Protein AF-A0A944PT26-F1 (afdb_monomer)

Foldseek 3Di:
DDLLVLLVVLLVVLVDDDDPVQVVQQDDNVLSVVLSVLSVVVSVCCVVANPLLLLLSQAPVVVVCVVSNGHDDDNSVSSVVSNVSSNLAAADDVPQALLNQQLVQLVVQCVVVVHQLALAQEEEEFEQDAPAQPDANQVVNCVVSVHPHYYHYADDWLCRVLVVQVVVVVCCVVVVGFKYKYKYWFNLLQQADNDDPDVVSCVFQVLSSQEGTHIHMDIDGDWDDDPQTWDWPDKDKFFDLVQQQQWAQQPRDPSCPDPPDCVSSHITGDDDCQVVVVVRQCVGCVVPVVLLVLQQVFLAEQEQDSGPVSVVVNCVSSVHDVVRYDPCSSNHGRNRNCRRRVRVVVCPVVVSDDASTKYWYWDAGRSTMIMIIITHD

Radius of gyration: 22.69 Å; Cα contacts (8 Å, |Δi|>4): 717; chains: 1; bounding box: 53×48×67 Å

Structure (mmCIF, N/CA/C/O backbone):
data_AF-A0A944PT26-F1
#
_entry.id   AF-A0A944PT26-F1
#
loop_
_atom_site.group_PDB
_atom_site.id
_atom_site.type_symbol
_atom_site.label_atom_id
_atom_site.label_alt_id
_atom_site.label_comp_id
_atom_site.label_asym_id
_atom_site.label_entity_id
_atom_site.label_seq_id
_atom_site.pdbx_PDB_ins_code
_atom_site.Cartn_x
_atom_site.Cartn_y
_atom_site.Cartn_z
_atom_site.occupancy
_atom_site.B_iso_or_equiv
_atom_site.auth_seq_id
_atom_site.auth_comp_id
_atom_site.auth_asym_id
_atom_site.auth_atom_id
_atom_site.pdbx_PDB_model_num
ATOM 1 N N . MET A 1 1 ? 15.926 -24.169 -7.172 1.00 49.94 1 MET A N 1
ATOM 2 C CA . MET A 1 1 ? 17.163 -23.926 -7.947 1.00 49.94 1 MET A CA 1
ATOM 3 C C . MET A 1 1 ? 17.490 -22.453 -7.793 1.00 49.94 1 MET A C 1
ATOM 5 O O . MET A 1 1 ? 16.566 -21.662 -7.931 1.00 49.94 1 MET A O 1
ATOM 9 N N . ASP A 1 2 ? 18.723 -22.108 -7.423 1.00 77.75 2 ASP A N 1
ATOM 10 C CA . ASP A 1 2 ? 19.166 -20.718 -7.234 1.00 77.75 2 ASP A CA 1
ATOM 11 C C . ASP A 1 2 ? 19.032 -19.932 -8.549 1.00 77.75 2 ASP A C 1
ATOM 13 O O . ASP A 1 2 ? 19.597 -20.331 -9.566 1.00 77.75 2 ASP A O 1
ATOM 17 N N . LEU A 1 3 ? 18.262 -18.841 -8.534 1.00 73.12 3 LEU A N 1
ATOM 18 C CA . LEU A 1 3 ? 17.978 -18.003 -9.700 1.00 73.12 3 LEU A CA 1
ATOM 19 C C . LEU A 1 3 ? 19.257 -17.495 -10.379 1.00 73.12 3 LEU A C 1
ATOM 21 O O . LEU A 1 3 ? 19.320 -17.446 -11.607 1.00 73.12 3 LEU A O 1
ATOM 25 N N . LEU A 1 4 ? 20.293 -17.163 -9.604 1.00 77.69 4 LEU A N 1
ATOM 26 C CA . LEU A 1 4 ? 21.570 -16.716 -10.162 1.00 77.69 4 LEU A CA 1
ATOM 27 C C . LEU A 1 4 ? 22.289 -17.839 -10.914 1.00 77.69 4 LEU A C 1
ATOM 29 O O . LEU A 1 4 ? 22.843 -17.584 -11.983 1.00 77.69 4 LEU A O 1
ATOM 33 N N . ALA A 1 5 ? 22.215 -19.073 -10.412 1.00 83.69 5 ALA A N 1
ATOM 34 C CA . ALA A 1 5 ? 22.760 -20.240 -11.097 1.00 83.69 5 ALA A CA 1
ATOM 35 C C . ALA A 1 5 ? 22.033 -20.508 -12.427 1.00 83.69 5 ALA A C 1
ATOM 37 O O . ALA A 1 5 ? 22.687 -20.784 -13.430 1.00 83.69 5 ALA A O 1
ATOM 38 N N . VAL A 1 6 ? 20.702 -20.341 -12.460 1.00 78.25 6 VAL A N 1
ATOM 39 C CA . VAL A 1 6 ? 19.904 -20.476 -13.696 1.00 78.25 6 VAL A CA 1
ATOM 40 C C . VAL A 1 6 ? 20.310 -19.431 -14.736 1.00 78.25 6 VAL A C 1
ATOM 42 O O . VAL A 1 6 ? 20.491 -19.750 -15.908 1.00 78.25 6 VAL A O 1
ATOM 45 N N . LEU A 1 7 ? 20.491 -18.177 -14.313 1.00 80.12 7 LEU A N 1
ATOM 46 C CA . LEU A 1 7 ? 20.912 -17.095 -15.204 1.00 80.12 7 LEU A CA 1
ATOM 47 C C . LEU A 1 7 ? 22.350 -17.283 -15.708 1.00 80.12 7 LEU A C 1
ATOM 49 O O . LEU A 1 7 ? 22.651 -16.941 -16.850 1.00 80.12 7 LEU A O 1
ATOM 53 N N . ASP A 1 8 ? 23.247 -17.826 -14.884 1.00 85.25 8 ASP A N 1
ATOM 54 C CA . ASP A 1 8 ? 24.615 -18.147 -15.297 1.00 85.25 8 ASP A CA 1
ATOM 55 C C . ASP A 1 8 ? 24.666 -19.259 -16.345 1.00 85.25 8 ASP A C 1
ATOM 57 O O . ASP A 1 8 ? 25.384 -19.126 -17.341 1.00 85.25 8 ASP A O 1
ATOM 61 N N . GLU A 1 9 ? 23.872 -20.310 -16.157 1.00 87.00 9 GLU A N 1
ATOM 62 C CA . GLU A 1 9 ? 23.714 -21.390 -17.126 1.00 87.00 9 GLU A CA 1
ATOM 63 C C . GLU A 1 9 ? 23.102 -20.879 -18.437 1.00 87.00 9 GLU A C 1
ATOM 65 O O . GLU A 1 9 ? 23.630 -21.157 -19.513 1.00 87.00 9 GLU A O 1
ATOM 70 N N . ALA A 1 10 ? 22.053 -20.053 -18.366 1.00 77.50 10 ALA A N 1
ATOM 71 C CA . ALA A 1 10 ? 21.408 -19.488 -19.548 1.00 77.50 10 ALA A CA 1
ATOM 72 C C . ALA A 1 10 ? 22.358 -18.601 -20.369 1.00 77.50 10 ALA A C 1
ATOM 74 O O . ALA A 1 10 ? 22.437 -18.741 -21.590 1.00 77.50 10 ALA A O 1
ATOM 75 N N . VAL A 1 11 ? 23.142 -17.735 -19.713 1.00 81.69 11 VAL A N 1
ATOM 76 C CA . VAL A 1 11 ? 24.154 -16.916 -20.402 1.00 81.69 11 VAL A CA 1
ATOM 77 C C . VAL A 1 11 ? 25.254 -17.785 -21.012 1.00 81.69 11 VAL A C 1
ATOM 79 O O . VAL A 1 11 ? 25.723 -17.483 -22.109 1.00 81.69 11 VAL A O 1
ATOM 82 N N . ALA A 1 12 ? 25.687 -18.849 -20.329 1.00 88.69 12 ALA A N 1
ATOM 83 C CA . ALA A 1 12 ? 26.696 -19.762 -20.862 1.00 88.69 12 ALA A CA 1
ATOM 84 C C . ALA A 1 12 ? 26.189 -20.493 -22.115 1.00 88.69 12 ALA A C 1
ATOM 86 O O . ALA A 1 12 ? 26.898 -20.535 -23.122 1.00 88.69 12 ALA A O 1
ATOM 87 N N . THR A 1 13 ? 24.951 -20.986 -22.075 1.00 84.38 13 THR A N 1
ATOM 88 C CA . THR A 1 13 ? 24.296 -21.677 -23.192 1.00 84.38 13 THR A CA 1
ATOM 89 C C . THR A 1 13 ? 24.084 -20.744 -24.385 1.00 84.38 13 THR A C 1
ATOM 91 O O . THR A 1 13 ? 24.472 -21.084 -25.497 1.00 84.38 13 THR A O 1
ATOM 94 N N . LEU A 1 14 ? 23.582 -19.523 -24.172 1.00 78.12 14 LEU A N 1
ATOM 95 C CA . LEU A 1 14 ? 23.375 -18.546 -25.252 1.00 78.12 14 LEU A CA 1
ATOM 96 C C . LEU A 1 14 ? 24.682 -17.976 -25.822 1.00 78.12 14 LEU A C 1
ATOM 98 O O . LEU A 1 14 ? 24.701 -17.469 -26.940 1.00 78.12 14 LEU A O 1
ATOM 102 N N . LYS A 1 15 ? 25.802 -18.085 -25.097 1.00 87.75 15 LYS A N 1
ATOM 103 C CA . LYS A 1 15 ? 27.127 -17.702 -25.606 1.00 87.75 15 LYS A CA 1
ATOM 104 C C . LYS A 1 15 ? 27.680 -18.715 -26.615 1.00 87.75 15 LYS A C 1
ATOM 106 O O . LYS A 1 15 ? 28.504 -18.329 -27.450 1.00 87.75 15 LYS A O 1
ATOM 111 N N . ALA A 1 16 ? 27.241 -19.974 -26.563 1.00 88.94 16 ALA A N 1
ATOM 112 C CA . ALA A 1 16 ? 27.649 -21.007 -27.511 1.00 88.94 16 ALA A CA 1
ATOM 113 C C . ALA A 1 16 ? 27.090 -20.735 -28.927 1.00 88.94 16 ALA A C 1
ATOM 115 O O . ALA A 1 16 ? 26.060 -20.067 -29.057 1.00 88.94 16 ALA A O 1
ATOM 116 N N . PRO A 1 17 ? 27.767 -21.196 -29.999 1.00 91.06 17 PRO A N 1
ATOM 117 C CA . PRO A 1 17 ? 27.248 -21.088 -31.363 1.00 91.06 17 PRO A CA 1
ATOM 118 C C . PRO A 1 17 ? 25.921 -21.837 -31.521 1.00 91.06 17 PRO A C 1
ATOM 120 O O . PRO A 1 17 ? 25.759 -22.904 -30.935 1.00 91.06 17 PRO A O 1
ATOM 123 N N . LEU A 1 18 ? 25.015 -21.307 -32.350 1.00 84.12 18 LEU A N 1
ATOM 124 C CA . LEU A 1 18 ? 23.753 -21.981 -32.665 1.00 84.12 18 LEU A CA 1
ATOM 125 C C . LEU A 1 18 ? 23.994 -23.327 -33.349 1.00 84.12 18 LEU A C 1
ATOM 127 O O . LEU A 1 18 ? 24.747 -23.407 -34.328 1.00 84.12 18 LEU A O 1
ATOM 131 N N . GLU A 1 19 ? 23.298 -24.353 -32.871 1.00 92.00 19 GLU A N 1
ATOM 132 C CA . GLU A 1 19 ? 23.237 -25.654 -33.523 1.00 92.00 19 GLU A CA 1
ATOM 133 C C . GLU A 1 19 ? 22.329 -25.584 -34.761 1.00 92.00 19 GLU A C 1
ATOM 135 O O . GLU A 1 19 ? 21.561 -24.638 -34.960 1.00 92.00 19 GLU A O 1
ATOM 140 N N . GLN A 1 20 ? 22.419 -26.590 -35.634 1.00 88.12 20 GLN A N 1
ATOM 141 C CA . GLN A 1 20 ? 21.584 -26.641 -36.836 1.00 88.12 20 GLN A CA 1
ATOM 142 C C . GLN A 1 20 ? 20.088 -26.662 -36.483 1.00 88.12 20 GLN A C 1
ATOM 144 O O . GLN A 1 20 ? 19.297 -25.975 -37.125 1.00 88.12 20 GLN A O 1
ATOM 149 N N . GLU A 1 21 ? 19.725 -27.379 -35.421 1.00 84.62 21 GLU A N 1
ATOM 150 C CA . GLU A 1 21 ? 18.354 -27.458 -34.921 1.00 84.62 21 GLU A CA 1
ATOM 151 C C . GLU A 1 21 ? 17.843 -26.097 -34.411 1.00 84.62 21 GLU A C 1
ATOM 153 O O . GLU A 1 21 ? 16.718 -25.708 -34.722 1.00 84.62 21 GLU A O 1
ATOM 158 N N . ASP A 1 22 ? 18.685 -25.316 -33.721 1.00 77.88 22 ASP A N 1
ATOM 159 C CA . ASP A 1 22 ? 18.326 -23.970 -33.253 1.00 77.88 22 ASP A CA 1
ATOM 160 C C . ASP A 1 22 ? 18.010 -23.043 -34.448 1.00 77.88 22 ASP A C 1
ATOM 162 O O . ASP A 1 22 ? 17.036 -22.284 -34.438 1.00 77.88 22 ASP A O 1
ATOM 166 N N . ARG A 1 23 ? 18.797 -23.141 -35.530 1.00 84.25 23 ARG A N 1
ATOM 167 C CA . ARG A 1 23 ? 18.567 -22.373 -36.769 1.00 84.25 23 ARG A CA 1
ATOM 168 C C . ARG A 1 23 ? 17.289 -22.803 -37.481 1.00 84.25 23 ARG A C 1
ATOM 170 O O . ARG A 1 23 ? 16.547 -21.960 -37.979 1.00 84.25 23 ARG A O 1
ATOM 177 N N . GLU A 1 24 ? 17.003 -24.102 -37.508 1.00 84.62 24 GLU A N 1
ATOM 178 C CA . GLU A 1 24 ? 15.740 -24.631 -38.030 1.00 84.62 24 GLU A CA 1
ATOM 179 C C . GLU A 1 24 ? 14.546 -24.142 -37.195 1.00 84.62 24 GLU A C 1
ATOM 181 O O . GLU A 1 24 ? 13.472 -23.893 -37.740 1.00 84.62 24 GLU A O 1
ATOM 186 N N . GLN A 1 25 ? 14.736 -23.889 -35.902 1.00 80.12 25 GLN A N 1
ATOM 187 C CA . GLN A 1 25 ? 13.740 -23.286 -35.015 1.00 80.12 25 GLN A CA 1
ATOM 188 C C . GLN A 1 25 ? 13.618 -21.759 -35.171 1.00 80.12 25 GLN A C 1
ATOM 190 O O . GLN A 1 25 ? 12.799 -21.150 -34.493 1.00 80.12 25 GLN A O 1
ATOM 195 N N . GLY A 1 26 ? 14.355 -21.129 -36.089 1.00 73.75 26 GLY A N 1
ATOM 196 C CA . GLY A 1 26 ? 14.250 -19.692 -36.367 1.00 73.75 26 GLY A CA 1
ATOM 197 C C . GLY A 1 26 ? 15.208 -18.816 -35.558 1.00 73.75 26 GLY A C 1
ATOM 198 O O . GLY A 1 26 ? 15.128 -17.595 -35.650 1.00 73.75 26 GLY A O 1
ATOM 199 N N . TRP A 1 27 ? 16.144 -19.401 -34.802 1.00 70.00 27 TRP A N 1
ATOM 200 C CA . TRP A 1 27 ? 17.173 -18.626 -34.114 1.00 70.00 27 TRP A CA 1
ATOM 201 C C . TRP A 1 27 ? 18.211 -18.088 -35.097 1.00 70.00 27 TRP A C 1
ATOM 203 O O . TRP A 1 27 ? 18.786 -18.823 -35.905 1.00 70.00 27 TRP A O 1
ATOM 213 N N . THR A 1 28 ? 18.493 -16.792 -34.987 1.00 79.12 28 THR A N 1
ATOM 214 C CA . THR A 1 28 ? 19.599 -16.132 -35.685 1.00 79.12 28 THR A CA 1
ATOM 215 C C . THR A 1 28 ? 20.717 -15.796 -34.704 1.00 79.12 28 THR A C 1
ATOM 217 O O . THR A 1 28 ? 20.503 -15.706 -33.492 1.00 79.12 28 THR A O 1
ATOM 220 N N . ASP A 1 29 ? 21.937 -15.617 -35.217 1.00 75.62 29 ASP A N 1
ATOM 221 C CA . ASP A 1 29 ? 23.086 -15.270 -34.375 1.00 75.62 29 ASP A CA 1
ATOM 222 C C . ASP A 1 29 ? 22.899 -13.918 -33.667 1.00 75.62 29 ASP A C 1
ATOM 224 O O . ASP A 1 29 ? 23.416 -13.742 -32.561 1.00 75.62 29 ASP A O 1
ATOM 228 N N . ASP A 1 30 ? 22.143 -13.005 -34.284 1.00 60.72 30 ASP A N 1
ATOM 229 C CA . ASP A 1 30 ? 21.780 -11.702 -33.725 1.00 60.72 30 ASP A CA 1
ATOM 230 C C . ASP A 1 30 ? 20.708 -11.838 -32.647 1.00 60.72 30 ASP A C 1
ATOM 232 O O . ASP A 1 30 ? 20.931 -11.387 -31.528 1.00 60.72 30 ASP A O 1
ATOM 236 N N . LEU A 1 31 ? 19.635 -12.585 -32.912 1.00 54.78 31 LEU A N 1
ATOM 237 C CA . LEU A 1 31 ? 18.575 -12.830 -31.936 1.00 54.78 31 LEU A CA 1
ATOM 238 C C . LEU A 1 31 ? 19.109 -13.530 -30.676 1.00 54.78 31 LEU A C 1
ATOM 240 O O . LEU A 1 31 ? 18.828 -13.138 -29.547 1.00 54.78 31 LEU A O 1
ATOM 244 N N . ARG A 1 32 ? 19.971 -14.537 -30.857 1.00 80.12 32 ARG A N 1
ATOM 245 C CA . ARG A 1 32 ? 20.680 -15.205 -29.755 1.00 80.12 32 ARG A CA 1
ATOM 246 C C . ARG A 1 32 ? 21.499 -14.214 -28.921 1.00 80.12 32 ARG A C 1
ATOM 248 O O . ARG A 1 32 ? 21.506 -14.315 -27.696 1.00 80.12 32 ARG A O 1
ATOM 255 N N . ARG A 1 33 ? 22.212 -13.290 -29.575 1.00 67.00 33 ARG A N 1
ATOM 256 C CA . ARG A 1 33 ? 23.057 -12.279 -28.918 1.00 67.00 33 ARG A CA 1
ATOM 257 C C . ARG A 1 33 ? 22.211 -11.295 -28.116 1.00 67.00 33 ARG A C 1
ATOM 259 O O . ARG A 1 33 ? 22.562 -11.000 -26.982 1.00 67.00 33 ARG A O 1
ATOM 266 N N . GLU A 1 34 ? 21.086 -10.862 -28.669 1.00 56.84 34 GLU A N 1
ATOM 267 C CA . GLU A 1 34 ? 20.136 -9.964 -28.009 1.00 56.84 34 GLU A CA 1
ATOM 268 C C . GLU A 1 34 ? 19.539 -10.606 -26.746 1.00 56.84 34 GLU A C 1
ATOM 270 O O . GLU A 1 34 ? 19.611 -10.023 -25.663 1.00 56.84 34 GLU A O 1
ATOM 275 N N . PHE A 1 35 ? 19.071 -11.858 -26.822 1.00 61.97 35 PHE A N 1
ATOM 276 C CA . PHE A 1 35 ? 18.598 -12.587 -25.636 1.00 61.97 35 PHE A CA 1
ATOM 277 C C . PHE A 1 35 ? 19.715 -12.832 -24.609 1.00 61.97 35 PHE A C 1
ATOM 279 O O . PHE A 1 35 ? 19.491 -12.737 -23.400 1.00 61.97 35 PHE A O 1
ATOM 286 N N . GLN A 1 36 ? 20.937 -13.120 -25.066 1.00 77.25 36 GLN A N 1
ATOM 287 C CA . GLN A 1 36 ? 22.099 -13.264 -24.188 1.00 77.25 36 GLN A CA 1
ATOM 288 C C . GLN A 1 36 ? 22.403 -11.960 -23.434 1.00 77.25 36 GLN A C 1
ATOM 290 O O . GLN A 1 36 ? 22.735 -12.001 -22.244 1.00 77.25 36 GLN A O 1
ATOM 295 N N . GLU A 1 37 ? 22.337 -10.819 -24.118 1.00 65.38 37 GLU A N 1
ATOM 296 C CA . GLU A 1 37 ? 22.568 -9.492 -23.548 1.00 65.38 37 GLU A CA 1
ATOM 297 C C . GLU A 1 37 ? 21.496 -9.147 -22.512 1.00 65.38 37 GLU A C 1
ATOM 299 O O . GLU A 1 37 ? 21.845 -8.801 -21.382 1.00 65.38 37 GLU A O 1
ATOM 304 N N . GLU A 1 38 ? 20.220 -9.367 -22.826 1.00 59.31 38 GLU A N 1
ATOM 305 C CA . GLU A 1 38 ? 19.090 -9.086 -21.931 1.00 59.31 38 GLU A CA 1
ATOM 306 C C . GLU A 1 38 ? 19.135 -9.930 -20.641 1.00 59.31 38 GLU A C 1
ATOM 308 O O . GLU A 1 38 ? 19.014 -9.423 -19.517 1.00 59.31 38 GLU A O 1
ATOM 313 N N . ILE A 1 39 ? 19.435 -11.226 -20.769 1.00 70.56 39 ILE A N 1
ATOM 314 C CA . ILE A 1 39 ? 19.625 -12.122 -19.618 1.00 70.56 39 ILE A CA 1
ATOM 315 C C . ILE A 1 39 ? 20.901 -11.746 -18.843 1.00 70.56 39 ILE A C 1
ATOM 317 O O . ILE A 1 39 ? 20.938 -11.827 -17.612 1.00 70.56 39 ILE A O 1
ATOM 321 N N . SER A 1 40 ? 21.948 -11.269 -19.526 1.00 71.31 40 SER A N 1
ATOM 322 C CA . SER A 1 40 ? 23.176 -10.790 -18.877 1.00 71.31 40 SER A CA 1
ATOM 323 C C . SER A 1 40 ? 22.960 -9.506 -18.078 1.00 71.31 40 SER A C 1
ATOM 325 O O . SER A 1 40 ? 23.548 -9.373 -17.001 1.00 71.31 40 SER A O 1
ATOM 327 N N . ILE A 1 41 ? 22.123 -8.589 -18.570 1.00 63.69 41 ILE A N 1
ATOM 328 C CA . ILE A 1 41 ? 21.697 -7.376 -17.861 1.00 63.69 41 ILE A CA 1
ATOM 329 C C . ILE A 1 41 ? 20.929 -7.778 -16.606 1.00 63.69 41 ILE A C 1
ATOM 331 O O . ILE A 1 41 ? 21.333 -7.395 -15.506 1.00 63.69 41 ILE A O 1
ATOM 335 N N . SER A 1 42 ? 19.919 -8.636 -16.756 1.00 63.28 42 SER A N 1
ATOM 336 C CA . SER A 1 42 ? 19.123 -9.179 -15.651 1.00 63.28 42 SER A CA 1
ATOM 337 C C . SER A 1 42 ? 20.010 -9.804 -14.571 1.00 63.28 42 SER A C 1
ATOM 339 O O . SER A 1 42 ? 19.981 -9.408 -13.406 1.00 63.28 42 SER A O 1
ATOM 341 N N . ARG A 1 43 ? 20.924 -10.695 -14.963 1.00 83.56 43 ARG A N 1
ATOM 342 C CA . ARG A 1 43 ? 21.906 -11.308 -14.060 1.00 83.56 43 ARG A CA 1
ATOM 343 C C . ARG A 1 43 ? 22.812 -10.286 -13.374 1.00 83.56 43 ARG A C 1
ATOM 345 O O . ARG A 1 43 ? 23.096 -10.417 -12.186 1.00 83.56 43 ARG A O 1
ATOM 352 N N . SER A 1 44 ? 23.319 -9.304 -14.116 1.00 64.12 44 SER A N 1
ATOM 353 C CA . SER A 1 44 ? 24.203 -8.260 -13.584 1.00 64.12 44 SER A CA 1
ATOM 354 C C . SER A 1 44 ? 23.493 -7.432 -12.513 1.00 64.12 44 SER A C 1
ATOM 356 O O . SER A 1 44 ? 24.057 -7.194 -11.441 1.00 64.12 44 SER A O 1
ATOM 358 N N . VAL A 1 45 ? 22.229 -7.076 -12.767 1.00 54.78 45 VAL A N 1
ATOM 359 C CA . VAL A 1 45 ? 21.354 -6.401 -11.806 1.00 54.78 45 VAL A CA 1
ATOM 360 C C . VAL A 1 45 ? 21.172 -7.270 -10.561 1.00 54.78 45 VAL A C 1
ATOM 362 O O . VAL A 1 45 ? 21.448 -6.795 -9.460 1.00 54.78 45 VAL A O 1
ATOM 365 N N . LEU A 1 46 ? 20.825 -8.553 -10.708 1.00 65.38 46 LEU A N 1
ATOM 366 C CA . LEU A 1 46 ? 20.627 -9.451 -9.563 1.00 65.38 46 LEU A CA 1
ATOM 367 C C . LEU A 1 46 ? 21.907 -9.705 -8.752 1.00 65.38 46 LEU A C 1
ATOM 369 O O . LEU A 1 46 ? 21.854 -9.764 -7.527 1.00 65.38 46 LEU A O 1
ATOM 373 N N . ARG A 1 47 ? 23.076 -9.821 -9.394 1.00 74.50 47 ARG A N 1
ATOM 374 C CA . ARG A 1 47 ? 24.364 -9.982 -8.689 1.00 74.50 47 ARG A CA 1
ATOM 375 C C . ARG A 1 47 ? 24.745 -8.744 -7.888 1.00 74.50 47 ARG A C 1
ATOM 377 O O . ARG A 1 47 ? 25.349 -8.858 -6.828 1.00 74.50 47 ARG A O 1
ATOM 384 N N . ARG A 1 48 ? 24.437 -7.560 -8.419 1.00 60.72 48 ARG A N 1
ATOM 385 C CA . ARG A 1 48 ? 24.798 -6.282 -7.799 1.00 60.72 48 ARG A CA 1
ATOM 386 C C . ARG A 1 48 ? 23.809 -5.858 -6.716 1.00 60.72 48 ARG A C 1
ATOM 388 O O . ARG A 1 48 ? 24.215 -5.222 -5.749 1.00 60.72 48 ARG A O 1
ATOM 395 N N . HIS A 1 49 ? 22.533 -6.186 -6.890 1.00 52.06 49 HIS A N 1
ATOM 396 C CA . HIS A 1 49 ? 21.435 -5.635 -6.095 1.00 52.06 49 HIS A CA 1
ATOM 397 C C . HIS A 1 49 ? 20.593 -6.702 -5.375 1.00 52.06 49 HIS A C 1
ATOM 399 O O . HIS A 1 49 ? 19.667 -6.357 -4.645 1.00 52.06 49 HIS A O 1
ATOM 405 N N . GLY A 1 50 ? 20.941 -7.981 -5.529 1.00 53.34 50 GLY A N 1
ATOM 406 C CA . GLY A 1 50 ? 20.288 -9.117 -4.886 1.00 53.34 50 GLY A CA 1
ATOM 407 C C . GLY A 1 50 ? 19.136 -9.703 -5.703 1.00 53.34 50 GLY A C 1
ATOM 408 O O . GLY A 1 50 ? 18.532 -9.036 -6.544 1.00 53.34 50 GLY A O 1
ATOM 409 N N . VAL A 1 51 ? 18.799 -10.966 -5.414 1.00 55.78 51 VAL A N 1
ATOM 410 C CA . VAL A 1 51 ? 17.703 -11.704 -6.075 1.00 55.78 51 VAL A CA 1
ATOM 411 C C . VAL A 1 51 ? 16.332 -11.053 -5.882 1.00 55.78 51 VAL A C 1
ATOM 413 O O . VAL A 1 51 ? 15.451 -11.269 -6.696 1.00 55.78 51 VAL A O 1
ATOM 416 N N . GLY A 1 52 ? 16.159 -10.175 -4.889 1.00 50.03 52 GLY A N 1
ATOM 417 C CA . GLY A 1 52 ? 14.936 -9.378 -4.729 1.00 50.03 52 GLY A CA 1
ATOM 418 C C . GLY A 1 52 ? 14.648 -8.421 -5.895 1.00 50.03 52 GLY A C 1
ATOM 419 O O . GLY A 1 52 ? 13.521 -7.959 -6.029 1.00 50.03 52 GLY A O 1
ATOM 420 N N . MET A 1 53 ? 15.626 -8.146 -6.769 1.00 57.47 53 MET A N 1
ATOM 421 C CA . MET A 1 53 ? 15.400 -7.396 -8.011 1.00 57.47 53 MET A CA 1
ATOM 422 C C . MET A 1 53 ? 14.726 -8.230 -9.108 1.00 57.47 53 MET A C 1
ATOM 424 O O . MET A 1 53 ? 14.425 -7.702 -10.168 1.00 57.47 53 MET A O 1
ATOM 428 N N . VAL A 1 54 ? 14.451 -9.513 -8.866 1.00 58.03 54 VAL A N 1
ATOM 429 C CA . VAL A 1 54 ? 13.845 -10.425 -9.844 1.00 58.03 54 VAL A CA 1
ATOM 430 C C . VAL A 1 54 ? 12.524 -9.899 -10.404 1.00 58.03 54 VAL A C 1
ATOM 432 O O . VAL A 1 54 ? 12.389 -9.767 -11.612 1.00 58.03 54 VAL A O 1
ATOM 435 N N . ARG A 1 55 ? 11.626 -9.444 -9.524 1.00 49.53 55 ARG A N 1
ATOM 436 C CA . ARG A 1 55 ? 10.317 -8.862 -9.867 1.00 49.53 55 ARG A CA 1
ATOM 437 C C . ARG A 1 55 ? 10.388 -7.586 -10.716 1.00 49.53 55 ARG A C 1
ATOM 439 O O . ARG A 1 55 ? 9.374 -7.130 -11.224 1.00 49.53 55 ARG A O 1
ATOM 446 N N . HIS A 1 56 ? 11.575 -6.985 -10.807 1.00 50.22 56 HIS A N 1
ATOM 447 C CA . HIS A 1 56 ? 11.831 -5.754 -11.550 1.00 50.22 56 HIS A CA 1
ATOM 448 C C . HIS A 1 56 ? 12.281 -6.029 -12.984 1.00 50.22 56 HIS A C 1
ATOM 450 O O . HIS A 1 56 ? 12.348 -5.125 -13.813 1.00 50.22 56 HIS A O 1
ATOM 456 N N . LEU A 1 57 ? 12.650 -7.275 -13.253 1.00 56.47 57 LEU A N 1
ATOM 457 C CA . LEU A 1 57 ? 13.177 -7.741 -14.513 1.00 56.47 57 LEU A CA 1
ATOM 458 C C . LEU A 1 57 ? 12.050 -8.535 -15.171 1.00 56.47 57 LEU A C 1
ATOM 460 O O . LEU A 1 57 ? 12.051 -9.751 -15.105 1.00 56.47 57 LEU A O 1
ATOM 464 N N . CYS A 1 58 ? 11.065 -7.877 -15.783 1.00 53.94 58 CYS A N 1
ATOM 465 C CA . CYS A 1 58 ? 10.009 -8.578 -16.533 1.00 53.94 58 CYS A CA 1
ATOM 466 C C . CYS A 1 58 ? 10.217 -8.415 -18.041 1.00 53.94 58 CYS A C 1
ATOM 468 O O . CYS A 1 58 ? 9.467 -7.676 -18.688 1.00 53.94 58 CYS A O 1
ATOM 470 N N . PRO A 1 59 ? 11.234 -9.061 -18.633 1.00 57.78 59 PRO A N 1
ATOM 471 C CA . PRO A 1 59 ? 11.406 -8.988 -20.066 1.00 57.78 59 PRO A CA 1
ATOM 472 C C . PRO A 1 59 ? 10.314 -9.829 -20.744 1.00 57.78 59 PRO A C 1
ATOM 474 O O . PRO A 1 59 ? 10.074 -10.976 -20.371 1.00 57.78 59 PRO A O 1
ATOM 477 N N . ARG A 1 60 ? 9.633 -9.270 -21.749 1.00 57.50 60 ARG A N 1
ATOM 478 C CA . ARG A 1 60 ? 8.625 -9.987 -22.553 1.00 57.50 60 ARG A CA 1
ATOM 479 C C . ARG A 1 60 ? 9.290 -10.763 -23.691 1.00 57.50 60 ARG A C 1
ATOM 481 O O . ARG A 1 60 ? 9.033 -10.521 -24.871 1.00 57.50 60 ARG A O 1
ATOM 488 N N . LEU A 1 61 ? 10.196 -11.664 -23.322 1.00 59.94 61 LEU A N 1
ATOM 489 C CA . LEU A 1 61 ? 10.997 -12.454 -24.255 1.00 59.94 61 LEU A CA 1
ATOM 490 C C . LEU A 1 61 ? 10.116 -13.391 -25.091 1.00 59.94 61 LEU A C 1
ATOM 492 O O . LEU A 1 61 ? 10.396 -13.578 -26.267 1.00 59.94 61 LEU A O 1
ATOM 496 N N . ASP A 1 62 ? 9.016 -13.904 -24.537 1.00 59.00 62 ASP A N 1
ATOM 497 C CA . ASP A 1 62 ? 8.075 -14.771 -25.260 1.00 59.00 62 ASP A CA 1
ATOM 498 C C . ASP A 1 62 ? 7.336 -14.044 -26.398 1.00 59.00 62 ASP A C 1
ATOM 500 O O . ASP A 1 62 ? 7.257 -14.555 -27.517 1.00 59.00 62 ASP A O 1
ATOM 504 N N . GLU A 1 63 ? 6.831 -12.830 -26.149 1.00 60.09 63 GLU A N 1
ATOM 505 C CA . GLU A 1 63 ? 6.190 -12.001 -27.183 1.00 60.09 63 GLU A CA 1
ATOM 506 C C . GLU A 1 63 ? 7.196 -11.593 -28.268 1.00 60.09 63 GLU A C 1
ATOM 508 O O . GLU A 1 63 ? 6.864 -11.538 -29.455 1.00 60.09 63 GLU A O 1
ATOM 513 N N . TRP A 1 64 ? 8.444 -11.336 -27.870 1.00 56.06 64 TRP A N 1
ATOM 514 C CA . TRP A 1 64 ? 9.530 -11.020 -28.790 1.00 56.06 64 TRP A CA 1
ATOM 515 C C . TRP A 1 64 ? 9.908 -12.227 -29.658 1.00 56.06 64 TRP A C 1
ATOM 517 O O . TRP A 1 64 ? 9.917 -12.115 -30.882 1.00 56.06 64 TRP A O 1
ATOM 527 N N . MET A 1 65 ? 10.112 -13.403 -29.061 1.00 66.50 65 MET A N 1
ATOM 528 C CA . MET A 1 65 ? 10.369 -14.652 -29.787 1.00 66.50 65 MET A CA 1
ATOM 529 C C . MET A 1 65 ? 9.248 -14.968 -30.788 1.00 66.50 65 MET A C 1
ATOM 531 O O . MET A 1 65 ? 9.528 -15.349 -31.925 1.00 66.50 65 MET A O 1
ATOM 535 N N . ALA A 1 66 ? 7.984 -14.753 -30.406 1.00 69.12 66 ALA A N 1
ATOM 536 C CA . ALA A 1 66 ? 6.841 -14.950 -31.295 1.00 69.12 66 ALA A CA 1
ATOM 537 C C . ALA A 1 66 ? 6.852 -13.988 -32.498 1.00 69.12 66 ALA A C 1
ATOM 539 O O . ALA A 1 66 ? 6.549 -14.401 -33.619 1.00 69.12 66 ALA A O 1
ATOM 540 N N . ARG A 1 67 ? 7.232 -12.720 -32.290 1.00 69.38 67 ARG A N 1
ATOM 541 C CA . ARG A 1 67 ? 7.370 -11.725 -33.368 1.00 69.38 67 ARG A CA 1
ATOM 542 C C . ARG A 1 67 ? 8.497 -12.054 -34.344 1.00 69.38 67 ARG A C 1
ATOM 544 O O . ARG A 1 67 ? 8.326 -11.840 -35.540 1.00 69.38 67 ARG A O 1
ATOM 551 N N . GLU A 1 68 ? 9.603 -12.597 -33.845 1.00 68.19 68 GLU A N 1
ATOM 552 C CA . GLU A 1 68 ? 10.758 -13.001 -34.659 1.00 68.19 68 GLU A CA 1
ATOM 553 C C . GLU A 1 68 ? 10.576 -14.383 -35.313 1.00 68.19 68 GLU A C 1
ATOM 555 O O . GLU A 1 68 ? 11.459 -14.879 -36.009 1.00 68.19 68 GLU A O 1
ATOM 560 N N . GLY A 1 69 ? 9.411 -15.016 -35.128 1.00 71.50 69 GLY A N 1
ATOM 561 C CA . GLY A 1 69 ? 9.077 -16.289 -35.762 1.00 71.50 69 GLY A CA 1
ATOM 562 C C . GLY A 1 69 ? 9.822 -17.491 -35.177 1.00 71.50 69 GLY A C 1
ATOM 563 O O . GLY A 1 69 ? 9.943 -18.518 -35.852 1.00 71.50 69 GLY A O 1
ATOM 564 N N . VAL A 1 70 ? 10.306 -17.385 -33.935 1.00 68.69 70 VAL A N 1
ATOM 565 C CA . VAL A 1 70 ? 10.958 -18.490 -33.226 1.00 68.69 70 VAL A CA 1
ATOM 566 C C . VAL A 1 70 ? 9.940 -19.597 -32.965 1.00 68.69 70 VAL A C 1
ATOM 568 O O . VAL A 1 70 ? 8.881 -19.387 -32.371 1.00 68.69 70 VAL A O 1
ATOM 571 N N . ARG A 1 71 ? 10.269 -20.804 -33.418 1.00 77.19 71 ARG A N 1
ATOM 572 C CA . ARG A 1 71 ? 9.479 -22.022 -33.234 1.00 77.19 71 ARG A CA 1
ATOM 573 C C . ARG A 1 71 ? 9.914 -22.756 -31.958 1.00 77.19 71 ARG A C 1
ATOM 575 O O . ARG A 1 71 ? 11.048 -22.572 -31.515 1.00 77.19 71 ARG A O 1
ATOM 582 N N . PRO A 1 72 ? 9.037 -23.591 -31.365 1.00 74.75 72 PRO A N 1
ATOM 583 C CA . PRO A 1 72 ? 9.344 -24.300 -30.127 1.00 74.75 72 PRO A CA 1
ATOM 584 C C . PRO A 1 72 ? 10.637 -25.109 -30.197 1.00 74.75 72 PRO A C 1
ATOM 586 O O . PRO A 1 72 ? 10.911 -25.755 -31.211 1.00 74.75 72 PRO A O 1
ATOM 589 N N . GLY A 1 73 ? 11.412 -25.081 -29.114 1.00 73.56 73 GLY A N 1
ATOM 590 C CA . GLY A 1 73 ? 12.765 -25.621 -29.126 1.00 73.56 73 GLY A CA 1
ATOM 591 C C . GLY A 1 73 ? 13.547 -25.410 -27.838 1.00 73.56 73 GLY A C 1
ATOM 592 O O . GLY A 1 73 ? 13.089 -24.733 -26.919 1.00 73.56 73 GLY A O 1
ATOM 593 N N . ARG A 1 74 ? 14.760 -25.972 -27.769 1.00 81.06 74 ARG A N 1
ATOM 594 C CA . ARG A 1 74 ? 15.600 -25.944 -26.558 1.00 81.06 74 ARG A CA 1
ATOM 595 C C . ARG A 1 74 ? 15.886 -24.519 -26.080 1.00 81.06 74 ARG A C 1
ATOM 597 O O . ARG A 1 74 ? 15.707 -24.233 -24.900 1.00 81.06 74 ARG A O 1
ATOM 604 N N . LEU A 1 75 ? 16.330 -23.634 -26.977 1.00 65.44 75 LEU A N 1
ATOM 605 C CA . LEU A 1 75 ? 16.671 -22.252 -26.617 1.00 65.44 75 LEU A CA 1
ATOM 606 C C . LEU A 1 75 ? 15.437 -21.423 -26.251 1.00 65.44 75 LEU A C 1
ATOM 608 O O . LEU A 1 75 ? 15.505 -20.604 -25.340 1.00 65.44 75 LEU A O 1
ATOM 612 N N . GLN A 1 76 ? 14.296 -21.685 -26.890 1.00 73.38 76 GLN A N 1
ATOM 613 C CA . GLN A 1 76 ? 13.034 -21.041 -26.533 1.00 73.38 76 GLN A CA 1
ATOM 614 C C . GLN A 1 76 ? 12.571 -21.478 -25.138 1.00 73.38 76 GLN A C 1
ATOM 616 O O . GLN A 1 76 ? 12.277 -20.626 -24.310 1.00 73.38 76 GLN A O 1
ATOM 621 N N . HIS A 1 77 ? 12.619 -22.777 -24.824 1.00 67.69 77 HIS A N 1
ATOM 622 C CA . HIS A 1 77 ? 12.312 -23.274 -23.479 1.00 67.69 77 HIS A CA 1
ATOM 623 C C . HIS A 1 77 ? 13.242 -22.683 -22.412 1.00 67.69 77 HIS A C 1
ATOM 625 O O . HIS A 1 77 ? 12.771 -22.272 -21.357 1.00 67.69 77 HIS A O 1
ATOM 631 N N . LEU A 1 78 ? 14.545 -22.586 -22.700 1.00 71.38 78 LEU A N 1
ATOM 632 C CA . LEU A 1 78 ? 15.525 -21.961 -21.809 1.00 71.38 78 LEU A CA 1
ATOM 633 C C . LEU A 1 78 ? 15.172 -20.495 -21.509 1.00 71.38 78 LEU A C 1
ATOM 635 O O . LEU A 1 78 ? 15.216 -20.069 -20.356 1.00 71.38 78 LEU A O 1
ATOM 639 N N . VAL A 1 79 ? 14.817 -19.723 -22.538 1.00 59.75 79 VAL A N 1
ATOM 640 C CA . VAL A 1 79 ? 14.466 -18.304 -22.400 1.00 59.75 79 VAL A CA 1
ATOM 641 C C . VAL A 1 79 ? 13.128 -18.119 -21.674 1.00 59.75 79 VAL A C 1
ATOM 643 O O . VAL A 1 79 ? 13.048 -17.297 -20.759 1.00 59.75 79 VAL A O 1
ATOM 646 N N . SER A 1 80 ? 12.116 -18.930 -21.986 1.00 63.53 80 SER A N 1
ATOM 647 C CA . SER A 1 80 ? 10.828 -18.921 -21.279 1.00 63.53 80 SER A CA 1
ATOM 648 C C . SER A 1 80 ? 10.965 -19.355 -19.810 1.00 63.53 80 SER A C 1
ATOM 650 O O . SER A 1 80 ? 10.288 -18.819 -18.931 1.00 63.53 80 SER A O 1
ATOM 652 N N . ASP A 1 81 ? 11.870 -20.289 -19.499 1.00 62.44 81 ASP A N 1
ATOM 653 C CA . ASP A 1 81 ? 12.171 -20.709 -18.124 1.00 62.44 81 ASP A CA 1
ATOM 654 C C . ASP A 1 81 ? 12.827 -19.599 -17.303 1.00 62.44 81 ASP A C 1
ATOM 656 O O . ASP A 1 81 ? 12.494 -19.426 -16.126 1.00 62.44 81 ASP A O 1
ATOM 660 N N . VAL A 1 82 ? 13.731 -18.830 -17.916 1.00 62.78 82 VAL A N 1
ATOM 661 C CA . VAL A 1 82 ? 14.310 -17.632 -17.299 1.00 62.78 82 VAL A CA 1
ATOM 662 C C . VAL A 1 82 ? 13.216 -16.602 -17.040 1.00 62.78 82 VAL A C 1
ATOM 664 O O . VAL A 1 82 ? 13.055 -16.177 -15.899 1.00 62.78 82 VAL A O 1
ATOM 667 N N . GLN A 1 83 ? 12.420 -16.255 -18.053 1.00 64.69 83 GLN A N 1
ATOM 668 C CA . GLN A 1 83 ? 11.352 -15.262 -17.934 1.00 64.69 83 GLN A CA 1
ATOM 669 C C . GLN A 1 83 ? 10.343 -15.624 -16.835 1.00 64.69 83 GLN A C 1
ATOM 671 O O . GLN A 1 83 ? 10.036 -14.801 -15.978 1.00 64.69 83 GLN A O 1
ATOM 676 N N . ARG A 1 84 ? 9.865 -16.870 -16.794 1.00 60.41 84 ARG A N 1
ATOM 677 C CA . ARG A 1 84 ? 8.910 -17.335 -15.776 1.00 60.41 84 ARG A CA 1
ATOM 678 C C . ARG A 1 84 ? 9.444 -17.202 -14.351 1.00 60.41 84 ARG A C 1
ATOM 680 O O . ARG A 1 84 ? 8.702 -16.804 -13.463 1.00 60.41 84 ARG A O 1
ATOM 687 N N . ARG A 1 85 ? 10.723 -17.508 -14.129 1.00 64.44 85 ARG A N 1
ATOM 688 C CA . ARG A 1 85 ? 11.367 -17.351 -12.814 1.00 64.44 85 ARG A CA 1
ATOM 689 C C . ARG A 1 85 ? 11.608 -15.890 -12.449 1.00 64.44 85 ARG A C 1
ATOM 691 O O . ARG A 1 85 ? 11.772 -15.589 -11.272 1.00 64.44 85 ARG A O 1
ATOM 698 N N . LEU A 1 86 ? 11.647 -15.003 -13.443 1.00 59.50 86 LEU A N 1
ATOM 699 C CA . LEU A 1 86 ? 11.687 -13.568 -13.211 1.00 59.50 86 LEU A CA 1
ATOM 700 C C . LEU A 1 86 ? 10.305 -12.990 -12.816 1.00 59.50 86 LEU A C 1
ATOM 702 O O . LEU A 1 86 ? 10.226 -12.032 -12.051 1.00 59.50 86 LEU A O 1
ATOM 706 N N . LEU A 1 87 ? 9.220 -13.617 -13.285 1.00 53.59 87 LEU A N 1
ATOM 707 C CA . LEU A 1 87 ? 7.832 -13.141 -13.199 1.00 53.59 87 LEU A CA 1
ATOM 708 C C . LEU A 1 87 ? 7.045 -13.514 -11.926 1.00 53.59 87 LEU A C 1
ATOM 710 O O . LEU A 1 87 ? 5.869 -13.182 -11.853 1.00 53.59 87 LEU A O 1
ATOM 714 N N . GLU A 1 88 ? 7.626 -14.132 -10.894 1.00 51.66 88 GLU A N 1
ATOM 715 C CA . GLU A 1 88 ? 6.916 -14.419 -9.620 1.00 51.66 88 GLU A CA 1
ATOM 716 C C . GLU A 1 88 ? 6.576 -13.146 -8.783 1.00 51.66 88 GLU A C 1
ATOM 718 O O . GLU A 1 88 ? 6.321 -13.213 -7.582 1.00 51.66 88 GLU A O 1
ATOM 723 N N . ALA A 1 89 ? 6.538 -11.964 -9.413 1.00 50.78 89 ALA A N 1
ATOM 724 C CA . ALA A 1 89 ? 5.945 -10.732 -8.900 1.00 50.78 89 ALA A CA 1
ATOM 725 C C . ALA A 1 89 ? 4.412 -10.790 -9.021 1.00 50.78 89 ALA A C 1
ATOM 727 O O . ALA A 1 89 ? 3.888 -11.135 -10.076 1.00 50.78 89 ALA A O 1
ATOM 728 N N . HIS A 1 90 ? 3.675 -10.417 -7.973 1.00 62.72 90 HIS A N 1
ATOM 729 C CA . HIS A 1 90 ? 2.209 -10.427 -8.006 1.00 62.72 90 HIS A CA 1
ATOM 730 C C . HIS A 1 90 ? 1.684 -9.276 -8.886 1.00 62.72 90 HIS A C 1
ATOM 732 O O . HIS A 1 90 ? 1.630 -8.123 -8.452 1.00 62.72 90 HIS A O 1
ATOM 738 N N . VAL A 1 91 ? 1.335 -9.599 -10.131 1.00 68.19 91 VAL A N 1
ATOM 739 C CA . VAL A 1 91 ? 0.665 -8.712 -11.094 1.00 68.19 91 VAL A CA 1
ATOM 740 C C . VAL A 1 91 ? -0.811 -9.097 -11.145 1.00 68.19 91 VAL A C 1
ATOM 742 O O . VAL A 1 91 ? -1.141 -10.282 -11.092 1.00 68.19 91 VAL A O 1
ATOM 745 N N . ARG A 1 92 ? -1.698 -8.102 -11.219 1.00 80.81 92 ARG A N 1
ATOM 746 C CA . ARG A 1 92 ? -3.141 -8.318 -11.383 1.00 80.81 92 ARG A CA 1
ATOM 747 C C . ARG A 1 92 ? -3.456 -9.090 -12.671 1.00 80.81 92 ARG A C 1
ATOM 749 O O . ARG A 1 92 ? -2.726 -8.980 -13.656 1.00 80.81 92 ARG A O 1
ATOM 756 N N . ASP A 1 93 ? -4.589 -9.786 -12.688 1.00 77.12 93 ASP A N 1
ATOM 757 C CA . ASP A 1 93 ? -5.091 -10.414 -13.914 1.00 77.12 93 ASP A CA 1
ATOM 758 C C . ASP A 1 93 ? -5.520 -9.355 -14.948 1.00 77.12 93 ASP A C 1
ATOM 760 O O . ASP A 1 93 ? -5.928 -8.237 -14.605 1.00 77.12 93 ASP A O 1
ATOM 764 N N . ASP A 1 94 ? -5.493 -9.713 -16.233 1.00 77.62 94 ASP A N 1
ATOM 765 C CA . ASP A 1 94 ? -5.974 -8.836 -17.303 1.00 77.62 94 ASP A CA 1
ATOM 766 C C . ASP A 1 94 ? -7.434 -8.414 -17.062 1.00 77.62 94 ASP A C 1
ATOM 768 O O . ASP A 1 94 ? -8.339 -9.233 -16.895 1.00 77.62 94 ASP A O 1
ATOM 772 N N . GLY A 1 95 ? -7.672 -7.101 -17.055 1.00 86.06 95 GLY A N 1
ATOM 773 C CA . GLY A 1 95 ? -8.993 -6.511 -16.816 1.00 86.06 95 GLY A CA 1
ATOM 774 C C . GLY A 1 95 ? -9.402 -6.381 -15.343 1.00 86.06 95 GLY A C 1
ATOM 775 O O . GLY A 1 95 ? -10.395 -5.707 -15.071 1.00 86.06 95 GLY A O 1
ATOM 776 N N . GLN A 1 96 ? -8.644 -6.943 -14.396 1.00 90.94 96 GLN A N 1
ATOM 777 C CA . GLN A 1 96 ? -8.896 -6.787 -12.961 1.00 90.94 96 GLN A CA 1
ATOM 778 C C . GLN A 1 96 ? -8.518 -5.378 -12.499 1.00 90.94 96 GLN A C 1
ATOM 780 O O . GLN A 1 96 ? -7.364 -4.987 -12.620 1.00 90.94 96 GLN A O 1
ATOM 785 N N . GLN A 1 97 ? -9.448 -4.608 -11.939 1.00 97.19 97 GLN A N 1
ATOM 786 C CA . GLN A 1 97 ? -9.209 -3.225 -11.516 1.00 97.19 97 GLN A CA 1
ATOM 787 C C . GLN A 1 97 ? -8.796 -3.098 -10.044 1.00 97.19 97 GLN A C 1
ATOM 789 O O . GLN A 1 97 ? -8.855 -4.058 -9.273 1.00 97.19 97 GLN A O 1
ATOM 794 N N . ALA A 1 98 ? -8.402 -1.889 -9.635 1.00 97.81 98 ALA A N 1
ATOM 795 C CA . ALA A 1 98 ? -8.102 -1.590 -8.238 1.00 97.81 98 ALA A CA 1
ATOM 796 C C . ALA A 1 98 ? -9.319 -1.877 -7.343 1.00 97.81 98 ALA A C 1
ATOM 798 O O . ALA A 1 98 ? -9.185 -2.507 -6.292 1.00 97.81 98 ALA A O 1
ATOM 799 N N . SER A 1 99 ? -10.525 -1.520 -7.791 1.00 98.62 99 SER A N 1
ATOM 800 C CA . SER A 1 99 ? -11.754 -1.862 -7.072 1.00 98.62 99 SER A CA 1
ATOM 801 C C . SER A 1 99 ? -11.958 -3.373 -6.901 1.00 98.62 99 SER A C 1
ATOM 803 O O . SER A 1 99 ? -12.457 -3.791 -5.861 1.00 98.62 99 SER A O 1
ATOM 805 N N . ASP A 1 100 ? -11.551 -4.214 -7.859 1.00 98.56 100 ASP A N 1
ATOM 806 C CA . ASP A 1 100 ? -11.694 -5.674 -7.749 1.00 98.56 100 ASP A CA 1
ATOM 807 C C . ASP A 1 100 ? -10.807 -6.251 -6.645 1.00 98.56 100 ASP A C 1
ATOM 809 O O . ASP A 1 100 ? -11.267 -7.054 -5.831 1.00 98.56 100 ASP A O 1
ATOM 813 N N . LEU A 1 101 ? -9.551 -5.802 -6.574 1.00 98.25 101 LEU A N 1
ATOM 814 C CA . LEU A 1 101 ? -8.624 -6.191 -5.508 1.00 98.25 101 LEU A CA 1
ATOM 815 C C . LEU A 1 101 ? -9.152 -5.762 -4.131 1.00 98.25 101 LEU A C 1
ATOM 817 O O . LEU A 1 101 ? -9.127 -6.543 -3.175 1.00 98.25 101 LEU A O 1
ATOM 821 N N . ALA A 1 102 ? -9.697 -4.547 -4.046 1.00 98.75 102 ALA A N 1
ATOM 822 C CA . ALA A 1 102 ? -10.309 -4.020 -2.833 1.00 98.75 102 ALA A CA 1
ATOM 823 C C . ALA A 1 102 ? -11.539 -4.836 -2.394 1.00 98.75 102 ALA A C 1
ATOM 825 O O . ALA A 1 102 ? -11.654 -5.182 -1.219 1.00 98.75 102 ALA A O 1
ATOM 826 N N . VAL A 1 103 ? -12.426 -5.202 -3.327 1.00 98.81 103 VAL A N 1
ATOM 827 C CA . VAL A 1 103 ? -13.619 -6.032 -3.069 1.00 98.81 103 VAL A CA 1
ATOM 828 C C . VAL A 1 103 ? -13.229 -7.412 -2.540 1.00 98.81 103 VAL A C 1
ATOM 830 O O . VAL A 1 103 ? -13.803 -7.878 -1.555 1.00 98.81 103 VAL A O 1
ATOM 833 N N . GLN A 1 104 ? -12.225 -8.056 -3.141 1.00 98.44 104 GLN A N 1
ATOM 834 C CA . GLN A 1 104 ? -11.748 -9.366 -2.688 1.00 98.44 104 GLN A CA 1
ATOM 835 C C . GLN A 1 104 ? -11.182 -9.312 -1.263 1.00 98.44 104 GLN A C 1
ATOM 837 O O . GLN A 1 104 ? -11.433 -10.215 -0.460 1.00 98.44 104 GLN A O 1
ATOM 842 N N . ALA A 1 105 ? -10.431 -8.260 -0.929 1.00 98.44 105 ALA A N 1
ATOM 843 C CA . ALA A 1 105 ? -9.906 -8.065 0.418 1.00 98.44 105 ALA A CA 1
ATOM 844 C C . ALA A 1 105 ? -11.017 -7.735 1.429 1.00 98.44 105 ALA A C 1
ATOM 846 O O . ALA A 1 105 ? -11.043 -8.302 2.521 1.00 98.44 105 ALA A O 1
ATOM 847 N N . ALA A 1 106 ? -11.969 -6.881 1.047 1.00 98.75 106 ALA A N 1
ATOM 848 C CA . ALA A 1 106 ? -13.118 -6.513 1.866 1.00 98.75 106 ALA A CA 1
ATOM 849 C C . ALA A 1 106 ? -13.989 -7.723 2.217 1.00 98.75 106 ALA A C 1
ATOM 851 O O . ALA A 1 106 ? -14.317 -7.918 3.384 1.00 98.75 106 ALA A O 1
ATOM 852 N N . ALA A 1 107 ? -14.295 -8.580 1.239 1.00 98.50 107 ALA A N 1
ATOM 853 C CA . ALA A 1 107 ? -15.062 -9.802 1.465 1.00 98.50 107 ALA A CA 1
ATOM 854 C C . ALA A 1 107 ? -14.385 -10.721 2.498 1.00 98.50 107 ALA A C 1
ATOM 856 O O . ALA A 1 107 ? -15.049 -11.252 3.387 1.00 98.50 107 ALA A O 1
ATOM 857 N N . LYS A 1 108 ? -13.052 -10.860 2.432 1.00 98.06 108 LYS A N 1
ATOM 858 C CA . LYS A 1 108 ? -12.273 -11.626 3.420 1.00 98.06 108 LYS A CA 1
ATOM 859 C C . LYS A 1 108 ? -12.332 -10.989 4.811 1.00 98.06 108 LYS A C 1
ATOM 861 O O . LYS A 1 108 ? -12.540 -11.706 5.784 1.00 98.06 108 LYS A O 1
ATOM 866 N N . ALA A 1 109 ? -12.174 -9.667 4.908 1.00 98.00 109 ALA A N 1
ATOM 867 C CA . ALA A 1 109 ? -12.215 -8.949 6.183 1.00 98.00 109 ALA A CA 1
ATOM 868 C C . ALA A 1 109 ? -13.600 -9.023 6.851 1.00 98.00 109 ALA A C 1
ATOM 870 O O . ALA A 1 109 ? -13.694 -9.317 8.041 1.00 98.00 109 ALA A O 1
ATOM 871 N N . LEU A 1 110 ? -14.675 -8.828 6.080 1.00 98.50 110 LEU A N 1
ATOM 872 C CA . LEU A 1 110 ? -16.057 -8.943 6.556 1.00 98.50 110 LEU A CA 1
ATOM 873 C C . LEU A 1 110 ? -16.372 -10.362 7.039 1.00 98.50 110 LEU A C 1
ATOM 875 O O . LEU A 1 110 ? -16.913 -10.530 8.132 1.00 98.50 110 LEU A O 1
ATOM 879 N N . ALA A 1 111 ? -15.966 -11.379 6.270 1.00 98.06 111 ALA A N 1
ATOM 880 C CA . ALA A 1 111 ? -16.136 -12.778 6.649 1.00 98.06 111 ALA A CA 1
ATOM 881 C C . ALA A 1 111 ? -15.363 -13.126 7.932 1.00 98.06 111 ALA A C 1
ATOM 883 O O . ALA A 1 111 ? -15.923 -13.752 8.830 1.00 98.06 111 ALA A O 1
ATOM 884 N N . ALA A 1 112 ? -14.105 -12.686 8.052 1.00 96.25 112 ALA A N 1
ATOM 885 C CA . ALA A 1 112 ? -13.289 -12.909 9.246 1.00 96.25 112 ALA A CA 1
ATOM 886 C C . ALA A 1 112 ? -13.878 -12.234 10.497 1.00 96.25 112 ALA A C 1
ATOM 888 O O . ALA A 1 112 ? -13.801 -12.789 11.591 1.00 96.25 112 ALA A O 1
ATOM 889 N N . ALA A 1 113 ? -14.498 -11.063 10.334 1.00 95.75 113 ALA A N 1
ATOM 890 C CA . ALA A 1 113 ? -15.150 -10.327 11.413 1.00 95.75 113 ALA A CA 1
ATOM 891 C C . ALA A 1 113 ? -16.607 -10.753 11.674 1.00 95.75 113 ALA A C 1
ATOM 893 O O . ALA A 1 113 ? -17.251 -10.172 12.550 1.00 95.75 113 ALA A O 1
ATOM 894 N N . GLY A 1 114 ? -17.161 -11.690 10.893 1.00 97.75 114 GLY A N 1
ATOM 895 C CA . GLY A 1 114 ? -18.571 -12.085 10.970 1.00 97.75 114 GLY A CA 1
ATOM 896 C C . GLY A 1 114 ? -19.541 -10.906 10.828 1.00 97.75 114 GLY A C 1
ATOM 897 O O . GLY A 1 114 ? -20.552 -10.866 11.520 1.00 97.75 114 GLY A O 1
ATOM 898 N N . THR A 1 115 ? -19.195 -9.910 10.007 1.00 98.12 115 THR A N 1
ATOM 899 C CA . THR A 1 115 ? -19.967 -8.667 9.847 1.00 98.12 115 THR A CA 1
ATOM 900 C C . THR A 1 115 ? -20.654 -8.650 8.492 1.00 98.12 115 THR A C 1
ATOM 902 O O . THR A 1 115 ? -20.007 -8.909 7.476 1.00 98.12 115 THR A O 1
ATOM 905 N N . ALA A 1 116 ? -21.952 -8.353 8.477 1.00 98.06 116 ALA A N 1
ATOM 906 C CA . ALA A 1 116 ? -22.715 -8.237 7.244 1.00 98.06 116 ALA A CA 1
ATOM 907 C C . ALA A 1 116 ? -22.390 -6.904 6.548 1.00 98.06 116 ALA A C 1
ATOM 909 O O . ALA A 1 116 ? -22.045 -5.922 7.208 1.00 98.06 116 ALA A O 1
ATOM 910 N N . ILE A 1 117 ? -22.471 -6.848 5.215 1.00 98.44 117 ILE A N 1
ATOM 911 C CA . ILE A 1 117 ? -22.168 -5.606 4.482 1.00 98.44 117 ILE A CA 1
ATOM 912 C C . ILE A 1 117 ? -23.180 -4.500 4.814 1.00 98.44 117 ILE A C 1
ATOM 914 O O . ILE A 1 117 ? -22.842 -3.322 4.810 1.00 98.44 117 ILE A O 1
ATOM 918 N N . GLU A 1 118 ? -24.400 -4.891 5.169 1.00 98.12 118 GLU A N 1
ATOM 919 C CA . GLU A 1 118 ? -25.497 -4.022 5.580 1.00 98.12 118 GLU A CA 1
ATOM 920 C C . GLU A 1 118 ? -25.236 -3.329 6.927 1.00 98.12 118 GLU A C 1
ATOM 922 O O . GLU A 1 118 ? -25.819 -2.280 7.192 1.00 98.12 118 GLU A O 1
ATOM 927 N N . ASP A 1 119 ? -24.350 -3.888 7.760 1.00 98.25 119 ASP A N 1
ATOM 928 C CA . ASP A 1 119 ? -23.960 -3.302 9.048 1.00 98.25 119 ASP A CA 1
ATOM 929 C C . ASP A 1 119 ? -22.877 -2.222 8.900 1.00 98.25 119 ASP A C 1
ATOM 931 O O . ASP A 1 119 ? -22.587 -1.512 9.864 1.00 98.25 119 ASP A O 1
ATOM 935 N N . VAL A 1 120 ? -22.240 -2.115 7.727 1.00 98.75 120 VAL A N 1
ATOM 936 C CA . VAL A 1 120 ? -21.232 -1.091 7.431 1.00 98.75 120 VAL A CA 1
ATOM 937 C C . VAL A 1 120 ? -21.939 0.230 7.149 1.00 98.75 120 VAL A C 1
ATOM 939 O O . VAL A 1 120 ? -22.695 0.336 6.187 1.00 98.75 120 VAL A O 1
ATOM 942 N N . ASP A 1 121 ? -21.651 1.262 7.939 1.00 98.50 121 ASP A N 1
ATOM 943 C CA . ASP A 1 121 ? -22.291 2.578 7.825 1.00 98.50 121 ASP A CA 1
ATOM 944 C C . ASP A 1 121 ? -21.409 3.652 7.168 1.00 98.50 121 ASP A C 1
ATOM 946 O O . ASP A 1 121 ? -21.883 4.763 6.923 1.00 98.50 121 ASP A O 1
ATOM 950 N N . LEU A 1 122 ? -20.166 3.314 6.811 1.00 98.88 122 LEU A N 1
ATOM 951 C CA . LEU A 1 122 ? -19.293 4.110 5.945 1.00 98.88 122 LEU A CA 1
ATOM 952 C C . LEU A 1 122 ? -18.261 3.225 5.238 1.00 98.88 122 LEU A C 1
ATOM 954 O O . LEU A 1 122 ? -17.593 2.409 5.878 1.00 98.88 122 LEU A O 1
ATOM 958 N N . LEU A 1 123 ? -18.071 3.439 3.933 1.00 98.94 123 LEU A N 1
ATOM 959 C CA . LEU A 1 123 ? -17.001 2.810 3.157 1.00 98.94 123 LEU A CA 1
ATOM 960 C C . LEU A 1 123 ? -15.973 3.846 2.699 1.00 98.94 123 LEU A C 1
ATOM 962 O O . LEU A 1 123 ? -16.294 4.798 1.988 1.00 98.94 123 LEU A O 1
ATOM 966 N N . LEU A 1 124 ? -14.713 3.620 3.064 1.00 98.94 124 LEU A N 1
ATOM 967 C CA . LEU A 1 124 ? -13.577 4.418 2.614 1.00 98.94 124 LEU A CA 1
ATOM 968 C C . LEU A 1 124 ? -12.767 3.621 1.595 1.00 98.94 124 LEU A C 1
ATOM 970 O O . LEU A 1 124 ? -12.374 2.488 1.876 1.00 98.94 124 LEU A O 1
ATOM 974 N N . PHE A 1 125 ? -12.473 4.202 0.434 1.00 98.88 125 PHE A N 1
ATOM 975 C CA . PHE A 1 125 ? -11.490 3.635 -0.493 1.00 98.88 125 PHE A CA 1
ATOM 976 C C . PHE A 1 125 ? -10.171 4.400 -0.375 1.00 98.88 125 PHE A C 1
ATOM 978 O O . PHE A 1 125 ? -10.075 5.571 -0.727 1.00 98.88 125 PHE A O 1
ATOM 985 N N . ALA A 1 126 ? -9.153 3.743 0.168 1.00 98.69 126 ALA A N 1
ATOM 986 C CA . ALA A 1 126 ? -7.897 4.341 0.583 1.00 98.69 126 ALA A CA 1
ATOM 987 C C . ALA A 1 126 ? -6.737 3.808 -0.266 1.00 98.69 126 ALA A C 1
ATOM 989 O O . ALA A 1 126 ? -6.109 2.811 0.091 1.00 98.69 126 ALA A O 1
ATOM 990 N N . SER A 1 127 ? -6.454 4.451 -1.399 1.00 98.12 127 SER A N 1
ATOM 991 C CA . SER A 1 127 ? -5.473 3.961 -2.375 1.00 98.12 127 SER A CA 1
ATOM 992 C C . SER A 1 127 ? -4.746 5.085 -3.111 1.00 98.12 127 SER A C 1
ATOM 994 O O . SER A 1 127 ? -5.261 6.194 -3.275 1.00 98.12 127 SER A O 1
ATOM 996 N N . SER A 1 128 ? -3.537 4.784 -3.591 1.00 95.44 128 SER A N 1
ATOM 997 C CA . SER A 1 128 ? -2.839 5.627 -4.560 1.00 95.44 128 SER A CA 1
ATOM 998 C C . SER A 1 128 ? -3.390 5.454 -5.986 1.00 95.44 128 SER A C 1
ATOM 1000 O O . SER A 1 128 ? -3.384 6.407 -6.776 1.00 95.44 128 SER A O 1
ATOM 1002 N N . CYS A 1 129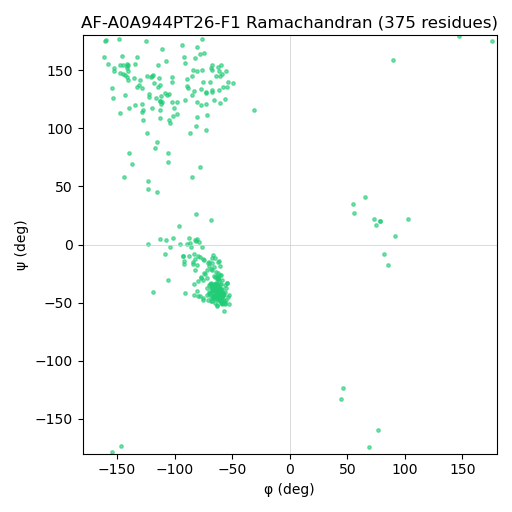 ? -3.932 4.271 -6.285 1.00 96.06 129 CYS A N 1
ATOM 1003 C CA . CYS A 1 129 ? -4.567 3.909 -7.549 1.00 96.06 129 CYS A CA 1
ATOM 1004 C C . CYS A 1 129 ? -6.080 4.174 -7.523 1.00 96.06 129 CYS A C 1
ATOM 1006 O O . CYS A 1 129 ? -6.683 4.318 -6.464 1.00 96.06 129 CYS A O 1
ATOM 1008 N N . GLN A 1 130 ? -6.698 4.260 -8.699 1.00 96.31 130 GLN A N 1
ATOM 1009 C CA . GLN A 1 130 ? -8.142 4.455 -8.861 1.00 96.31 130 GLN A CA 1
ATOM 1010 C C . GLN A 1 130 ? -8.591 3.855 -10.193 1.00 96.31 130 GLN A C 1
ATOM 1012 O O . GLN A 1 130 ? -7.804 3.820 -11.141 1.00 96.31 130 GLN A O 1
ATOM 1017 N N . ASP A 1 131 ? -9.844 3.415 -10.278 1.00 97.00 131 ASP A N 1
ATOM 1018 C CA . ASP A 1 131 ? -10.382 2.821 -11.509 1.00 97.00 131 ASP A CA 1
ATOM 1019 C C . ASP A 1 131 ? -10.604 3.882 -12.595 1.00 97.00 131 ASP A C 1
ATOM 1021 O O . ASP A 1 131 ? -10.400 3.634 -13.783 1.00 97.00 131 ASP A O 1
ATOM 1025 N N . LEU A 1 132 ? -11.049 5.071 -12.184 1.00 94.69 132 LEU A N 1
ATOM 1026 C CA . LEU A 1 132 ? -11.394 6.185 -13.060 1.00 94.69 132 LEU A CA 1
ATOM 1027 C C . LEU A 1 132 ? -11.396 7.514 -12.286 1.00 94.69 132 LEU A C 1
ATOM 1029 O O . LEU A 1 132 ? -11.142 7.542 -11.085 1.00 94.69 132 LEU A O 1
ATOM 1033 N N . LEU A 1 133 ? -11.605 8.627 -12.996 1.00 92.56 133 LEU A N 1
ATOM 1034 C CA . LEU A 1 133 ? -11.527 9.978 -12.422 1.00 92.56 133 LEU A CA 1
ATOM 1035 C C . LEU A 1 133 ? -12.784 10.394 -11.658 1.00 92.56 133 LEU A C 1
ATOM 1037 O O . LEU A 1 133 ? -12.672 11.065 -10.640 1.00 92.56 133 LEU A O 1
ATOM 1041 N N . GLU A 1 134 ? -13.953 10.048 -12.192 1.00 92.94 134 GLU A N 1
ATOM 1042 C CA . GLU A 1 134 ? -15.261 10.392 -11.635 1.00 92.94 134 GLU A CA 1
ATOM 1043 C C . GLU A 1 134 ? -16.308 9.347 -12.066 1.00 92.94 134 GLU A C 1
ATOM 1045 O O . GLU A 1 134 ? -16.451 9.124 -13.278 1.00 92.94 134 GLU A O 1
ATOM 1050 N N . PRO A 1 135 ? -17.056 8.719 -11.134 1.00 96.62 135 PRO A N 1
ATOM 1051 C CA . PRO A 1 135 ? -17.073 8.960 -9.683 1.00 96.62 135 PRO A CA 1
ATOM 1052 C C . PRO A 1 135 ? -15.874 8.380 -8.915 1.00 96.62 135 PRO A C 1
ATOM 1054 O O . PRO A 1 135 ? -15.040 7.669 -9.474 1.00 96.62 135 PRO A O 1
ATOM 1057 N N . ALA A 1 136 ? -15.840 8.653 -7.606 1.00 98.12 136 ALA A N 1
ATOM 1058 C CA . ALA A 1 136 ? -14.946 8.012 -6.643 1.00 98.12 136 ALA A CA 1
ATOM 1059 C C . ALA A 1 136 ? -14.976 6.475 -6.766 1.00 98.12 136 ALA A C 1
ATOM 1061 O O . ALA A 1 136 ? -16.046 5.868 -6.904 1.00 98.12 136 ALA A O 1
ATOM 1062 N N . THR A 1 137 ? -13.811 5.831 -6.662 1.00 98.56 137 THR A N 1
ATOM 1063 C CA . THR A 1 137 ? -13.679 4.369 -6.800 1.00 98.56 137 THR A CA 1
ATOM 1064 C C . THR A 1 137 ? -14.449 3.634 -5.698 1.00 98.56 137 THR A C 1
ATOM 1066 O O . THR A 1 137 ? -14.966 2.538 -5.930 1.00 98.56 137 THR A O 1
ATOM 1069 N N . ALA A 1 138 ? -14.636 4.261 -4.533 1.00 98.75 138 ALA A N 1
ATOM 1070 C CA . ALA A 1 138 ? -15.468 3.750 -3.450 1.00 98.75 138 ALA A CA 1
ATOM 1071 C C . ALA A 1 138 ? -16.909 3.422 -3.886 1.00 98.75 138 ALA A C 1
ATOM 1073 O O . ALA A 1 138 ? -17.475 2.444 -3.398 1.00 98.75 138 ALA A O 1
ATOM 1074 N N . HIS A 1 139 ? -17.495 4.159 -4.842 1.00 98.75 139 HIS A N 1
ATOM 1075 C CA . HIS A 1 139 ? -18.826 3.831 -5.373 1.00 98.75 139 HIS A CA 1
ATOM 1076 C C . HIS A 1 139 ? -18.838 2.496 -6.125 1.00 98.75 139 HIS A C 1
ATOM 1078 O O . HIS A 1 139 ? -19.799 1.735 -6.017 1.00 98.75 139 HIS A O 1
ATOM 1084 N N . ILE A 1 140 ? -17.766 2.190 -6.859 1.00 98.75 140 ILE A N 1
ATOM 1085 C CA . ILE A 1 140 ? -17.619 0.928 -7.594 1.00 98.75 140 ILE A CA 1
ATOM 1086 C C . ILE A 1 140 ? -17.468 -0.227 -6.604 1.00 98.75 140 ILE A C 1
ATOM 1088 O O . ILE A 1 140 ? -18.129 -1.255 -6.748 1.00 98.75 140 ILE A O 1
ATOM 1092 N N . VAL A 1 141 ? -16.633 -0.046 -5.577 1.00 98.81 141 VAL A N 1
ATOM 1093 C CA . VAL A 1 141 ? -16.431 -1.040 -4.513 1.00 98.81 141 VAL A CA 1
ATOM 1094 C C . VAL A 1 141 ? -17.741 -1.311 -3.771 1.00 98.81 141 VAL A C 1
ATOM 1096 O O . VAL A 1 141 ? -18.128 -2.469 -3.626 1.00 98.81 141 VAL A O 1
ATOM 1099 N N . ALA A 1 142 ? -18.462 -0.264 -3.363 1.00 98.75 142 ALA A N 1
ATOM 1100 C CA . ALA A 1 142 ? -19.751 -0.393 -2.691 1.00 98.75 142 ALA A CA 1
ATOM 1101 C C . ALA A 1 142 ? -20.784 -1.127 -3.551 1.00 98.75 142 ALA A C 1
ATOM 1103 O O . ALA A 1 142 ? -21.409 -2.071 -3.071 1.00 98.75 142 ALA A O 1
ATOM 1104 N N . ALA A 1 143 ? -20.904 -0.774 -4.835 1.00 98.75 143 ALA A N 1
ATOM 1105 C CA . ALA A 1 143 ? -21.811 -1.455 -5.755 1.00 98.75 143 ALA A CA 1
ATOM 1106 C C . ALA A 1 143 ? -21.480 -2.951 -5.903 1.00 98.75 143 ALA A C 1
ATOM 1108 O O . ALA A 1 143 ? -22.387 -3.781 -5.886 1.00 98.75 143 ALA A O 1
ATOM 1109 N N . LYS A 1 144 ? -20.192 -3.309 -6.002 1.00 98.69 144 LYS A N 1
ATOM 1110 C CA . LYS A 1 144 ? -19.733 -4.707 -6.104 1.00 98.69 144 LYS A CA 1
ATOM 1111 C C . LYS A 1 144 ? -19.957 -5.508 -4.816 1.00 98.69 144 LYS A C 1
ATOM 1113 O O . LYS A 1 144 ? -20.211 -6.706 -4.895 1.00 98.69 144 LYS A O 1
ATOM 1118 N N . LEU A 1 145 ? -19.866 -4.866 -3.649 1.00 98.50 145 LEU A N 1
ATOM 1119 C CA . LEU A 1 145 ? -20.128 -5.492 -2.346 1.00 98.50 145 LEU A CA 1
ATOM 1120 C C . LEU A 1 145 ? -21.618 -5.521 -1.971 1.00 98.50 145 LEU A C 1
ATOM 1122 O O . LEU A 1 145 ? -21.984 -6.246 -1.052 1.00 98.50 145 LEU A O 1
ATOM 1126 N N . GLY A 1 146 ? -22.467 -4.745 -2.651 1.00 98.44 146 GLY A N 1
ATOM 1127 C CA . GLY A 1 146 ? -23.869 -4.554 -2.269 1.00 98.44 146 GLY A CA 1
ATOM 1128 C C . GLY A 1 146 ? -24.069 -3.579 -1.102 1.00 98.44 146 GLY A C 1
ATOM 1129 O O . GLY A 1 146 ? -25.114 -3.606 -0.460 1.00 98.44 146 GLY A O 1
ATOM 1130 N N . ALA A 1 147 ? -23.090 -2.717 -0.816 1.00 98.12 147 ALA A N 1
ATOM 1131 C CA . ALA A 1 147 ? -23.183 -1.724 0.249 1.00 98.12 147 ALA A CA 1
ATOM 1132 C C . ALA A 1 147 ? -24.096 -0.552 -0.149 1.00 98.12 147 ALA A C 1
ATOM 1134 O O . ALA A 1 147 ? -24.032 -0.054 -1.274 1.00 98.12 147 ALA A O 1
ATOM 1135 N N . SER A 1 148 ? -24.903 -0.067 0.797 1.00 97.31 148 SER A N 1
ATOM 1136 C CA . SER A 1 148 ? -25.796 1.090 0.617 1.00 97.31 148 SER A CA 1
ATOM 1137 C C . SER A 1 148 ? -25.402 2.312 1.452 1.00 97.31 148 SER A C 1
ATOM 1139 O O . SER A 1 148 ? -26.147 3.292 1.501 1.00 97.31 148 SER A O 1
ATOM 1141 N N . CYS A 1 149 ? -24.274 2.246 2.159 1.00 98.50 149 CYS A N 1
ATOM 1142 C CA . CYS A 1 149 ? -23.791 3.319 3.017 1.00 98.50 149 CYS A CA 1
ATOM 1143 C C . CYS A 1 149 ? -23.133 4.461 2.221 1.00 98.50 149 CYS A C 1
ATOM 1145 O O . CYS A 1 149 ? -22.798 4.291 1.044 1.00 98.50 149 CYS A O 1
ATOM 1147 N N . PRO A 1 150 ? -22.949 5.643 2.839 1.00 98.75 150 PRO A N 1
ATOM 1148 C CA . PRO A 1 150 ? -22.111 6.696 2.281 1.00 98.75 150 PRO A CA 1
ATOM 1149 C C . PRO A 1 150 ? -20.695 6.199 1.981 1.00 98.75 150 PRO A C 1
ATOM 1151 O O . PRO A 1 150 ? -20.168 5.327 2.675 1.00 98.75 150 PRO A O 1
ATOM 1154 N N . VAL A 1 151 ? -20.071 6.783 0.957 1.00 98.88 151 VAL A N 1
ATOM 1155 C CA . VAL A 1 151 ? -18.732 6.396 0.507 1.00 98.88 151 VAL A CA 1
ATOM 1156 C C . VAL A 1 151 ? -17.908 7.608 0.095 1.00 98.88 151 VAL A C 1
ATOM 1158 O O . VAL A 1 151 ? -18.471 8.599 -0.373 1.00 98.88 151 VAL A O 1
ATOM 1161 N N . PHE A 1 152 ? -16.583 7.522 0.224 1.00 98.81 152 PHE A N 1
ATOM 1162 C CA . PHE A 1 152 ? -15.650 8.450 -0.425 1.00 98.81 152 PHE A CA 1
ATOM 1163 C C . PHE A 1 152 ? -14.222 7.885 -0.504 1.00 98.81 152 PHE A C 1
ATOM 1165 O O . PHE A 1 152 ? -13.851 6.967 0.233 1.00 98.81 152 PHE A O 1
ATOM 1172 N N . ASP A 1 153 ? -13.415 8.460 -1.399 1.00 98.75 153 ASP A N 1
ATOM 1173 C CA . ASP A 1 153 ? -12.007 8.101 -1.580 1.00 98.75 153 ASP A CA 1
ATOM 1174 C C . ASP A 1 153 ? -11.099 8.936 -0.656 1.00 98.75 153 ASP A C 1
ATOM 1176 O O . ASP A 1 153 ? -11.303 10.136 -0.460 1.00 98.75 153 ASP A O 1
ATOM 1180 N N . VAL A 1 154 ? -10.050 8.309 -0.121 1.00 98.50 154 VAL A N 1
ATOM 1181 C CA . VAL A 1 154 ? -8.973 8.942 0.652 1.00 98.50 154 VAL A CA 1
ATOM 1182 C C . VAL A 1 154 ? -7.658 8.693 -0.078 1.00 98.50 154 VAL A C 1
ATOM 1184 O O . VAL A 1 154 ? -7.230 7.549 -0.213 1.00 98.50 154 VAL A O 1
ATOM 1187 N N . LYS A 1 155 ? -6.994 9.760 -0.533 1.00 96.44 155 LYS A N 1
ATOM 1188 C CA . LYS A 1 155 ? -5.774 9.658 -1.346 1.00 96.44 155 LYS A CA 1
ATOM 1189 C C . LYS A 1 155 ? -4.640 10.510 -0.783 1.00 96.44 155 LYS A C 1
ATOM 1191 O O . LYS A 1 155 ? -4.702 11.734 -0.803 1.00 96.44 155 LYS A O 1
ATOM 1196 N N . ASN A 1 156 ? -3.583 9.846 -0.325 1.00 95.69 156 ASN A N 1
ATOM 1197 C CA . ASN A 1 156 ? -2.305 10.438 0.081 1.00 95.69 156 ASN A CA 1
ATOM 1198 C C . ASN A 1 156 ? -1.144 9.505 -0.312 1.00 95.69 156 ASN A C 1
ATOM 1200 O O . ASN A 1 156 ? -0.399 9.013 0.540 1.00 95.69 156 ASN A O 1
ATOM 1204 N N . ALA A 1 157 ? -1.044 9.192 -1.612 1.00 95.62 157 ALA A N 1
ATOM 1205 C CA . ALA A 1 157 ? -0.089 8.215 -2.147 1.00 95.62 157 ALA A CA 1
ATOM 1206 C C . ALA A 1 157 ? -0.051 6.937 -1.271 1.00 95.62 157 ALA A C 1
ATOM 1208 O O . ALA A 1 157 ? -1.115 6.443 -0.905 1.00 95.62 157 ALA A O 1
ATOM 1209 N N . CYS A 1 158 ? 1.121 6.416 -0.893 1.00 95.50 158 CYS A N 1
ATOM 1210 C CA . CYS A 1 158 ? 1.241 5.194 -0.081 1.00 95.50 158 CYS A CA 1
ATOM 1211 C C . CYS A 1 158 ? 0.731 5.323 1.373 1.00 95.50 158 CYS A C 1
ATOM 1213 O O . CYS A 1 158 ? 0.607 4.314 2.064 1.00 95.50 158 CYS A O 1
ATOM 1215 N N . ASN A 1 159 ? 0.442 6.535 1.863 1.00 97.25 159 ASN A N 1
ATOM 1216 C CA . ASN A 1 159 ? -0.080 6.766 3.218 1.00 97.25 159 ASN A CA 1
ATOM 1217 C C . ASN A 1 159 ? -1.615 6.718 3.282 1.00 97.25 159 ASN A C 1
ATOM 1219 O O . ASN A 1 159 ? -2.180 6.878 4.364 1.00 97.25 159 ASN A O 1
ATOM 1223 N N . SER A 1 160 ? -2.299 6.467 2.160 1.00 98.25 160 SER A N 1
ATOM 1224 C CA . SER A 1 160 ? -3.763 6.555 2.060 1.00 98.25 160 SER A CA 1
ATOM 1225 C C . SER A 1 160 ? -4.494 5.733 3.127 1.00 98.25 160 SER A C 1
ATOM 1227 O O . SER A 1 160 ? -5.406 6.249 3.770 1.00 98.25 160 SER A O 1
ATOM 1229 N N . VAL A 1 161 ? -4.057 4.496 3.396 1.00 98.38 161 VAL A N 1
ATOM 1230 C CA . VAL A 1 161 ? -4.661 3.651 4.445 1.00 98.38 161 VAL A CA 1
ATOM 1231 C C . VAL A 1 161 ? -4.458 4.232 5.848 1.00 98.38 161 VAL A C 1
ATOM 1233 O O . VAL A 1 161 ? -5.384 4.196 6.656 1.00 98.38 161 VAL A O 1
ATOM 1236 N N . LEU A 1 162 ? -3.293 4.816 6.148 1.00 98.06 162 LEU A N 1
ATOM 1237 C CA . LEU A 1 162 ? -3.071 5.464 7.446 1.00 98.06 162 LEU A CA 1
ATOM 1238 C C . LEU A 1 162 ? -3.964 6.702 7.603 1.00 98.06 162 LEU A C 1
ATOM 1240 O O . LEU A 1 162 ? -4.505 6.940 8.681 1.00 98.06 162 LEU A O 1
ATOM 1244 N N . ASN A 1 163 ? -4.151 7.488 6.536 1.00 98.25 163 ASN A N 1
ATOM 1245 C CA . ASN A 1 163 ? -5.075 8.622 6.570 1.00 98.25 163 ASN A CA 1
ATOM 1246 C C . ASN A 1 163 ? -6.525 8.160 6.743 1.00 98.25 163 ASN A C 1
ATOM 1248 O O . ASN A 1 163 ? -7.271 8.778 7.499 1.00 98.25 163 ASN A O 1
ATOM 1252 N N . ALA A 1 164 ? -6.915 7.050 6.115 1.00 98.62 164 ALA A N 1
ATOM 1253 C CA . ALA A 1 164 ? -8.233 6.464 6.320 1.00 98.62 164 ALA A CA 1
ATOM 1254 C C . ALA A 1 164 ? -8.427 5.970 7.762 1.00 98.62 164 ALA A C 1
ATOM 1256 O O . ALA A 1 164 ? -9.499 6.183 8.317 1.00 98.62 164 ALA A O 1
ATOM 1257 N N . LEU A 1 165 ? -7.398 5.401 8.405 1.00 98.25 165 LEU A N 1
ATOM 1258 C CA . LEU A 1 165 ? -7.436 5.058 9.834 1.00 98.25 165 LEU A CA 1
ATOM 1259 C C . LEU A 1 165 ? -7.637 6.295 10.718 1.00 98.25 165 LEU A C 1
ATOM 1261 O O . LEU A 1 165 ? -8.462 6.261 11.629 1.00 98.25 165 LEU A O 1
ATOM 1265 N N . GLN A 1 166 ? -6.932 7.394 10.429 1.00 97.81 166 GLN A N 1
ATOM 1266 C CA . GLN A 1 166 ? -7.095 8.660 11.152 1.00 97.81 166 GLN A CA 1
ATOM 1267 C C . GLN A 1 166 ? -8.529 9.197 11.041 1.00 97.81 166 GLN A C 1
ATOM 1269 O O . GLN A 1 166 ? -9.133 9.570 12.046 1.00 97.81 166 GLN A O 1
ATOM 1274 N N . ILE A 1 167 ? -9.075 9.218 9.821 1.00 98.50 167 ILE A N 1
ATOM 1275 C CA . ILE A 1 167 ? -10.437 9.685 9.543 1.00 98.50 167 ILE A CA 1
ATOM 1276 C C . ILE A 1 167 ? -11.459 8.770 10.221 1.00 98.50 167 ILE A C 1
ATOM 1278 O O . ILE A 1 167 ? -12.326 9.254 10.946 1.00 98.50 167 ILE A O 1
ATOM 1282 N N . ALA A 1 168 ? -11.339 7.455 10.036 1.00 98.25 168 ALA A N 1
ATOM 1283 C CA . ALA A 1 168 ? -12.257 6.477 10.606 1.00 98.25 168 ALA A CA 1
ATOM 1284 C C . ALA A 1 168 ? -12.287 6.552 12.136 1.00 98.25 168 ALA A C 1
ATOM 1286 O O . ALA A 1 168 ? -13.362 6.595 12.730 1.00 98.25 168 ALA A O 1
ATOM 1287 N N . ARG A 1 169 ? -11.116 6.657 12.777 1.00 96.31 169 ARG A N 1
ATOM 1288 C CA . ARG A 1 169 ? -11.017 6.860 14.223 1.00 96.31 169 ARG A CA 1
ATOM 1289 C C . ARG A 1 169 ? -11.779 8.109 14.667 1.00 96.31 169 ARG A C 1
ATOM 1291 O O . ARG A 1 169 ? -12.608 8.012 15.564 1.00 96.31 169 ARG A O 1
ATOM 1298 N N . ALA A 1 170 ? -11.536 9.256 14.032 1.00 97.06 170 ALA A N 1
ATOM 1299 C CA . ALA A 1 170 ? -12.194 10.508 14.403 1.00 97.06 170 ALA A CA 1
ATOM 1300 C C . ALA A 1 170 ? -13.724 10.442 14.227 1.00 97.06 170 ALA A C 1
ATOM 1302 O O . ALA A 1 170 ? -14.475 10.974 15.047 1.00 97.06 170 ALA A O 1
ATOM 1303 N N . LEU A 1 171 ? -14.203 9.770 13.177 1.00 98.25 171 LEU A N 1
ATOM 1304 C CA . LEU A 1 171 ? -15.635 9.587 12.919 1.00 98.25 171 LEU A CA 1
ATOM 1305 C C . LEU A 1 171 ? -16.300 8.631 13.921 1.00 98.25 171 LEU A C 1
ATOM 1307 O O . LEU A 1 171 ? -17.433 8.888 14.329 1.00 98.25 171 LEU A O 1
ATOM 1311 N N . ILE A 1 172 ? -15.590 7.592 14.372 1.00 97.19 172 ILE A N 1
ATOM 1312 C CA . ILE A 1 172 ? -16.058 6.686 15.433 1.00 97.19 172 ILE A CA 1
ATOM 1313 C C . ILE A 1 172 ? -16.059 7.384 16.795 1.00 97.19 172 ILE A C 1
ATOM 1315 O O . ILE A 1 172 ? -17.062 7.345 17.504 1.00 97.19 172 ILE A O 1
ATOM 1319 N N . GLU A 1 173 ? -14.976 8.077 17.156 1.00 94.81 173 GLU A N 1
ATOM 1320 C CA . GLU A 1 173 ? -14.862 8.796 18.435 1.00 94.81 173 GLU A CA 1
ATOM 1321 C C . GLU A 1 173 ? -15.900 9.921 18.559 1.00 94.81 173 GLU A C 1
ATOM 1323 O O . GLU A 1 173 ? -16.437 10.163 19.639 1.00 94.81 173 GLU A O 1
ATOM 1328 N N . SER A 1 174 ? -16.242 10.575 17.445 1.00 96.81 174 SER A N 1
ATOM 1329 C CA . SER A 1 174 ? -17.318 11.575 17.395 1.00 96.81 174 SER A CA 1
ATOM 1330 C C . SER A 1 174 ? -18.723 10.978 17.246 1.00 96.81 174 SER A C 1
ATOM 1332 O O . SER A 1 174 ? -19.688 11.734 17.156 1.00 96.81 174 SER A O 1
ATOM 1334 N N . SER A 1 175 ? -18.856 9.644 17.253 1.00 96.69 175 SER A N 1
ATOM 1335 C CA . SER A 1 175 ? -20.126 8.914 17.106 1.00 96.69 175 SER A CA 1
ATOM 1336 C C . SER A 1 175 ? -20.911 9.255 15.830 1.00 96.69 175 SER A C 1
ATOM 1338 O O . SER A 1 175 ? -22.134 9.146 15.810 1.00 96.69 175 SER A O 1
ATOM 1340 N N . GLN A 1 176 ? -20.226 9.685 14.766 1.00 98.00 176 GLN A N 1
ATOM 1341 C CA . GLN A 1 176 ? -20.847 9.944 13.460 1.00 98.00 176 GLN A CA 1
ATOM 1342 C C . GLN A 1 176 ? -21.061 8.654 12.664 1.00 98.00 176 GLN A C 1
ATOM 1344 O O . GLN A 1 176 ? -22.016 8.556 11.900 1.00 98.00 176 GLN A O 1
ATOM 1349 N N . HIS A 1 177 ? -20.171 7.682 12.860 1.00 98.38 177 HIS A N 1
ATOM 1350 C CA . HIS A 1 177 ? -20.213 6.357 12.252 1.00 98.38 177 HIS A CA 1
ATOM 1351 C C . HIS A 1 177 ? -19.757 5.314 13.273 1.00 98.38 177 HIS A C 1
ATOM 1353 O O . HIS A 1 177 ? -18.994 5.623 14.189 1.00 98.38 177 HIS A O 1
ATOM 1359 N N . HIS A 1 178 ? -20.210 4.078 13.124 1.00 97.50 178 HIS A N 1
ATOM 1360 C CA . HIS A 1 178 ? -19.928 2.981 14.040 1.00 97.50 178 HIS A CA 1
ATOM 1361 C C . HIS A 1 178 ? -19.176 1.844 13.357 1.00 97.50 178 HIS A C 1
ATOM 1363 O O . HIS A 1 178 ? -18.245 1.311 13.946 1.00 97.50 178 HIS A O 1
ATOM 1369 N N . THR A 1 179 ? -19.517 1.482 12.125 1.00 98.38 179 THR A N 1
ATOM 1370 C CA . THR A 1 179 ? -18.874 0.360 11.431 1.00 98.38 179 THR A CA 1
ATOM 1371 C C . THR A 1 179 ? -18.300 0.857 10.120 1.00 98.38 179 THR A C 1
ATOM 1373 O O . THR A 1 179 ? -18.984 0.921 9.099 1.00 98.38 179 THR A O 1
ATOM 1376 N N . ILE A 1 180 ? -17.009 1.178 10.146 1.00 98.81 180 ILE A N 1
ATOM 1377 C CA . ILE A 1 180 ? -16.317 1.750 8.995 1.00 98.81 180 ILE A CA 1
ATOM 1378 C C . ILE A 1 180 ? -15.487 0.665 8.318 1.00 98.81 180 ILE A C 1
ATOM 1380 O O . ILE A 1 180 ? -14.603 0.065 8.935 1.00 98.81 180 ILE A O 1
ATOM 138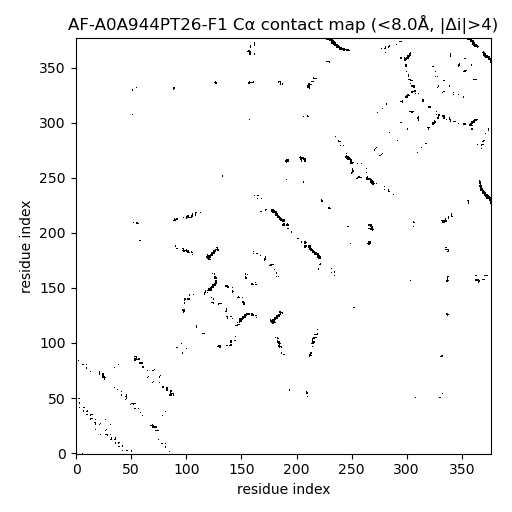4 N N . LEU A 1 181 ? -15.747 0.441 7.031 1.00 98.88 181 LEU A N 1
ATOM 1385 C CA . LEU A 1 181 ? -14.954 -0.442 6.186 1.00 98.88 181 LEU A CA 1
ATOM 1386 C C . LEU A 1 181 ? -13.958 0.388 5.375 1.00 98.88 181 LEU A C 1
ATOM 1388 O O . LEU A 1 181 ? -14.333 1.135 4.472 1.00 98.88 181 LEU A O 1
ATOM 1392 N N . ILE A 1 182 ? -12.674 0.229 5.674 1.00 98.88 182 ILE A N 1
ATOM 1393 C CA . ILE A 1 182 ? -11.586 0.768 4.863 1.00 98.88 182 ILE A CA 1
ATOM 1394 C C . ILE A 1 182 ? -11.200 -0.300 3.847 1.00 98.88 182 ILE A C 1
ATOM 1396 O O . ILE A 1 182 ? -10.841 -1.416 4.212 1.00 98.88 182 ILE A O 1
ATOM 1400 N N . THR A 1 183 ? -11.237 0.052 2.571 1.00 98.88 183 THR A N 1
ATOM 1401 C CA . THR A 1 183 ? -10.846 -0.805 1.453 1.00 98.88 183 THR A CA 1
ATOM 1402 C C . THR A 1 183 ? -9.681 -0.172 0.708 1.00 98.88 183 THR A C 1
ATOM 1404 O O . THR A 1 183 ? -9.568 1.046 0.629 1.00 98.88 183 THR A O 1
ATOM 1407 N N . CYS A 1 184 ? -8.782 -0.989 0.183 1.00 98.69 184 CYS A N 1
ATOM 1408 C CA . CYS A 1 184 ? -7.601 -0.545 -0.536 1.00 98.69 184 CYS A CA 1
ATOM 1409 C C . CYS A 1 184 ? -7.352 -1.517 -1.682 1.00 98.69 184 CYS A C 1
ATOM 1411 O O . CYS A 1 184 ? -7.319 -2.730 -1.477 1.00 98.69 184 CYS A O 1
ATOM 1413 N N . GLY A 1 185 ? -7.193 -0.982 -2.885 1.00 98.44 185 GLY A N 1
ATOM 1414 C CA . GLY A 1 185 ? -6.783 -1.741 -4.053 1.00 98.44 185 GLY A CA 1
ATOM 1415 C C . GLY A 1 185 ? -5.713 -0.962 -4.784 1.00 98.44 185 GLY A C 1
ATOM 1416 O O . GLY A 1 185 ? -5.944 0.178 -5.180 1.00 98.44 185 GLY A O 1
ATOM 1417 N N . GLU A 1 186 ? -4.539 -1.551 -4.916 1.00 97.31 186 GLU A N 1
ATOM 1418 C CA . GLU A 1 186 ? -3.368 -0.940 -5.524 1.00 97.31 186 GLU A CA 1
ATOM 1419 C C . GLU A 1 186 ? -3.066 -1.694 -6.814 1.00 97.31 186 GLU A C 1
ATOM 1421 O O . GLU A 1 186 ? -2.901 -2.913 -6.799 1.00 97.31 186 GLU A O 1
ATOM 1426 N N . THR A 1 187 ? -3.018 -0.960 -7.926 1.00 95.81 187 THR A N 1
ATOM 1427 C CA . THR A 1 187 ? -2.597 -1.467 -9.240 1.00 95.81 187 THR A CA 1
ATOM 1428 C C . THR A 1 187 ? -1.415 -0.669 -9.821 1.00 95.81 187 THR A C 1
ATOM 1430 O O . THR A 1 187 ? -1.496 -0.187 -10.959 1.00 95.81 187 THR A O 1
ATOM 1433 N N . PRO A 1 188 ? -0.343 -0.410 -9.045 1.00 91.31 188 PRO A N 1
ATOM 1434 C CA . PRO A 1 188 ? 0.749 0.459 -9.467 1.00 91.31 188 PRO A CA 1
ATOM 1435 C C . PRO A 1 188 ? 1.568 -0.122 -10.625 1.00 91.31 188 PRO A C 1
ATOM 1437 O O . PRO A 1 188 ? 2.279 0.634 -11.292 1.00 91.31 188 PRO A O 1
ATOM 1440 N N . THR A 1 189 ? 1.456 -1.426 -10.916 1.00 86.50 189 THR A N 1
ATOM 1441 C CA . THR A 1 189 ? 2.173 -2.058 -12.038 1.00 86.50 189 THR A CA 1
ATOM 1442 C C . THR A 1 189 ? 1.791 -1.446 -13.387 1.00 86.50 189 THR A C 1
ATOM 1444 O O . THR A 1 189 ? 2.626 -1.405 -14.291 1.00 86.50 189 THR A O 1
ATOM 1447 N N . LEU A 1 190 ? 0.586 -0.873 -13.510 1.00 88.94 190 LEU A N 1
ATOM 1448 C CA . LEU A 1 190 ? 0.138 -0.164 -14.715 1.00 88.94 190 LEU A CA 1
ATOM 1449 C C . LEU A 1 190 ? 0.977 1.065 -15.045 1.00 88.94 190 LEU A C 1
ATOM 1451 O O . LEU A 1 190 ? 1.119 1.411 -16.213 1.00 88.94 190 LEU A O 1
ATOM 1455 N N . GLY A 1 191 ? 1.540 1.713 -14.026 1.00 87.69 191 GLY A N 1
ATOM 1456 C CA . GLY A 1 191 ? 2.452 2.837 -14.202 1.00 87.69 191 GLY A CA 1
ATOM 1457 C C . GLY A 1 191 ? 3.879 2.402 -14.540 1.00 87.69 191 GLY A C 1
ATOM 1458 O O . GLY A 1 191 ? 4.772 3.245 -14.596 1.00 87.69 191 GLY A O 1
ATOM 1459 N N . THR A 1 192 ? 4.148 1.109 -14.730 1.00 82.44 192 THR A N 1
ATOM 1460 C CA . THR A 1 192 ? 5.502 0.622 -15.018 1.00 82.44 192 THR A CA 1
ATOM 1461 C C . THR A 1 192 ? 5.805 0.713 -16.504 1.00 82.44 192 THR A C 1
ATOM 1463 O O . THR A 1 192 ? 5.057 0.225 -17.350 1.00 82.44 192 THR A O 1
ATOM 1466 N N . ARG A 1 193 ? 6.944 1.326 -16.833 1.00 79.06 193 ARG A N 1
ATOM 1467 C CA . ARG A 1 193 ? 7.409 1.441 -18.213 1.00 79.06 193 ARG A CA 1
ATOM 1468 C C . ARG A 1 193 ? 8.099 0.160 -18.653 1.00 79.06 193 ARG A C 1
ATOM 1470 O O . ARG A 1 193 ? 9.268 -0.033 -18.367 1.00 79.06 193 ARG A O 1
ATOM 1477 N N . TRP A 1 194 ? 7.414 -0.670 -19.424 1.00 71.62 194 TRP A N 1
ATOM 1478 C CA . TRP A 1 194 ? 8.007 -1.912 -19.934 1.00 71.62 194 TRP A CA 1
ATOM 1479 C C . TRP A 1 194 ? 8.865 -1.715 -21.189 1.00 71.62 194 TRP A C 1
ATOM 1481 O O . TRP A 1 194 ? 9.737 -2.530 -21.473 1.00 71.62 194 TRP A O 1
ATOM 1491 N N . HIS A 1 195 ? 8.648 -0.625 -21.934 1.00 70.31 195 HIS A N 1
ATOM 1492 C CA . HIS A 1 195 ? 9.431 -0.304 -23.126 1.00 70.31 195 HIS A CA 1
ATOM 1493 C C . HIS A 1 195 ? 10.422 0.831 -22.857 1.00 70.31 195 HIS A C 1
ATOM 1495 O O . HIS A 1 195 ? 10.041 2.000 -22.732 1.00 70.31 195 HIS A O 1
ATOM 1501 N N . LEU A 1 196 ? 11.703 0.477 -22.766 1.00 63.69 19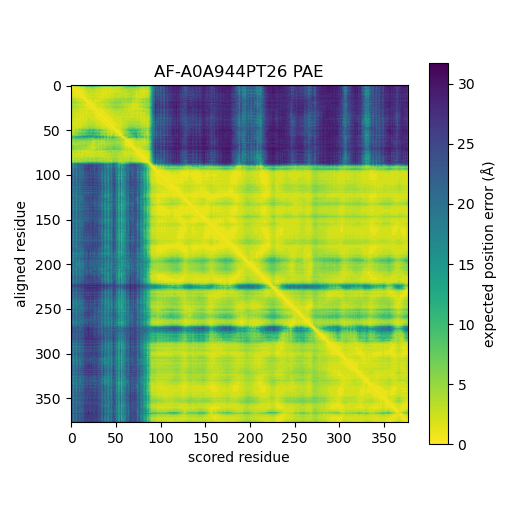6 LEU A N 1
ATOM 1502 C CA . LEU A 1 196 ? 12.786 1.388 -22.416 1.00 63.69 196 LEU A CA 1
ATOM 1503 C C . LEU A 1 196 ? 13.555 1.850 -23.661 1.00 63.69 196 LEU A C 1
ATOM 1505 O O . LEU A 1 196 ? 14.187 1.021 -24.312 1.00 63.69 196 LEU A O 1
ATOM 1509 N N . PRO A 1 197 ? 13.563 3.157 -23.981 1.00 63.47 197 PRO A N 1
ATOM 1510 C CA . PRO A 1 197 ? 14.349 3.670 -25.101 1.00 63.47 197 PRO A CA 1
ATOM 1511 C C . PRO A 1 197 ? 15.850 3.755 -24.787 1.00 63.47 197 PRO A C 1
ATOM 1513 O O . PRO A 1 197 ? 16.674 3.643 -25.690 1.00 63.47 197 PRO A O 1
ATOM 1516 N N . ASP A 1 198 ? 16.217 3.982 -23.520 1.00 62.62 198 ASP A N 1
ATOM 1517 C CA . ASP A 1 198 ? 17.603 4.099 -23.071 1.00 62.62 198 ASP A CA 1
ATOM 1518 C C . ASP A 1 198 ? 17.752 3.865 -21.548 1.00 62.62 198 ASP A C 1
ATOM 1520 O O . ASP A 1 198 ? 16.785 3.706 -20.796 1.00 62.62 198 ASP A O 1
ATOM 1524 N N . VAL A 1 199 ? 19.001 3.875 -21.072 1.00 53.34 199 VAL A N 1
ATOM 1525 C CA . VAL A 1 199 ? 19.354 3.706 -19.648 1.00 53.34 199 VAL A CA 1
ATOM 1526 C C . VAL A 1 199 ? 18.847 4.865 -18.777 1.00 53.34 199 VAL A C 1
ATOM 1528 O O . VAL A 1 199 ? 18.585 4.690 -17.586 1.00 53.34 199 VAL A O 1
ATOM 1531 N N . LYS A 1 200 ? 18.686 6.068 -19.339 1.00 67.12 200 LYS A N 1
ATOM 1532 C CA . LYS A 1 200 ? 18.172 7.221 -18.592 1.00 67.12 200 LYS A CA 1
ATOM 1533 C C . LYS A 1 200 ? 16.688 7.027 -18.273 1.00 67.12 200 LYS A C 1
ATOM 1535 O O . LYS A 1 200 ? 16.277 7.310 -17.148 1.00 67.12 200 LYS A O 1
ATOM 1540 N N . ALA A 1 201 ? 15.913 6.505 -19.221 1.00 66.62 201 ALA A N 1
ATOM 1541 C CA . ALA A 1 201 ? 14.523 6.123 -19.021 1.00 66.62 201 ALA A CA 1
ATOM 1542 C C . ALA A 1 201 ? 14.389 4.999 -17.983 1.00 66.62 201 ALA A C 1
ATOM 1544 O O . ALA A 1 201 ? 13.488 5.059 -17.150 1.00 66.62 201 ALA A O 1
ATOM 1545 N N . LEU A 1 202 ? 15.323 4.039 -17.954 1.00 62.59 202 LEU A N 1
ATOM 1546 C CA . LEU A 1 202 ? 15.363 3.002 -16.915 1.00 62.59 202 LEU A CA 1
ATOM 1547 C C . LEU A 1 202 ? 15.520 3.611 -15.517 1.00 62.59 202 LEU A C 1
ATOM 1549 O O . LEU A 1 202 ? 14.755 3.284 -14.613 1.00 62.59 202 LEU A O 1
ATOM 1553 N N . HIS A 1 203 ? 16.476 4.527 -15.336 1.00 60.31 203 HIS A N 1
ATOM 1554 C CA . HIS A 1 203 ? 16.675 5.196 -14.048 1.00 60.31 203 HIS A CA 1
ATOM 1555 C C . HIS A 1 203 ? 15.458 6.026 -13.624 1.00 60.31 203 HIS A C 1
ATOM 1557 O O . HIS A 1 203 ? 15.088 6.012 -12.451 1.00 60.31 203 HIS A O 1
ATOM 1563 N N . ALA A 1 204 ? 14.821 6.726 -14.565 1.00 69.50 204 ALA A N 1
ATOM 1564 C CA . ALA A 1 204 ? 13.616 7.500 -14.288 1.00 69.50 204 ALA A CA 1
ATOM 1565 C C . ALA A 1 204 ? 12.421 6.601 -13.923 1.00 69.50 204 ALA A C 1
ATOM 1567 O O . ALA A 1 204 ? 11.654 6.951 -13.034 1.00 69.50 204 ALA A O 1
ATOM 1568 N N . ALA A 1 205 ? 12.284 5.431 -14.546 1.00 69.56 205 ALA A N 1
ATOM 1569 C CA . ALA A 1 205 ? 11.198 4.487 -14.279 1.00 69.56 205 ALA A CA 1
ATOM 1570 C C . ALA A 1 205 ? 11.488 3.514 -13.118 1.00 69.56 205 ALA A C 1
ATOM 1572 O O . ALA A 1 205 ? 10.652 2.668 -12.811 1.00 69.56 205 ALA A O 1
ATOM 1573 N N . ALA A 1 206 ? 12.650 3.619 -12.456 1.00 65.94 206 ALA A N 1
ATOM 1574 C CA . ALA A 1 206 ? 13.155 2.616 -11.513 1.00 65.94 206 ALA A CA 1
ATOM 1575 C C . ALA A 1 206 ? 12.167 2.256 -10.381 1.00 65.94 206 ALA A C 1
ATOM 1577 O O . ALA A 1 206 ? 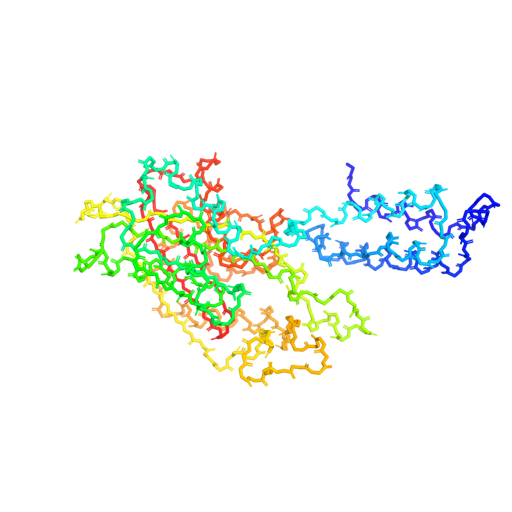12.131 1.106 -9.943 1.00 65.94 206 ALA A O 1
ATOM 1578 N N . ALA A 1 207 ? 11.352 3.220 -9.931 1.00 71.31 207 ALA A N 1
ATOM 1579 C CA . ALA A 1 207 ? 10.315 2.991 -8.922 1.00 71.31 207 ALA A CA 1
ATOM 1580 C C . ALA A 1 207 ? 9.232 2.006 -9.381 1.00 71.31 207 ALA A C 1
ATOM 1582 O O . ALA A 1 207 ? 8.772 1.212 -8.571 1.00 71.31 207 ALA A O 1
ATOM 1583 N N . GLY A 1 208 ? 8.844 2.036 -10.660 1.00 70.00 208 GLY A N 1
ATOM 1584 C CA . GLY A 1 208 ? 7.758 1.205 -11.188 1.00 70.00 208 GLY A CA 1
ATOM 1585 C C . GLY A 1 208 ? 8.075 -0.270 -11.097 1.00 70.00 208 GLY A C 1
ATOM 1586 O O . GLY A 1 208 ? 7.230 -1.074 -10.756 1.00 70.00 208 GLY A O 1
ATOM 1587 N N . TYR A 1 209 ? 9.340 -0.628 -11.246 1.00 68.25 209 TYR A N 1
ATOM 1588 C CA . TYR A 1 209 ? 9.728 -2.023 -11.153 1.00 68.25 209 TYR A CA 1
ATOM 1589 C C . TYR A 1 209 ? 9.659 -2.587 -9.729 1.00 68.25 209 TYR A C 1
ATOM 1591 O O . TYR A 1 209 ? 9.727 -3.799 -9.549 1.00 68.25 209 TYR A O 1
ATOM 1599 N N . THR A 1 210 ? 9.575 -1.729 -8.703 1.00 71.19 210 THR A N 1
ATOM 1600 C CA . THR A 1 210 ? 9.517 -2.189 -7.309 1.00 71.19 210 THR A CA 1
ATOM 1601 C C . THR A 1 210 ? 8.128 -2.562 -6.858 1.00 71.19 210 THR A C 1
ATOM 1603 O O . THR A 1 210 ? 8.004 -3.240 -5.837 1.00 71.19 210 THR A O 1
ATOM 1606 N N . VAL A 1 211 ? 7.115 -2.119 -7.594 1.00 79.44 211 VAL A N 1
ATOM 1607 C CA . VAL A 1 211 ? 5.728 -2.175 -7.166 1.00 79.44 211 VAL A CA 1
ATOM 1608 C C . VAL A 1 211 ? 5.093 -3.534 -7.420 1.00 79.44 211 VAL A C 1
ATOM 1610 O O . VAL A 1 211 ? 5.569 -4.329 -8.227 1.00 79.44 211 VAL A O 1
ATOM 1613 N N . SER A 1 212 ? 4.006 -3.788 -6.711 1.00 81.88 212 SER A N 1
ATOM 1614 C CA . SER A 1 212 ? 3.153 -4.953 -6.894 1.00 81.88 212 SER A CA 1
ATOM 1615 C C . SER A 1 212 ? 1.695 -4.564 -6.729 1.00 81.88 212 SER A C 1
ATOM 1617 O O . SER A 1 212 ? 1.373 -3.575 -6.063 1.00 81.88 212 SER A O 1
ATOM 1619 N N . ASP A 1 213 ? 0.816 -5.349 -7.343 1.00 91.31 213 ASP A N 1
ATOM 1620 C CA . ASP A 1 213 ? -0.619 -5.142 -7.221 1.00 91.31 213 ASP A CA 1
ATOM 1621 C C . ASP A 1 213 ? -1.152 -5.915 -6.013 1.00 91.31 213 ASP A C 1
ATOM 1623 O O . ASP A 1 213 ? -0.782 -7.068 -5.778 1.00 91.31 213 ASP A O 1
ATOM 1627 N N . ALA A 1 214 ? -2.021 -5.287 -5.222 1.00 94.06 214 ALA A N 1
ATOM 1628 C CA . ALA A 1 214 ? -2.573 -5.911 -4.024 1.00 94.06 214 ALA A CA 1
ATOM 1629 C C . ALA A 1 214 ? -3.900 -5.291 -3.584 1.00 94.06 214 ALA A C 1
ATOM 1631 O O . ALA A 1 214 ? -4.185 -4.121 -3.830 1.00 94.06 214 ALA A O 1
ATOM 1632 N N . GLY A 1 215 ? -4.688 -6.084 -2.859 1.00 97.44 215 GLY A N 1
ATOM 1633 C CA . GLY A 1 215 ? -5.871 -5.629 -2.137 1.00 97.44 215 GLY A CA 1
ATOM 1634 C C . GLY A 1 215 ? -5.684 -5.754 -0.628 1.00 97.44 215 GLY A C 1
ATOM 1635 O O . GLY A 1 215 ? -5.112 -6.733 -0.148 1.00 97.44 215 GLY A O 1
ATOM 1636 N N . ALA A 1 216 ? -6.210 -4.795 0.127 1.00 98.00 216 ALA A N 1
ATOM 1637 C CA . ALA A 1 216 ? -6.281 -4.837 1.582 1.00 98.00 216 ALA A CA 1
ATOM 1638 C C . ALA A 1 216 ? -7.613 -4.263 2.080 1.00 98.00 216 ALA A C 1
ATOM 1640 O O . ALA A 1 216 ? -8.235 -3.433 1.419 1.00 98.00 216 ALA A O 1
ATOM 1641 N N . ALA A 1 217 ? -8.049 -4.692 3.261 1.00 98.62 217 ALA A N 1
ATOM 1642 C CA . ALA A 1 217 ? -9.208 -4.113 3.921 1.00 98.62 217 ALA A CA 1
ATOM 1643 C C . ALA A 1 217 ? -9.051 -4.153 5.441 1.00 98.62 217 ALA A C 1
ATOM 1645 O O . ALA A 1 217 ? -8.439 -5.073 5.984 1.00 98.62 217 ALA A O 1
ATOM 1646 N N . LEU A 1 218 ? -9.610 -3.151 6.113 1.00 98.44 218 LEU A N 1
ATOM 1647 C CA . LEU A 1 218 ? -9.681 -3.053 7.565 1.00 98.44 218 LEU A CA 1
ATOM 1648 C C . LEU A 1 218 ? -11.117 -2.718 7.953 1.00 98.44 218 LEU A C 1
ATOM 1650 O O . LEU A 1 218 ? -11.745 -1.859 7.336 1.00 98.44 218 LEU A O 1
ATOM 1654 N N . LEU A 1 219 ? -11.623 -3.377 8.988 1.00 98.06 219 LEU A N 1
ATOM 1655 C CA . LEU A 1 219 ? -12.931 -3.089 9.560 1.00 98.06 219 LEU A CA 1
ATOM 1656 C C . LEU A 1 219 ? -12.732 -2.472 10.940 1.00 98.06 219 LEU A C 1
ATOM 1658 O O . LEU A 1 219 ? -12.090 -3.078 11.798 1.00 98.06 219 LEU A O 1
ATOM 1662 N N . LEU A 1 220 ? -13.267 -1.273 11.146 1.00 97.62 220 LEU A N 1
ATOM 1663 C CA . LEU A 1 220 ? -13.178 -0.559 12.413 1.00 97.62 220 LEU A CA 1
ATOM 1664 C C . LEU A 1 220 ? -14.561 -0.466 13.049 1.00 97.62 220 LEU A C 1
ATOM 1666 O O . LEU A 1 220 ? -15.548 -0.180 12.372 1.00 97.62 220 LEU A O 1
ATOM 1670 N N . LYS A 1 221 ? -14.604 -0.705 14.361 1.00 96.38 221 LYS A N 1
ATOM 1671 C CA . LYS A 1 221 ? -15.802 -0.632 15.200 1.00 96.38 221 LYS A CA 1
ATOM 1672 C C . LYS A 1 221 ? -15.491 0.125 16.492 1.00 96.38 221 LYS A C 1
ATOM 1674 O O . LYS A 1 221 ? -14.327 0.123 16.904 1.00 96.38 221 LYS A O 1
ATOM 1679 N N . PRO A 1 222 ? -16.485 0.742 17.156 1.00 95.19 222 PRO A N 1
ATOM 1680 C CA . PRO A 1 222 ? -16.297 1.259 18.501 1.00 95.19 222 PRO A CA 1
ATOM 1681 C C . PRO A 1 222 ? -15.868 0.126 19.436 1.00 95.19 222 PRO A C 1
ATOM 1683 O O . PRO A 1 222 ? -16.432 -0.970 19.412 1.00 95.19 222 PRO A O 1
ATOM 1686 N N . GLY A 1 223 ? -14.866 0.414 20.258 1.00 89.00 223 GLY A N 1
ATOM 1687 C CA . GLY A 1 223 ? -14.348 -0.476 21.288 1.00 89.00 223 GLY A CA 1
ATOM 1688 C C . GLY A 1 223 ? -14.360 0.198 22.661 1.00 89.00 223 GLY A C 1
ATOM 1689 O O . GLY A 1 223 ? -14.706 1.379 22.770 1.00 89.00 223 GLY A O 1
ATOM 1690 N N . PRO A 1 224 ? -14.011 -0.542 23.723 1.00 85.00 224 PRO A N 1
ATOM 1691 C CA . PRO A 1 224 ? -13.807 0.042 25.043 1.00 85.00 224 PRO A CA 1
ATOM 1692 C C . PRO A 1 224 ? -12.647 1.060 25.019 1.00 85.00 224 PRO A C 1
ATOM 1694 O O . PRO A 1 224 ? -11.767 0.990 24.165 1.00 85.00 224 PRO A O 1
ATOM 1697 N N . ALA A 1 225 ? -12.689 2.050 25.916 1.00 77.12 225 ALA A N 1
ATOM 1698 C CA . ALA A 1 225 ? -11.830 3.241 25.875 1.00 77.12 225 ALA A CA 1
ATOM 1699 C C . ALA A 1 225 ? -11.000 3.431 27.162 1.00 77.12 225 ALA A C 1
ATOM 1701 O O . ALA A 1 225 ? -11.070 4.469 27.822 1.00 77.12 225 ALA A O 1
ATOM 1702 N N . GLY A 1 226 ? -10.236 2.410 27.539 1.00 80.62 226 GLY A N 1
ATOM 1703 C CA . GLY A 1 226 ? -9.250 2.412 28.620 1.00 80.62 226 GLY A CA 1
ATOM 1704 C C . GLY A 1 226 ? -7.805 2.314 28.117 1.00 80.62 226 GLY A C 1
ATOM 1705 O O . GLY A 1 226 ? -7.542 2.008 26.959 1.00 80.62 226 GLY A O 1
ATOM 1706 N N . GLU A 1 227 ? -6.829 2.547 29.003 1.00 74.81 227 GLU A N 1
ATOM 1707 C CA . GLU A 1 227 ? -5.395 2.586 28.641 1.00 74.81 227 GLU A CA 1
ATOM 1708 C C . GLU A 1 227 ? -4.851 1.277 28.035 1.00 74.81 227 GLU A C 1
ATOM 1710 O O . GLU A 1 227 ? -3.868 1.286 27.289 1.00 74.81 227 GLU A O 1
ATOM 1715 N N . GLN A 1 228 ? -5.474 0.147 28.372 1.00 84.44 228 GLN A N 1
ATOM 1716 C CA . GLN A 1 228 ? -5.076 -1.192 27.927 1.00 84.44 228 GLN A CA 1
ATOM 1717 C C . GLN A 1 228 ? -6.033 -1.781 26.885 1.00 84.44 228 GLN A C 1
ATOM 1719 O O . GLN A 1 228 ? -5.854 -2.928 26.480 1.00 84.44 228 GLN A O 1
ATOM 1724 N N . ASP A 1 229 ? -7.034 -1.013 26.456 1.00 89.88 229 ASP A N 1
ATOM 1725 C CA . ASP A 1 229 ? -8.040 -1.492 25.519 1.00 89.88 229 ASP A CA 1
ATOM 1726 C C . ASP A 1 229 ? -7.533 -1.445 24.067 1.00 89.88 229 ASP A C 1
ATOM 1728 O O . ASP A 1 229 ? -6.681 -0.613 23.723 1.00 89.88 229 ASP A O 1
ATOM 1732 N N . PRO A 1 230 ? -8.012 -2.363 23.209 1.00 92.75 230 PRO A N 1
ATOM 1733 C CA . PRO A 1 230 ? -7.620 -2.417 21.809 1.00 92.75 230 PRO A CA 1
ATOM 1734 C C . PRO A 1 230 ? -8.145 -1.203 21.040 1.00 92.75 230 PRO A C 1
ATOM 1736 O O . PRO A 1 230 ? -9.210 -0.660 21.333 1.00 92.75 230 PRO A O 1
ATOM 1739 N N . GLY A 1 231 ? -7.415 -0.808 20.003 1.00 94.38 231 GLY A N 1
ATOM 1740 C CA . GLY A 1 231 ? -7.813 0.283 19.127 1.00 94.38 231 GLY A CA 1
ATOM 1741 C C . GLY A 1 231 ? -6.643 1.086 18.577 1.00 94.38 231 GLY A C 1
ATOM 1742 O O . GLY A 1 231 ? -5.470 0.829 18.856 1.00 94.38 231 GLY A O 1
ATOM 1743 N N . VAL A 1 232 ? -6.982 2.087 17.768 1.00 95.38 232 VAL A N 1
ATOM 1744 C CA . VAL A 1 232 ? -6.020 3.041 17.209 1.00 95.38 232 VAL A CA 1
ATOM 1745 C C . VAL A 1 232 ? -5.714 4.106 18.264 1.00 95.38 232 VAL A C 1
ATOM 1747 O O . VAL A 1 232 ? -6.558 4.942 18.569 1.00 95.38 232 VAL A O 1
ATOM 1750 N N . LEU A 1 233 ? -4.500 4.092 18.816 1.00 93.44 233 LEU A N 1
ATOM 1751 C CA . LEU A 1 233 ? -4.110 4.935 19.953 1.00 93.44 233 LEU A CA 1
ATOM 1752 C C . LEU A 1 233 ? -3.687 6.340 19.524 1.00 93.44 233 LEU A C 1
ATOM 1754 O O . LEU A 1 233 ? -4.071 7.342 20.127 1.00 93.44 233 LEU A O 1
ATOM 1758 N N . THR A 1 234 ? -2.903 6.434 18.453 1.00 92.88 234 THR A N 1
ATOM 1759 C CA . THR A 1 234 ? -2.472 7.707 17.865 1.00 92.88 234 THR A CA 1
ATOM 1760 C C . THR A 1 234 ? -2.199 7.538 16.383 1.00 92.88 234 THR A C 1
ATOM 1762 O O . THR A 1 234 ? -1.780 6.467 15.939 1.00 92.88 234 THR A O 1
ATOM 1765 N N . THR A 1 235 ? -2.427 8.617 15.642 1.00 95.38 235 THR A N 1
ATOM 1766 C CA . THR A 1 235 ? -2.026 8.745 14.248 1.00 95.38 235 THR A CA 1
ATOM 1767 C C . THR A 1 235 ? -1.497 10.155 14.024 1.00 95.38 235 THR A C 1
ATOM 1769 O O . THR A 1 235 ? -2.240 11.128 14.166 1.00 95.38 235 THR A O 1
ATOM 1772 N N . VAL A 1 236 ? -0.220 10.267 13.666 1.00 95.12 236 VAL A N 1
ATOM 1773 C CA . VAL A 1 236 ? 0.464 11.544 13.424 1.00 95.12 236 VAL A CA 1
ATOM 1774 C C . VAL A 1 236 ? 1.062 11.573 12.024 1.00 95.12 236 VAL A C 1
ATOM 1776 O O . VAL A 1 236 ? 1.515 10.544 11.522 1.00 95.12 236 VAL A O 1
ATOM 1779 N N . PHE A 1 237 ? 1.063 12.752 11.398 1.00 93.69 237 PHE A N 1
ATOM 1780 C CA . PHE A 1 237 ? 1.558 12.957 10.039 1.00 93.69 237 PHE A CA 1
ATOM 1781 C C . PHE A 1 237 ? 2.317 14.262 9.898 1.00 93.69 237 PHE A C 1
ATOM 1783 O O . PHE A 1 237 ? 1.869 15.307 10.361 1.00 93.69 237 PHE A O 1
ATOM 1790 N N . SER A 1 238 ? 3.379 14.215 9.111 1.00 91.75 238 SER A N 1
ATOM 1791 C CA . SER A 1 238 ? 4.105 15.386 8.638 1.00 91.75 238 SER A CA 1
ATOM 1792 C C . SER A 1 238 ? 4.366 15.283 7.141 1.00 91.75 238 SER A C 1
ATOM 1794 O O . SER A 1 238 ? 4.280 14.208 6.535 1.00 91.75 238 SER A O 1
ATOM 1796 N N . ALA A 1 239 ? 4.664 16.426 6.529 1.00 89.25 239 ALA A N 1
ATOM 1797 C CA . ALA A 1 239 ? 4.984 16.502 5.116 1.00 89.25 239 ALA A CA 1
ATOM 1798 C C . ALA A 1 239 ? 6.045 17.569 4.834 1.00 89.25 239 ALA A C 1
ATOM 1800 O O . ALA A 1 239 ? 6.071 18.623 5.468 1.00 89.25 239 ALA A O 1
ATOM 1801 N N . ASP A 1 240 ? 6.880 17.292 3.839 1.00 87.25 240 ASP A N 1
ATOM 1802 C CA . ASP A 1 240 ? 7.738 18.244 3.149 1.00 87.25 240 ASP A CA 1
ATOM 1803 C C . ASP A 1 240 ? 7.304 18.309 1.681 1.00 87.25 240 ASP A C 1
ATOM 1805 O O . ASP A 1 240 ? 7.860 17.662 0.789 1.00 87.25 240 ASP A O 1
ATOM 1809 N N . SER A 1 241 ? 6.270 19.111 1.432 1.00 89.56 241 SER A N 1
ATOM 1810 C CA . SER A 1 241 ? 5.653 19.230 0.110 1.00 89.56 241 SER A CA 1
ATOM 1811 C C . SER A 1 241 ? 6.559 19.871 -0.940 1.00 89.56 241 SER A C 1
ATOM 1813 O O . SER A 1 241 ? 6.224 19.824 -2.118 1.00 89.56 241 SER A O 1
ATOM 1815 N N . THR A 1 242 ? 7.716 20.431 -0.565 1.00 87.56 242 THR A N 1
ATOM 1816 C CA . THR A 1 242 ? 8.694 20.937 -1.547 1.00 87.56 242 THR A CA 1
ATOM 1817 C C . THR A 1 242 ? 9.299 19.809 -2.389 1.00 87.56 242 THR A C 1
ATOM 1819 O O . THR A 1 242 ? 9.773 20.043 -3.496 1.00 87.56 242 THR A O 1
ATOM 1822 N N . ALA A 1 243 ? 9.211 18.572 -1.897 1.00 87.25 243 ALA A N 1
ATOM 1823 C CA . ALA A 1 243 ? 9.755 17.366 -2.504 1.00 87.25 243 ALA A CA 1
ATOM 1824 C C . ALA A 1 243 ? 8.734 16.578 -3.354 1.00 87.25 243 ALA A C 1
ATOM 1826 O O . ALA A 1 243 ? 8.937 15.394 -3.633 1.00 87.25 243 ALA A O 1
ATOM 1827 N N . TRP A 1 244 ? 7.605 17.186 -3.737 1.00 89.94 244 TRP A N 1
ATOM 1828 C CA . TRP A 1 244 ? 6.517 16.481 -4.431 1.00 89.94 244 TRP A CA 1
ATOM 1829 C C . TRP A 1 244 ? 6.913 15.911 -5.803 1.00 89.94 244 TRP A C 1
ATOM 1831 O O . TRP A 1 244 ? 6.396 14.874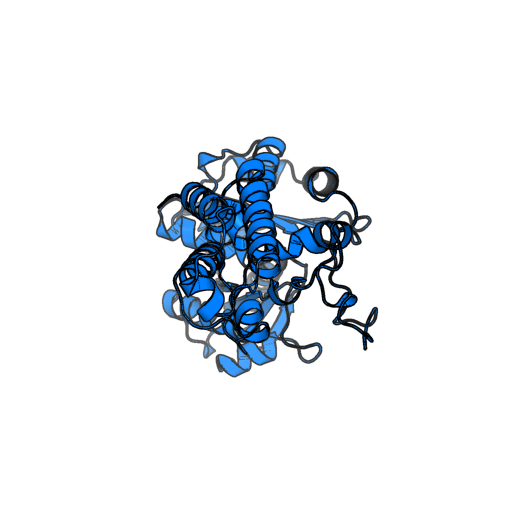 -6.208 1.00 89.94 244 TRP A O 1
ATOM 1841 N N . GLU A 1 245 ? 7.880 16.533 -6.478 1.00 90.31 245 GLU A N 1
ATOM 1842 C CA . GLU A 1 245 ? 8.332 16.188 -7.836 1.00 90.31 245 GLU A CA 1
ATOM 1843 C C . GLU A 1 245 ? 9.179 14.906 -7.898 1.00 90.31 245 GLU A C 1
ATOM 1845 O O . GLU A 1 245 ? 9.420 14.372 -8.982 1.00 90.31 245 GLU A O 1
ATOM 1850 N N . ILE A 1 246 ? 9.645 14.409 -6.743 1.00 86.56 246 ILE A N 1
ATOM 1851 C CA . ILE A 1 246 ? 10.596 13.290 -6.650 1.00 86.56 246 ILE A CA 1
ATOM 1852 C C . ILE A 1 246 ? 10.034 12.004 -7.249 1.00 86.56 246 ILE A C 1
ATOM 1854 O O . ILE A 1 246 ? 10.798 11.228 -7.813 1.00 86.56 246 ILE A O 1
ATOM 1858 N N . CYS A 1 247 ? 8.736 11.744 -7.100 1.00 89.00 247 CYS A N 1
ATOM 1859 C CA . CYS A 1 247 ? 8.095 10.535 -7.603 1.00 89.00 247 CYS A CA 1
ATOM 1860 C C . CYS A 1 247 ? 6.661 10.865 -8.005 1.00 89.00 247 CYS A C 1
ATOM 1862 O O . CYS A 1 247 ? 5.844 11.215 -7.153 1.00 89.00 247 CYS A O 1
ATOM 1864 N N . THR A 1 248 ? 6.372 10.790 -9.302 1.00 93.19 248 THR A N 1
ATOM 1865 C CA . THR A 1 248 ? 5.083 11.213 -9.862 1.00 93.19 248 THR A CA 1
ATOM 1866 C C . THR A 1 248 ? 4.615 10.263 -10.957 1.00 93.19 248 THR A C 1
ATOM 1868 O O . THR A 1 248 ? 5.430 9.704 -11.682 1.00 93.19 248 THR A O 1
ATOM 1871 N N . VAL A 1 249 ? 3.298 10.125 -11.094 1.00 93.88 249 VAL A N 1
ATOM 1872 C CA . VAL A 1 249 ? 2.629 9.733 -12.341 1.00 93.88 249 VAL A CA 1
ATOM 1873 C C . VAL A 1 249 ? 1.870 10.979 -12.779 1.00 93.88 249 VAL A C 1
ATOM 1875 O O . VAL A 1 249 ? 1.100 11.531 -11.994 1.00 93.88 249 VAL A O 1
ATOM 1878 N N . GLN A 1 250 ? 2.161 11.501 -13.969 1.00 93.31 250 GLN A N 1
ATOM 1879 C CA . GLN A 1 250 ? 1.715 12.844 -14.359 1.00 93.31 250 GLN A CA 1
ATOM 1880 C C . GLN A 1 250 ? 0.364 12.838 -15.101 1.00 93.31 250 GLN A C 1
ATOM 1882 O O . GLN A 1 250 ? -0.268 13.892 -15.220 1.00 93.31 250 GLN A O 1
ATOM 1887 N N . ALA A 1 251 ? -0.071 11.679 -15.603 1.00 93.62 251 ALA A N 1
ATOM 1888 C CA . ALA A 1 251 ? -1.382 11.436 -16.203 1.00 93.62 251 ALA A CA 1
ATOM 1889 C C . ALA A 1 251 ? -2.480 11.206 -15.155 1.00 93.62 251 ALA A C 1
ATOM 1891 O O . ALA A 1 251 ? -2.216 11.046 -13.966 1.00 93.62 251 ALA A O 1
ATOM 1892 N N . GLY A 1 252 ? -3.736 11.181 -15.613 1.00 87.75 252 GLY A N 1
ATOM 1893 C CA . GLY A 1 252 ? -4.893 10.954 -14.740 1.00 87.75 252 GLY A CA 1
ATOM 1894 C C . GLY A 1 252 ? -5.316 12.194 -13.946 1.00 87.75 252 GLY A C 1
ATOM 1895 O O . GLY A 1 252 ? -5.998 12.082 -12.937 1.00 87.75 252 GLY A O 1
ATOM 1896 N N . GLY A 1 253 ? -4.918 13.387 -14.385 1.00 89.81 253 GLY A N 1
ATOM 1897 C CA . GLY A 1 253 ? -5.316 14.656 -13.781 1.00 89.81 253 GLY A CA 1
ATOM 1898 C C . GLY A 1 253 ? -5.258 15.795 -14.794 1.00 89.81 253 GLY A C 1
ATOM 1899 O O . GLY A 1 253 ? -4.908 15.592 -15.955 1.00 89.81 253 GLY A O 1
ATOM 1900 N N . SER A 1 254 ? -5.573 17.017 -14.365 1.00 93.44 254 SER A N 1
ATOM 1901 C CA . SER A 1 254 ? -5.601 18.194 -15.249 1.00 93.44 254 SER A CA 1
ATOM 1902 C C . SER A 1 254 ? -4.235 18.564 -15.841 1.00 93.44 254 SER A C 1
ATOM 1904 O O . SER A 1 254 ? -4.193 19.169 -16.909 1.00 93.44 254 SER A O 1
ATOM 1906 N N . MET A 1 255 ? -3.129 18.171 -15.193 1.00 91.56 255 MET A N 1
ATOM 1907 C CA . MET A 1 255 ? -1.765 18.400 -15.691 1.00 91.56 255 MET A CA 1
ATOM 1908 C C . MET A 1 255 ? -1.527 17.718 -17.045 1.00 91.56 255 MET A C 1
ATOM 1910 O O . MET A 1 255 ? -0.909 18.310 -17.923 1.00 91.56 255 MET A O 1
ATOM 1914 N N . ASN A 1 256 ? -2.063 16.507 -17.225 1.00 92.94 256 ASN A N 1
ATOM 1915 C CA . ASN A 1 256 ? -2.041 15.765 -18.485 1.00 92.94 256 ASN A CA 1
ATOM 1916 C C . ASN A 1 256 ? -3.415 15.126 -18.716 1.00 92.94 256 ASN A C 1
ATOM 1918 O O . ASN A 1 256 ? -3.573 13.909 -18.632 1.00 92.94 256 ASN A O 1
ATOM 1922 N N . TRP A 1 257 ? -4.423 15.966 -18.982 1.00 91.25 257 TRP A N 1
ATOM 1923 C CA . TRP A 1 257 ? -5.814 15.524 -19.157 1.00 91.25 257 TRP A CA 1
ATOM 1924 C C . TRP A 1 257 ? -5.981 14.554 -20.334 1.00 91.25 257 TRP A C 1
ATOM 1926 O O . TRP A 1 257 ? -6.740 13.592 -20.265 1.00 91.25 257 TRP A O 1
ATOM 1936 N N . ARG A 1 258 ? -5.274 14.825 -21.435 1.00 91.44 258 ARG A N 1
ATOM 1937 C CA . ARG A 1 258 ? -5.291 14.033 -22.671 1.00 91.44 258 ARG A CA 1
ATOM 1938 C C . ARG A 1 258 ? -3.863 13.940 -23.201 1.00 91.44 258 ARG A C 1
ATOM 1940 O O . ARG A 1 258 ? -3.508 14.735 -24.074 1.00 91.44 258 ARG A O 1
ATOM 1947 N N . PRO A 1 259 ? -3.027 13.062 -22.625 1.00 91.19 259 PRO A N 1
ATOM 1948 C CA . PRO A 1 259 ? -1.662 12.910 -23.096 1.00 91.19 259 PRO A CA 1
ATOM 1949 C C . PRO A 1 259 ? -1.675 12.386 -24.541 1.00 91.19 259 PRO A C 1
ATOM 1951 O O . PRO A 1 259 ? -2.581 11.655 -24.943 1.00 91.19 259 PRO A O 1
ATOM 1954 N N . THR A 1 260 ? -0.710 12.828 -25.345 1.00 92.50 260 THR A N 1
ATOM 1955 C CA . THR A 1 260 ? -0.566 12.429 -26.759 1.00 92.50 260 THR A CA 1
ATOM 1956 C C . THR A 1 260 ? 0.261 11.159 -26.941 1.00 92.50 260 THR A C 1
ATOM 1958 O O . THR A 1 260 ? 0.316 10.620 -28.042 1.00 92.50 260 THR A O 1
ATOM 1961 N N . ASP A 1 261 ? 0.905 10.710 -25.869 1.00 92.00 261 ASP A N 1
ATOM 1962 C CA . ASP A 1 261 ? 1.729 9.514 -25.768 1.00 92.00 261 ASP A CA 1
ATOM 1963 C C . ASP A 1 261 ? 1.624 8.943 -24.342 1.00 92.00 261 ASP A C 1
ATOM 1965 O O . ASP A 1 261 ? 0.966 9.523 -23.473 1.00 92.00 261 ASP A O 1
ATOM 1969 N N . ASP A 1 262 ? 2.268 7.804 -24.102 1.00 90.44 262 ASP A N 1
ATOM 1970 C CA . ASP A 1 262 ? 2.162 7.098 -22.824 1.00 90.44 262 ASP A CA 1
ATOM 1971 C C . ASP A 1 262 ? 3.109 7.647 -21.745 1.00 90.44 262 ASP A C 1
ATOM 1973 O O . ASP A 1 262 ? 3.001 7.253 -20.586 1.00 90.44 262 ASP A O 1
ATOM 1977 N N . GLU A 1 263 ? 4.034 8.555 -22.073 1.00 90.25 263 GLU A N 1
ATOM 1978 C CA . GLU A 1 263 ? 5.093 9.001 -21.158 1.00 90.25 263 GLU A CA 1
ATOM 1979 C C . GLU A 1 263 ? 4.551 9.505 -19.807 1.00 90.25 263 GLU A C 1
ATOM 1981 O O . GLU A 1 263 ? 5.064 9.082 -18.768 1.00 90.25 263 GLU A O 1
ATOM 1986 N N . PRO A 1 264 ? 3.486 10.335 -19.759 1.00 93.69 264 PRO A N 1
ATOM 1987 C CA . PRO A 1 264 ? 2.954 10.843 -18.497 1.00 93.69 264 PRO A CA 1
ATOM 1988 C C . PRO A 1 264 ? 2.256 9.770 -17.651 1.00 93.69 264 PRO A C 1
ATOM 1990 O O . PRO A 1 264 ? 1.993 10.012 -16.472 1.00 93.69 264 PRO A O 1
ATOM 1993 N N . THR A 1 265 ? 1.920 8.614 -18.235 1.00 93.44 265 THR A N 1
ATOM 1994 C CA . THR A 1 265 ? 1.239 7.503 -17.548 1.00 93.44 265 THR A CA 1
ATOM 1995 C C . THR A 1 265 ? 2.194 6.645 -16.724 1.00 93.44 265 THR A C 1
ATOM 1997 O O . THR A 1 265 ? 1.753 5.948 -15.811 1.00 93.44 265 THR A O 1
ATOM 2000 N N . TYR A 1 266 ? 3.499 6.739 -16.990 1.00 91.38 266 TYR A N 1
ATOM 2001 C CA . TYR A 1 266 ? 4.507 5.998 -16.250 1.00 91.38 266 TYR A CA 1
ATOM 2002 C C . TYR A 1 266 ? 4.914 6.710 -14.960 1.00 91.38 266 TYR A C 1
ATOM 2004 O O . TYR A 1 266 ? 4.936 7.940 -14.868 1.00 91.38 266 TYR A O 1
ATOM 2012 N N . VAL A 1 267 ? 5.298 5.923 -13.957 1.00 88.94 267 VAL A N 1
ATOM 2013 C CA . VAL A 1 267 ? 5.941 6.449 -12.759 1.00 88.94 267 VAL A CA 1
ATOM 2014 C C . VAL A 1 267 ? 7.321 6.984 -13.110 1.00 88.94 267 VAL A C 1
ATOM 2016 O O . VAL A 1 267 ? 8.126 6.339 -13.785 1.00 88.94 267 VAL A O 1
ATOM 2019 N N . ARG A 1 268 ? 7.595 8.187 -12.622 1.00 88.94 268 ARG A N 1
ATOM 2020 C CA . ARG A 1 268 ? 8.813 8.925 -12.903 1.00 88.94 268 ARG A CA 1
ATOM 2021 C C . ARG A 1 268 ? 9.456 9.394 -11.612 1.00 88.94 268 ARG A C 1
ATOM 2023 O O . ARG A 1 268 ? 8.871 10.175 -10.860 1.00 88.94 268 ARG A O 1
ATOM 2030 N N . LEU A 1 269 ? 10.693 8.960 -11.412 1.00 82.25 269 LEU A N 1
ATOM 2031 C CA . LEU A 1 269 ? 11.595 9.457 -10.391 1.00 82.25 269 LEU A CA 1
ATOM 2032 C C . LEU A 1 269 ? 12.401 10.652 -10.900 1.00 82.25 269 LEU A C 1
ATOM 2034 O O . LEU A 1 269 ? 12.969 10.627 -11.996 1.00 82.25 269 LEU A O 1
ATOM 2038 N N . GLN A 1 270 ? 12.496 11.683 -10.067 1.00 78.56 270 GLN A N 1
ATOM 2039 C CA . GLN A 1 270 ? 13.416 12.798 -10.244 1.00 78.56 270 GLN A CA 1
ATOM 2040 C C . GLN A 1 270 ? 14.427 12.829 -9.096 1.00 78.56 270 GLN A C 1
ATOM 2042 O O . GLN A 1 270 ? 14.066 12.851 -7.921 1.00 78.56 2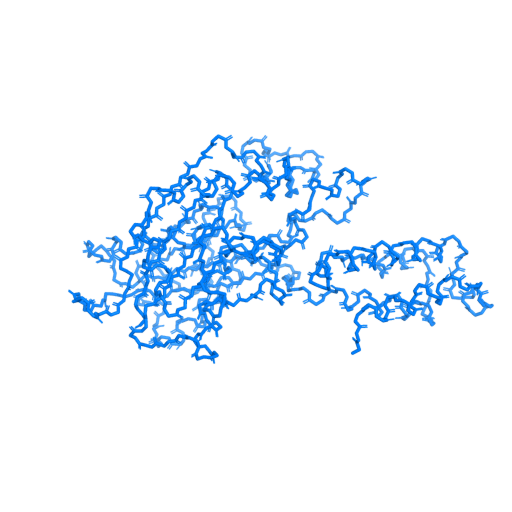70 GLN A O 1
ATOM 2047 N N . GLY A 1 271 ? 15.715 12.846 -9.442 1.00 67.56 271 GLY A N 1
ATOM 2048 C CA . GLY A 1 271 ? 16.801 12.801 -8.462 1.00 67.56 271 GLY A CA 1
ATOM 2049 C C . GLY A 1 271 ? 17.040 11.402 -7.883 1.00 67.56 271 GLY A C 1
ATOM 2050 O O . GLY A 1 271 ? 16.698 10.389 -8.488 1.00 67.56 271 GLY A O 1
ATOM 2051 N N . ASN A 1 272 ? 17.689 11.347 -6.717 1.00 62.66 272 ASN A N 1
ATOM 2052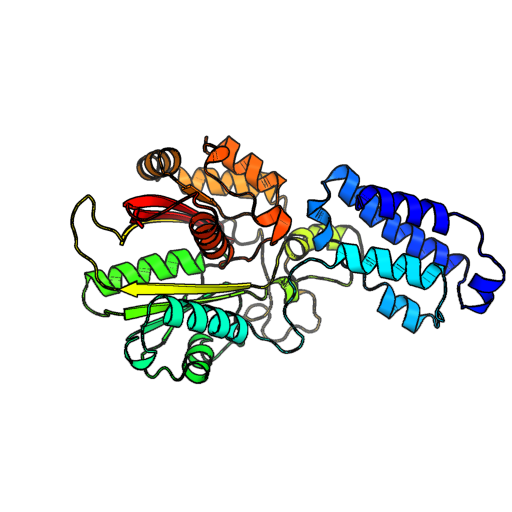 C CA . ASN A 1 272 ? 18.026 10.096 -6.041 1.00 62.66 272 ASN A CA 1
ATOM 2053 C C . ASN A 1 272 ? 17.080 9.855 -4.854 1.00 62.66 272 ASN A C 1
ATOM 2055 O O . ASN A 1 272 ? 17.233 10.461 -3.791 1.00 62.66 272 ASN A O 1
ATOM 2059 N N . LEU A 1 273 ? 16.133 8.928 -5.032 1.00 58.28 273 LEU A N 1
ATOM 2060 C CA . LEU A 1 273 ? 15.129 8.573 -4.025 1.00 58.28 273 LEU A CA 1
ATOM 2061 C C . LEU A 1 273 ? 15.754 8.127 -2.691 1.00 58.28 273 LEU A C 1
ATOM 2063 O O . LEU A 1 273 ? 15.213 8.446 -1.636 1.00 58.28 273 LEU A O 1
ATOM 2067 N N . SER A 1 274 ? 16.901 7.437 -2.719 1.00 59.03 274 SER A N 1
ATOM 2068 C CA . SER A 1 274 ? 17.542 6.917 -1.500 1.00 59.03 274 SER A CA 1
ATOM 2069 C C . SER A 1 274 ? 18.092 8.027 -0.603 1.00 59.03 274 SER A C 1
ATOM 2071 O O . SER A 1 274 ? 17.791 8.058 0.583 1.00 59.03 274 SER A O 1
ATOM 2073 N N . THR A 1 275 ? 18.837 8.988 -1.152 1.00 61.75 275 THR A N 1
ATOM 2074 C CA . THR A 1 275 ? 19.430 10.071 -0.353 1.00 61.75 275 THR A CA 1
ATOM 2075 C C . THR A 1 275 ? 18.419 11.162 -0.032 1.00 61.75 275 THR A C 1
ATOM 2077 O O . THR A 1 275 ? 18.350 11.632 1.100 1.00 61.75 275 THR A O 1
ATOM 2080 N N . THR A 1 276 ? 17.620 11.567 -1.020 1.00 64.44 276 THR A N 1
ATOM 2081 C CA . THR A 1 276 ? 16.699 12.695 -0.868 1.00 64.44 276 THR A CA 1
ATOM 2082 C C . THR A 1 276 ? 15.466 12.265 -0.074 1.00 64.44 276 THR A C 1
ATOM 2084 O O . THR A 1 276 ? 15.093 12.932 0.887 1.00 64.44 276 THR A O 1
ATOM 2087 N N . GLY A 1 277 ? 14.899 11.091 -0.373 1.00 65.25 277 GLY A N 1
ATOM 2088 C CA . GLY A 1 277 ? 13.751 10.547 0.356 1.00 65.25 277 GLY A CA 1
ATOM 2089 C C . GLY A 1 277 ? 14.045 10.299 1.836 1.00 65.25 277 GLY A C 1
ATOM 2090 O O . GLY A 1 277 ? 13.241 10.678 2.681 1.00 65.25 277 GLY A O 1
ATOM 2091 N N . GLN A 1 278 ? 15.218 9.756 2.179 1.00 68.44 278 GLN A N 1
ATOM 2092 C CA . GLN A 1 278 ? 15.590 9.561 3.585 1.00 68.44 278 GLN A CA 1
ATOM 2093 C C . GLN A 1 278 ? 15.754 10.871 4.356 1.00 68.44 278 GLN A C 1
ATOM 2095 O O . GLN A 1 278 ? 15.344 10.957 5.510 1.00 68.44 278 GLN A O 1
ATOM 2100 N N . GLN A 1 279 ? 16.329 11.905 3.741 1.00 74.69 279 GLN A N 1
ATOM 2101 C CA . GLN A 1 279 ? 16.475 13.203 4.400 1.00 74.69 279 GLN A CA 1
ATOM 2102 C C . GLN A 1 279 ? 15.115 13.834 4.704 1.00 74.69 279 GLN A C 1
ATOM 2104 O O . GLN A 1 279 ? 14.907 14.326 5.815 1.00 74.69 279 GLN A O 1
ATOM 2109 N N . HIS A 1 280 ? 14.185 13.791 3.746 1.00 76.00 280 HIS A N 1
ATOM 2110 C CA . HIS A 1 280 ? 12.828 14.287 3.962 1.00 76.00 280 HIS A CA 1
ATOM 2111 C C . HIS A 1 280 ? 12.068 13.426 4.979 1.00 76.00 280 HIS A C 1
ATOM 2113 O O . HIS A 1 280 ? 11.412 13.986 5.849 1.00 76.00 280 HIS A O 1
ATOM 2119 N N . ALA A 1 281 ? 12.238 12.099 4.965 1.00 70.88 281 ALA A N 1
ATOM 2120 C CA . ALA A 1 281 ? 11.662 11.190 5.958 1.00 70.88 281 ALA A CA 1
ATOM 2121 C C . ALA A 1 281 ? 12.115 11.498 7.386 1.00 70.88 281 ALA A C 1
ATOM 2123 O O . ALA A 1 281 ? 11.284 11.669 8.278 1.00 70.88 281 ALA A O 1
ATOM 2124 N N . SER A 1 282 ? 13.425 11.616 7.603 1.00 74.19 282 SER A N 1
ATOM 2125 C CA . SER A 1 282 ? 13.980 11.912 8.924 1.00 74.19 282 SER A CA 1
ATOM 2126 C C . SER A 1 282 ? 13.544 13.287 9.427 1.00 74.19 282 SER A C 1
ATOM 2128 O O . SER A 1 282 ? 13.229 13.435 10.604 1.00 74.19 282 SER A O 1
ATOM 2130 N N . ARG A 1 283 ? 13.476 14.295 8.545 1.00 76.88 283 ARG A N 1
ATOM 2131 C CA . ARG A 1 283 ? 12.952 15.628 8.892 1.00 76.88 283 ARG A CA 1
ATOM 2132 C C . ARG A 1 283 ? 11.469 15.585 9.234 1.00 76.88 283 ARG A C 1
ATOM 2134 O O . ARG A 1 283 ? 11.066 16.187 10.222 1.00 76.88 283 ARG A O 1
ATOM 2141 N N . ALA A 1 284 ? 10.682 14.862 8.443 1.00 76.06 284 ALA A N 1
ATOM 2142 C CA . ALA A 1 284 ? 9.253 14.706 8.656 1.00 76.06 284 ALA A CA 1
ATOM 2143 C C . ALA A 1 284 ? 8.988 14.057 10.027 1.00 76.06 284 ALA A C 1
ATOM 2145 O O . ALA A 1 284 ? 8.182 14.558 10.811 1.00 76.06 284 ALA A O 1
ATOM 2146 N N . LEU A 1 285 ? 9.717 13.000 10.380 1.00 80.88 285 LEU A N 1
ATOM 2147 C CA . LEU A 1 285 ? 9.532 12.310 11.658 1.00 80.88 285 LEU A CA 1
ATOM 2148 C C . LEU A 1 285 ? 10.193 13.010 12.856 1.00 80.88 285 LEU A C 1
ATOM 2150 O O . LEU A 1 285 ? 9.920 12.643 13.997 1.00 80.88 285 LEU A O 1
ATOM 2154 N N . ALA A 1 286 ? 11.019 14.039 12.637 1.00 82.00 286 ALA A N 1
ATOM 2155 C CA . ALA A 1 286 ? 11.751 14.716 13.708 1.00 82.00 286 ALA A CA 1
ATOM 2156 C C . ALA A 1 286 ? 10.833 15.310 14.792 1.00 82.00 286 ALA A C 1
ATOM 2158 O O . ALA A 1 286 ? 11.233 15.357 15.955 1.00 82.00 286 ALA A O 1
ATOM 2159 N N . ALA A 1 287 ? 9.614 15.719 14.426 1.00 84.00 287 ALA A N 1
ATOM 2160 C CA . ALA A 1 287 ? 8.625 16.294 15.338 1.00 84.00 287 ALA A CA 1
ATOM 2161 C C . ALA A 1 287 ? 7.925 15.263 16.249 1.00 84.00 287 ALA A C 1
ATOM 2163 O O . ALA A 1 287 ? 7.281 15.663 17.214 1.00 84.00 287 ALA A O 1
ATOM 2164 N N . TYR A 1 288 ? 8.072 13.961 15.979 1.00 91.38 288 TYR A N 1
ATOM 2165 C CA . TYR A 1 288 ? 7.323 12.879 16.634 1.00 91.38 288 TYR A CA 1
ATOM 2166 C C . TYR A 1 288 ? 8.230 11.957 17.452 1.00 91.38 288 TYR A C 1
ATOM 2168 O O . TYR A 1 288 ? 8.158 10.733 17.359 1.00 91.38 288 TYR A O 1
ATOM 2176 N N . GLN A 1 289 ? 9.145 12.542 18.234 1.00 90.88 289 GLN A N 1
ATOM 2177 C CA . GLN A 1 289 ? 10.095 11.758 19.035 1.00 90.88 289 GLN A CA 1
ATOM 2178 C C . GLN A 1 289 ? 9.389 10.858 20.051 1.00 90.88 289 GLN A C 1
ATOM 2180 O O . GLN A 1 289 ? 9.809 9.723 20.246 1.00 90.88 289 GLN A O 1
ATOM 2185 N N . HIS A 1 290 ? 8.305 11.337 20.667 1.00 93.62 290 HIS A N 1
ATOM 2186 C CA . HIS A 1 290 ? 7.546 10.540 21.627 1.00 93.62 290 HIS A CA 1
ATOM 2187 C C . HIS A 1 290 ? 6.939 9.295 20.967 1.00 93.62 290 HIS A C 1
ATOM 2189 O O . HIS A 1 290 ? 7.100 8.182 21.466 1.00 93.62 290 HIS A O 1
ATOM 2195 N N . GLU A 1 291 ? 6.304 9.465 19.811 1.00 95.69 291 GLU A N 1
ATOM 2196 C CA . GLU A 1 291 ? 5.733 8.374 19.032 1.00 95.69 291 GLU A CA 1
ATOM 2197 C C . GLU A 1 291 ? 6.824 7.427 18.530 1.00 95.69 291 GLU A C 1
ATOM 2199 O O . GLU A 1 291 ? 6.636 6.217 18.580 1.00 95.69 291 GLU A O 1
ATOM 2204 N N . LEU A 1 292 ? 7.987 7.938 18.114 1.00 93.81 292 LEU A N 1
ATOM 2205 C CA . LEU A 1 292 ? 9.123 7.106 17.710 1.00 93.81 292 LEU A CA 1
ATOM 2206 C C . LEU A 1 292 ? 9.647 6.218 18.848 1.00 93.81 292 LEU A C 1
ATOM 2208 O O . LEU A 1 292 ? 9.998 5.068 18.589 1.00 93.81 292 LEU A O 1
ATOM 2212 N N . GLU A 1 293 ? 9.668 6.690 20.098 1.00 95.19 293 GLU A N 1
ATOM 2213 C CA . GLU A 1 293 ? 10.010 5.823 21.238 1.00 95.19 293 GLU A CA 1
ATOM 2214 C C . GLU A 1 293 ? 8.989 4.689 21.421 1.00 95.19 293 GLU A C 1
ATOM 2216 O O . GLU A 1 293 ? 9.351 3.533 21.671 1.00 95.19 293 GLU A O 1
ATOM 2221 N N . LEU A 1 294 ? 7.701 4.982 21.230 1.00 96.50 294 LEU A N 1
ATOM 2222 C CA . LEU A 1 294 ? 6.652 3.961 21.262 1.00 96.50 294 LEU A CA 1
ATOM 2223 C C . LEU A 1 294 ? 6.776 2.978 20.087 1.00 96.50 294 LEU A C 1
ATOM 2225 O O . LEU A 1 294 ? 6.606 1.774 20.272 1.00 96.50 294 LEU A O 1
ATOM 2229 N N . VAL A 1 295 ? 7.149 3.451 18.894 1.00 97.00 295 VAL A N 1
ATOM 2230 C CA . VAL A 1 295 ? 7.454 2.586 17.743 1.00 97.00 295 VAL A CA 1
ATOM 2231 C C . VAL A 1 295 ? 8.596 1.626 18.088 1.00 97.00 295 VAL A C 1
ATOM 2233 O O . VAL A 1 295 ? 8.444 0.421 17.915 1.00 97.00 295 VAL A O 1
ATOM 2236 N N . ARG A 1 296 ? 9.712 2.117 18.644 1.00 96.12 296 ARG A N 1
ATOM 2237 C CA . ARG A 1 296 ? 10.872 1.277 19.014 1.00 96.12 296 ARG A CA 1
ATOM 2238 C C . ARG A 1 296 ? 10.539 0.213 20.056 1.00 96.12 296 ARG A C 1
ATOM 2240 O O . ARG A 1 296 ? 11.154 -0.851 20.071 1.00 96.12 296 ARG A O 1
ATOM 2247 N N . THR A 1 297 ? 9.578 0.495 20.930 1.00 96.56 297 THR A N 1
ATOM 2248 C CA . THR A 1 297 ? 9.153 -0.422 21.995 1.00 96.56 297 THR A CA 1
ATOM 2249 C C . THR A 1 297 ? 7.978 -1.316 21.604 1.00 96.56 297 THR A C 1
ATOM 2251 O O . THR A 1 297 ? 7.723 -2.292 22.312 1.00 96.56 297 THR A O 1
ATOM 2254 N N . SER A 1 298 ? 7.330 -1.064 20.462 1.00 97.75 298 SER A N 1
ATOM 2255 C CA . SER A 1 298 ? 6.221 -1.871 19.943 1.00 97.75 298 SER A CA 1
ATOM 2256 C C . SER A 1 298 ? 6.641 -3.323 19.721 1.00 97.75 298 SER A C 1
ATOM 2258 O O . SER A 1 298 ? 7.7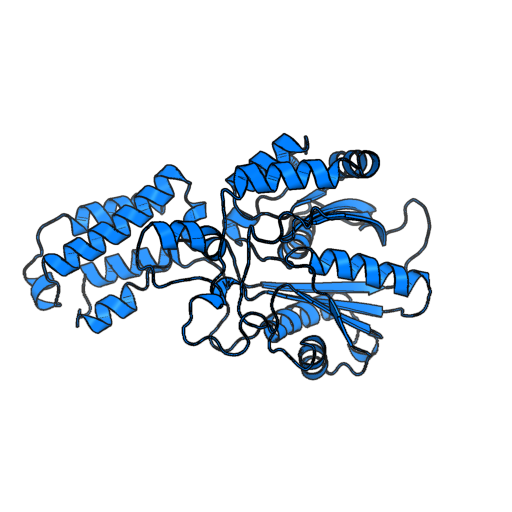93 -3.611 19.385 1.00 97.75 298 SER A O 1
ATOM 2260 N N . LYS A 1 299 ? 5.702 -4.250 19.920 1.00 98.00 299 LYS A N 1
ATOM 2261 C CA . LYS A 1 299 ? 5.901 -5.689 19.716 1.00 98.00 299 LYS A CA 1
ATOM 2262 C C . LYS A 1 299 ? 6.240 -5.997 18.260 1.00 98.00 299 LYS A C 1
ATOM 2264 O O . LYS A 1 299 ? 7.135 -6.797 18.002 1.00 98.00 299 LYS A O 1
ATOM 2269 N N . PHE A 1 300 ? 5.532 -5.342 17.346 1.00 98.50 300 PHE A N 1
ATOM 2270 C CA . PHE A 1 300 ? 5.706 -5.470 15.908 1.00 98.50 300 PHE A CA 1
ATOM 2271 C C . PHE A 1 300 ? 5.688 -4.093 15.244 1.00 98.50 300 PHE A C 1
ATOM 2273 O O . PHE A 1 300 ? 4.935 -3.205 15.652 1.00 98.50 300 PHE A O 1
ATOM 2280 N N . ILE A 1 301 ? 6.521 -3.924 14.220 1.00 98.50 301 ILE A N 1
ATOM 2281 C CA . ILE A 1 301 ? 6.666 -2.684 13.467 1.00 98.50 301 ILE A CA 1
ATOM 2282 C C . ILE A 1 301 ? 6.493 -3.010 11.982 1.00 98.50 301 ILE A C 1
ATOM 2284 O O . ILE A 1 301 ? 7.371 -3.593 11.345 1.00 98.50 301 ILE A O 1
ATOM 2288 N N . ALA A 1 302 ? 5.358 -2.603 11.420 1.00 97.94 302 ALA A N 1
ATOM 2289 C CA . ALA A 1 302 ? 5.179 -2.539 9.981 1.00 97.94 302 ALA A CA 1
ATOM 2290 C C . ALA A 1 302 ? 5.762 -1.222 9.467 1.00 97.94 302 ALA A C 1
ATOM 2292 O O . ALA A 1 302 ? 5.463 -0.145 9.987 1.00 97.94 302 ALA A O 1
ATOM 2293 N N . ILE A 1 303 ? 6.556 -1.297 8.409 1.00 95.31 303 ILE A N 1
ATOM 2294 C CA . ILE A 1 303 ? 7.175 -0.130 7.784 1.00 95.31 303 ILE A CA 1
ATOM 2295 C C . ILE A 1 303 ? 6.927 -0.159 6.283 1.00 95.31 303 ILE A C 1
ATOM 2297 O O . ILE A 1 303 ? 6.927 -1.228 5.680 1.00 95.31 303 ILE A O 1
ATOM 2301 N N . HIS A 1 304 ? 6.675 0.988 5.657 1.00 94.12 304 HIS A N 1
ATOM 2302 C CA . HIS A 1 304 ? 6.525 1.035 4.205 1.00 94.12 304 HIS A CA 1
ATOM 2303 C C . HIS A 1 304 ? 7.869 0.723 3.530 1.00 94.12 304 HIS A C 1
ATOM 2305 O O . HIS A 1 304 ? 8.901 1.282 3.904 1.00 94.12 304 HIS A O 1
ATOM 2311 N N . GLN A 1 305 ? 7.859 -0.181 2.548 1.00 82.00 305 GLN A N 1
ATOM 2312 C CA . GLN A 1 305 ? 9.066 -0.742 1.942 1.00 82.00 305 GLN A CA 1
ATOM 2313 C C . GLN A 1 305 ? 9.027 -0.590 0.421 1.00 82.00 305 GLN A C 1
ATOM 2315 O O . GLN A 1 305 ? 8.212 -1.217 -0.248 1.00 82.00 305 GLN A O 1
ATOM 2320 N N . ILE A 1 306 ? 9.950 0.197 -0.133 1.00 75.25 306 ILE A N 1
ATOM 2321 C CA . ILE A 1 306 ? 10.110 0.356 -1.587 1.00 75.25 306 ILE A CA 1
ATOM 2322 C C . ILE A 1 306 ? 11.116 -0.671 -2.117 1.00 75.25 306 ILE A C 1
ATOM 2324 O O . ILE A 1 306 ? 10.896 -1.284 -3.159 1.00 75.25 306 ILE A O 1
ATOM 2328 N N . THR A 1 307 ? 12.221 -0.888 -1.394 1.00 70.19 307 THR A N 1
ATOM 2329 C CA . THR A 1 307 ? 13.264 -1.878 -1.723 1.00 70.19 307 THR A CA 1
ATOM 2330 C C . THR A 1 307 ? 13.866 -2.488 -0.456 1.00 70.19 307 THR A C 1
ATOM 2332 O O . THR A 1 307 ? 13.783 -1.893 0.618 1.00 70.19 307 THR A O 1
ATOM 2335 N N . VAL A 1 308 ? 14.543 -3.636 -0.588 1.00 71.31 308 VAL A N 1
ATOM 2336 C CA . VAL A 1 308 ? 15.293 -4.268 0.518 1.00 71.31 308 VAL A CA 1
ATOM 2337 C C . VAL A 1 308 ? 16.362 -3.321 1.077 1.00 71.31 308 VAL A C 1
ATOM 2339 O O . VAL A 1 308 ? 16.482 -3.155 2.286 1.00 71.31 308 VAL A O 1
ATOM 2342 N N . ALA A 1 309 ? 17.102 -2.631 0.203 1.00 70.00 309 ALA A N 1
ATOM 2343 C CA . ALA A 1 309 ? 18.117 -1.671 0.629 1.00 70.00 309 ALA A CA 1
ATOM 2344 C C . ALA A 1 309 ? 17.505 -0.527 1.454 1.00 70.00 309 ALA A C 1
ATOM 2346 O O . ALA A 1 309 ? 17.982 -0.230 2.546 1.00 70.00 309 ALA A O 1
ATOM 2347 N N . GLN A 1 310 ? 16.414 0.072 0.969 1.00 75.38 310 GLN A N 1
ATOM 2348 C CA . GLN A 1 310 ? 15.735 1.159 1.674 1.00 75.38 310 GLN A CA 1
ATOM 2349 C C . GLN A 1 310 ? 15.155 0.702 3.020 1.00 75.38 310 GLN A C 1
ATOM 2351 O O . GLN A 1 310 ? 15.191 1.473 3.978 1.00 75.38 310 GLN A O 1
ATOM 2356 N N . PHE A 1 311 ? 14.664 -0.535 3.122 1.00 80.50 311 PHE A N 1
ATOM 2357 C CA . PHE A 1 311 ? 14.202 -1.106 4.387 1.00 80.50 311 PHE A CA 1
ATOM 2358 C C . PHE A 1 311 ? 15.310 -1.080 5.447 1.00 80.50 311 PHE A C 1
ATOM 2360 O O . PHE A 1 311 ? 15.147 -0.419 6.473 1.00 80.50 311 PHE A O 1
ATOM 2367 N N . HIS A 1 312 ? 16.470 -1.690 5.169 1.00 80.56 312 HIS A N 1
ATOM 2368 C CA . HIS A 1 312 ? 17.579 -1.715 6.132 1.00 80.56 312 HIS A CA 1
ATOM 2369 C C . HIS A 1 312 ? 18.109 -0.310 6.433 1.00 80.56 312 HIS A C 1
ATOM 2371 O O . HIS A 1 312 ? 18.396 0.015 7.584 1.00 80.56 312 HIS A O 1
ATOM 2377 N N . GLN A 1 313 ? 18.201 0.558 5.418 1.00 81.19 313 GLN A N 1
ATOM 2378 C CA . GLN A 1 313 ? 18.632 1.938 5.629 1.00 81.19 313 GLN A CA 1
ATOM 2379 C C . GLN A 1 313 ? 17.656 2.711 6.530 1.00 81.19 313 GLN A C 1
ATOM 2381 O O . GLN A 1 313 ? 18.094 3.521 7.344 1.00 81.19 313 GLN A O 1
ATOM 2386 N N . THR A 1 314 ? 16.348 2.481 6.399 1.00 85.31 314 THR A N 1
ATOM 2387 C CA . THR A 1 314 ? 15.327 3.141 7.226 1.00 85.31 314 THR A CA 1
ATOM 2388 C C . THR A 1 314 ? 15.337 2.612 8.656 1.00 85.31 314 THR A C 1
ATOM 2390 O O . THR A 1 314 ? 15.312 3.409 9.591 1.00 85.31 314 THR A O 1
ATOM 2393 N N . ILE A 1 315 ? 15.451 1.293 8.838 1.00 89.56 315 ILE A N 1
ATOM 2394 C CA . ILE A 1 315 ? 15.604 0.671 10.161 1.00 89.56 315 ILE A CA 1
ATOM 2395 C C . ILE A 1 315 ? 16.816 1.246 10.888 1.00 89.56 315 ILE A C 1
ATOM 2397 O O . ILE A 1 315 ? 16.687 1.714 12.020 1.00 89.56 315 ILE A O 1
ATOM 2401 N N . ALA A 1 316 ? 17.971 1.281 10.218 1.00 89.75 316 ALA A N 1
ATOM 2402 C CA . ALA A 1 316 ? 19.194 1.833 10.785 1.00 89.75 316 ALA A CA 1
ATOM 2403 C C . ALA A 1 316 ? 19.056 3.329 11.111 1.00 89.75 316 ALA A C 1
ATOM 2405 O O . ALA A 1 316 ? 19.455 3.758 12.191 1.00 89.75 316 ALA A O 1
ATOM 2406 N N . ALA A 1 317 ? 18.460 4.121 10.213 1.00 86.50 317 ALA A N 1
ATOM 2407 C CA . ALA A 1 317 ? 18.283 5.560 10.413 1.00 86.50 317 ALA A CA 1
ATOM 2408 C C . ALA A 1 317 ? 17.349 5.899 11.586 1.00 86.50 317 ALA A C 1
ATOM 2410 O O . ALA A 1 317 ? 17.556 6.902 12.266 1.00 86.50 317 ALA A O 1
ATOM 2411 N N . LEU A 1 318 ? 16.327 5.075 11.826 1.00 88.25 318 LEU A N 1
ATOM 2412 C CA . LEU A 1 318 ? 15.351 5.278 12.898 1.00 88.25 318 LEU A CA 1
ATOM 2413 C C . LEU A 1 318 ? 15.721 4.555 14.205 1.00 88.25 318 LEU A C 1
ATOM 2415 O O . LEU A 1 318 ? 15.097 4.812 15.241 1.00 88.25 318 LEU A O 1
ATOM 2419 N N . GLY A 1 319 ? 16.738 3.688 14.178 1.00 91.56 319 GLY A N 1
ATOM 2420 C CA . GLY A 1 319 ? 17.142 2.863 15.316 1.00 91.56 319 GLY A CA 1
ATOM 2421 C C . GLY A 1 319 ? 16.067 1.846 15.700 1.00 91.56 319 GLY A C 1
ATOM 2422 O O . GLY A 1 319 ? 15.770 1.691 16.883 1.00 91.56 319 GLY A O 1
ATOM 2423 N N . LEU A 1 320 ? 15.425 1.226 14.706 1.00 93.56 320 LEU A N 1
ATOM 2424 C CA . LEU A 1 320 ? 14.377 0.230 14.934 1.00 93.56 320 LEU A CA 1
ATOM 2425 C C . LEU A 1 320 ? 14.988 -1.163 15.164 1.00 93.56 320 LEU A C 1
ATOM 2427 O O . LEU A 1 320 ? 15.994 -1.491 14.534 1.00 93.56 320 LEU A O 1
ATOM 2431 N N . PRO A 1 321 ? 14.388 -1.998 16.028 1.00 95.31 321 PRO A N 1
ATOM 2432 C CA . PRO A 1 321 ? 14.781 -3.397 16.171 1.00 95.31 321 PRO A CA 1
ATOM 2433 C C . PRO A 1 321 ? 14.343 -4.197 14.936 1.00 95.31 321 PRO A C 1
ATOM 2435 O O . PRO A 1 321 ? 13.146 -4.389 14.698 1.00 95.31 321 PRO A O 1
ATOM 2438 N N . GLU A 1 322 ? 15.306 -4.649 14.131 1.00 92.94 322 GLU A N 1
ATOM 2439 C CA . GLU A 1 322 ? 15.042 -5.368 12.878 1.00 92.94 322 GLU A CA 1
ATOM 2440 C C . GLU A 1 322 ? 14.257 -6.664 13.111 1.00 92.94 322 GLU A C 1
ATOM 2442 O O . GLU A 1 322 ? 13.367 -6.993 12.332 1.00 92.94 322 GLU A O 1
ATOM 2447 N N . GLU A 1 323 ? 14.489 -7.339 14.238 1.00 95.25 323 GLU A N 1
ATOM 2448 C CA . GLU A 1 323 ? 13.788 -8.561 14.636 1.00 95.25 323 GLU A CA 1
ATOM 2449 C C . GLU A 1 323 ? 12.287 -8.371 14.914 1.00 95.25 323 GLU A C 1
ATOM 2451 O O . GLU A 1 323 ? 11.557 -9.351 15.053 1.00 95.25 323 GLU A O 1
ATOM 2456 N N . ARG A 1 324 ? 11.811 -7.121 15.010 1.00 97.06 324 ARG A N 1
ATOM 2457 C CA . ARG A 1 324 ? 10.384 -6.785 15.164 1.00 97.06 324 ARG A CA 1
ATOM 2458 C C . ARG A 1 324 ? 9.736 -6.319 13.863 1.00 97.06 324 ARG A C 1
ATOM 2460 O O . ARG A 1 324 ? 8.584 -5.891 13.882 1.00 97.06 324 ARG A O 1
ATOM 2467 N N . CYS A 1 325 ? 10.466 -6.383 12.756 1.00 96.44 325 CYS A N 1
ATOM 2468 C CA . CYS A 1 325 ? 10.008 -6.009 11.426 1.00 96.44 325 CYS A CA 1
ATOM 2469 C C . CYS A 1 325 ? 9.956 -7.253 10.524 1.00 96.44 325 CYS A C 1
ATOM 2471 O O . CYS A 1 325 ? 10.706 -8.206 10.717 1.00 96.44 325 CYS A O 1
ATOM 2473 N N . LEU A 1 326 ? 9.110 -7.232 9.491 1.00 92.25 326 LEU A N 1
ATOM 2474 C CA . LEU A 1 326 ? 9.096 -8.264 8.446 1.00 92.25 326 LEU A CA 1
ATOM 2475 C C . LEU A 1 326 ? 9.566 -7.672 7.114 1.00 92.25 326 LEU A C 1
ATOM 2477 O O . LEU A 1 326 ? 9.003 -6.679 6.648 1.00 92.25 326 LEU A O 1
ATOM 2481 N N . LEU A 1 327 ? 10.549 -8.302 6.462 1.00 83.12 327 LEU A N 1
ATOM 2482 C CA . LEU A 1 327 ? 11.031 -7.918 5.127 1.00 83.12 327 LEU A CA 1
ATOM 2483 C C . LEU A 1 327 ? 10.072 -8.417 4.029 1.00 83.12 327 LEU A C 1
ATOM 2485 O O . LEU A 1 327 ? 10.389 -9.288 3.224 1.00 83.12 327 LEU A O 1
ATOM 2489 N N . THR A 1 328 ? 8.865 -7.864 4.002 1.00 82.06 328 THR A N 1
ATOM 2490 C CA . THR A 1 328 ? 7.809 -8.287 3.066 1.00 82.06 328 THR A CA 1
ATOM 2491 C C . THR A 1 328 ? 8.079 -7.871 1.630 1.00 82.06 328 THR A C 1
ATOM 2493 O O . THR A 1 328 ? 7.698 -8.586 0.706 1.00 82.06 328 THR A O 1
ATOM 2496 N N . VAL A 1 329 ? 8.799 -6.767 1.415 1.00 75.00 329 VAL A N 1
ATOM 2497 C CA . VAL A 1 329 ? 9.107 -6.298 0.063 1.00 75.00 329 VAL A CA 1
ATOM 2498 C C . VAL A 1 329 ? 9.938 -7.308 -0.708 1.00 75.00 329 VAL A C 1
ATOM 2500 O O . VAL A 1 329 ? 9.891 -7.280 -1.924 1.00 75.00 329 VAL A O 1
ATOM 2503 N N . ALA A 1 330 ? 10.700 -8.199 -0.063 1.00 70.50 330 ALA A N 1
ATOM 2504 C CA . ALA A 1 330 ? 11.479 -9.222 -0.761 1.00 70.50 330 ALA A CA 1
ATOM 2505 C C . ALA A 1 330 ? 10.586 -10.201 -1.542 1.00 70.50 330 ALA A C 1
ATOM 2507 O O . ALA A 1 330 ? 10.925 -10.534 -2.674 1.00 70.50 330 ALA A O 1
ATOM 2508 N N . GLU A 1 331 ? 9.435 -10.568 -0.981 1.00 69.62 331 GLU A N 1
ATOM 2509 C CA . GLU A 1 331 ? 8.541 -11.607 -1.514 1.00 69.62 331 GLU A CA 1
ATOM 2510 C C . GLU A 1 331 ? 7.279 -11.027 -2.164 1.00 69.62 331 GLU A C 1
ATOM 2512 O O . GLU A 1 331 ? 6.759 -11.577 -3.129 1.00 69.62 331 GLU A O 1
ATOM 2517 N N . HIS A 1 332 ? 6.801 -9.881 -1.676 1.00 73.31 332 HIS A N 1
ATOM 2518 C CA . HIS A 1 332 ? 5.531 -9.301 -2.108 1.00 73.31 332 HIS A CA 1
ATOM 2519 C C . HIS A 1 332 ? 5.678 -8.048 -2.965 1.00 73.31 332 HIS A C 1
ATOM 2521 O O . HIS A 1 332 ? 4.680 -7.593 -3.509 1.00 73.31 332 HIS A O 1
ATOM 2527 N N . GLY A 1 333 ? 6.882 -7.488 -3.109 1.00 76.06 333 GLY A N 1
ATOM 2528 C CA . GLY A 1 333 ? 7.077 -6.190 -3.760 1.00 76.06 333 GLY A CA 1
ATOM 2529 C C . GLY A 1 333 ? 6.510 -5.016 -2.950 1.00 76.06 333 GLY A C 1
ATOM 2530 O O . GLY A 1 333 ? 6.096 -5.167 -1.801 1.00 76.06 333 GLY A O 1
ATOM 2531 N N . ASN A 1 334 ? 6.551 -3.821 -3.536 1.00 83.75 334 ASN A N 1
ATOM 2532 C CA . ASN A 1 334 ? 5.991 -2.603 -2.959 1.00 83.75 334 ASN A CA 1
ATOM 2533 C C . ASN A 1 334 ? 4.511 -2.482 -3.339 1.00 83.75 334 ASN A C 1
ATOM 2535 O O . ASN A 1 334 ? 4.161 -1.935 -4.384 1.00 83.75 334 ASN A O 1
ATOM 2539 N N . ALA A 1 335 ? 3.643 -2.934 -2.443 1.00 89.62 335 ALA A N 1
ATOM 2540 C CA . ALA A 1 335 ? 2.199 -2.927 -2.637 1.00 89.62 335 ALA A CA 1
ATOM 2541 C C . ALA A 1 335 ? 1.552 -1.556 -2.336 1.00 89.62 335 ALA A C 1
ATOM 2543 O O . ALA A 1 335 ? 0.405 -1.491 -1.895 1.00 89.62 335 ALA A O 1
ATOM 2544 N N . ALA A 1 336 ? 2.306 -0.455 -2.461 1.00 94.12 336 ALA A N 1
ATOM 2545 C CA . ALA A 1 336 ? 1.870 0.912 -2.169 1.00 94.12 336 ALA A CA 1
ATOM 2546 C C . ALA A 1 336 ? 1.125 1.006 -0.816 1.00 94.12 336 ALA A C 1
ATOM 2548 O O . ALA A 1 336 ? 1.687 0.589 0.208 1.00 94.12 336 ALA A O 1
ATOM 2549 N N . SER A 1 337 ? -0.116 1.511 -0.779 1.00 97.38 337 SER A N 1
ATOM 2550 C CA . SER A 1 337 ? -0.888 1.673 0.467 1.00 97.38 337 SER A CA 1
ATOM 2551 C C . SER A 1 337 ? -1.307 0.350 1.115 1.00 97.38 337 SER A C 1
ATOM 2553 O O . SER A 1 337 ? -1.548 0.313 2.323 1.00 97.38 337 SER A O 1
ATOM 2555 N N . ALA A 1 338 ? -1.345 -0.751 0.358 1.00 97.50 338 ALA A N 1
ATOM 2556 C CA . ALA A 1 338 ? -1.658 -2.080 0.880 1.00 97.50 338 ALA A CA 1
ATOM 2557 C C . ALA A 1 338 ? -0.472 -2.729 1.626 1.00 97.50 338 ALA A C 1
ATOM 2559 O O . ALA A 1 338 ? -0.659 -3.718 2.337 1.00 97.50 338 ALA A O 1
ATOM 2560 N N . SER A 1 339 ? 0.737 -2.154 1.540 1.00 95.69 339 SER A N 1
ATOM 2561 C CA . SER A 1 339 ? 1.955 -2.727 2.140 1.00 95.69 339 SER A CA 1
ATOM 2562 C C . SER A 1 339 ? 1.888 -2.872 3.664 1.00 95.69 339 SER A C 1
ATOM 2564 O O . SER A 1 339 ? 2.375 -3.861 4.211 1.00 95.69 339 SER A O 1
ATOM 2566 N N . LEU A 1 340 ? 1.324 -1.883 4.369 1.00 97.88 340 LEU A N 1
ATOM 2567 C CA . LEU A 1 340 ? 1.251 -1.897 5.838 1.00 97.88 340 LEU A CA 1
ATOM 2568 C C . LEU A 1 340 ? 0.175 -2.876 6.351 1.00 97.88 340 LEU A C 1
ATOM 2570 O O . LEU A 1 340 ? 0.493 -3.680 7.228 1.00 97.88 340 LEU A O 1
ATOM 2574 N N . PRO A 1 341 ? -1.055 -2.903 5.793 1.00 97.50 341 PRO A N 1
ATOM 2575 C CA . PRO A 1 341 ? -2.033 -3.945 6.118 1.00 97.50 341 PRO A CA 1
ATOM 2576 C C . PRO A 1 341 ? -1.560 -5.369 5.810 1.00 97.50 341 PRO A C 1
ATOM 2578 O O . PRO A 1 341 ? -1.831 -6.285 6.590 1.00 97.50 341 PRO A O 1
ATOM 2581 N N . LEU A 1 342 ? -0.835 -5.564 4.701 1.00 96.00 342 LEU A N 1
ATOM 2582 C CA . LEU A 1 342 ? -0.236 -6.854 4.357 1.00 96.00 342 LEU A CA 1
ATOM 2583 C C . LEU A 1 342 ? 0.726 -7.320 5.458 1.00 96.00 342 LEU A C 1
ATOM 2585 O O . LEU A 1 342 ? 0.599 -8.435 5.956 1.00 96.00 342 LEU A O 1
ATOM 2589 N N . GLN A 1 343 ? 1.642 -6.445 5.882 1.00 97.44 343 GLN A N 1
ATOM 2590 C CA . GLN A 1 343 ? 2.571 -6.727 6.980 1.00 97.44 343 GLN A CA 1
ATOM 2591 C C . GLN A 1 343 ? 1.850 -7.063 8.284 1.00 97.44 343 GLN A C 1
ATOM 2593 O O . GLN A 1 343 ? 2.236 -8.014 8.958 1.00 97.44 343 GLN A O 1
ATOM 2598 N N . LEU A 1 344 ? 0.795 -6.319 8.628 1.00 97.00 344 LEU A N 1
ATOM 2599 C CA . LEU A 1 344 ? 0.012 -6.581 9.834 1.00 97.00 344 LEU A CA 1
ATOM 2600 C C . LEU A 1 344 ? -0.661 -7.961 9.786 1.00 97.00 344 LEU A C 1
ATOM 2602 O O . LEU A 1 344 ? -0.579 -8.723 10.748 1.00 97.00 344 LEU A O 1
ATOM 2606 N N . THR A 1 345 ? -1.256 -8.307 8.643 1.00 95.69 345 THR A N 1
ATOM 2607 C CA . THR A 1 345 ? -1.884 -9.617 8.421 1.00 95.69 345 THR A CA 1
ATOM 2608 C C . THR A 1 345 ? -0.864 -10.747 8.561 1.00 95.69 345 THR A C 1
ATOM 2610 O O . THR A 1 345 ? -1.108 -11.721 9.274 1.00 95.69 345 THR A O 1
ATOM 2613 N N . LEU A 1 346 ? 0.306 -10.610 7.928 1.00 95.38 346 LEU A N 1
ATOM 2614 C CA . LEU A 1 346 ? 1.385 -11.597 8.019 1.00 95.38 346 LEU A CA 1
ATOM 2615 C C . LEU A 1 346 ? 1.915 -11.728 9.449 1.00 95.38 346 LEU A C 1
ATOM 2617 O O . LEU A 1 346 ? 2.153 -12.843 9.911 1.00 95.38 346 LEU A O 1
ATOM 2621 N N . ALA A 1 347 ? 2.057 -10.620 10.180 1.00 97.12 347 ALA A N 1
ATOM 2622 C CA . ALA A 1 347 ? 2.496 -10.641 11.571 1.00 97.12 347 ALA A CA 1
ATOM 2623 C C . ALA A 1 347 ? 1.521 -11.402 12.478 1.00 97.12 347 ALA A C 1
ATOM 2625 O O . ALA A 1 347 ? 1.962 -12.182 13.321 1.00 97.12 347 ALA A O 1
ATOM 2626 N N . GLN A 1 348 ? 0.211 -11.243 12.271 1.00 95.06 348 GLN A N 1
ATOM 2627 C CA . GLN A 1 348 ? -0.807 -12.010 12.994 1.00 95.06 348 GLN A CA 1
ATOM 2628 C C . GLN A 1 348 ? -0.768 -13.501 12.627 1.00 95.06 348 GLN A C 1
ATOM 2630 O O . GLN A 1 348 ? -0.779 -14.357 13.509 1.00 95.06 348 GLN A O 1
ATOM 2635 N N . GLN A 1 349 ? -0.659 -13.829 11.336 1.00 94.62 349 GLN A N 1
ATOM 2636 C CA . GLN A 1 349 ? -0.622 -15.219 10.856 1.00 94.62 349 GLN A CA 1
ATOM 2637 C C . GLN A 1 349 ? 0.622 -15.988 11.317 1.00 94.62 349 GLN A C 1
ATOM 2639 O O . GLN A 1 349 ? 0.558 -17.191 11.558 1.00 94.62 349 GLN A O 1
ATOM 2644 N N . THR A 1 350 ? 1.752 -15.296 11.441 1.00 94.25 350 THR A N 1
ATOM 2645 C CA . THR A 1 350 ? 3.041 -15.888 11.830 1.00 94.25 350 THR A CA 1
ATOM 2646 C C . THR A 1 350 ? 3.332 -15.776 13.330 1.00 94.25 350 THR A C 1
ATOM 2648 O O . THR A 1 350 ? 4.384 -16.225 13.778 1.00 94.25 350 THR A O 1
ATOM 2651 N N . GLY A 1 351 ? 2.421 -15.191 14.117 1.00 94.75 351 GLY A N 1
ATOM 2652 C CA . GLY A 1 351 ? 2.561 -15.054 15.570 1.00 94.75 351 GLY A CA 1
ATOM 2653 C C . GLY A 1 351 ? 3.548 -13.975 16.033 1.00 94.75 351 GLY A C 1
ATOM 2654 O O . GLY A 1 351 ? 3.960 -13.987 17.193 1.00 94.75 351 GLY A O 1
ATOM 2655 N N . HIS A 1 352 ? 3.927 -13.035 15.162 1.00 95.56 352 HIS A N 1
ATOM 2656 C CA . HIS A 1 352 ? 4.748 -11.875 15.535 1.00 95.56 352 HIS A CA 1
ATOM 2657 C C . HIS A 1 352 ? 3.957 -10.827 16.333 1.00 95.56 352 HIS A C 1
ATOM 2659 O O . HIS A 1 352 ? 4.553 -10.094 17.122 1.00 95.56 352 HIS A O 1
ATOM 2665 N N . ALA A 1 353 ? 2.632 -10.776 16.161 1.00 97.00 353 ALA A N 1
ATOM 2666 C CA . ALA A 1 353 ? 1.726 -9.925 16.930 1.00 97.00 353 ALA A CA 1
ATOM 2667 C C . ALA A 1 353 ? 0.391 -10.637 17.194 1.00 97.00 353 ALA A C 1
ATOM 2669 O O . ALA A 1 353 ? -0.096 -11.382 16.344 1.00 97.00 353 ALA A O 1
ATOM 2670 N N . GLY A 1 354 ? -0.217 -10.384 18.351 1.00 95.38 354 GLY A N 1
ATOM 2671 C CA . GLY A 1 354 ? -1.530 -10.903 18.726 1.00 95.38 354 GLY A CA 1
ATOM 2672 C C . GLY A 1 354 ? -2.334 -9.927 19.593 1.00 95.38 354 GLY A C 1
ATOM 2673 O O . GLY A 1 354 ? -1.912 -8.789 19.788 1.00 95.38 354 GLY A O 1
ATOM 2674 N N . PRO A 1 355 ? -3.502 -10.351 20.108 1.00 94.44 355 PRO A N 1
ATOM 2675 C CA . PRO A 1 355 ? -4.352 -9.505 20.946 1.00 94.44 355 PRO A CA 1
ATOM 2676 C C . PRO A 1 355 ? -3.604 -8.921 22.154 1.00 94.44 355 PRO A C 1
ATOM 2678 O O . PRO A 1 355 ? -2.875 -9.633 22.845 1.00 94.44 355 PRO A O 1
ATOM 2681 N N . GLY A 1 356 ? -3.803 -7.631 22.417 1.00 93.69 356 GLY A N 1
ATOM 2682 C CA . GLY A 1 356 ? -3.161 -6.852 23.477 1.00 93.69 356 GLY A CA 1
ATOM 2683 C C . GLY A 1 356 ? -1.791 -6.271 23.108 1.00 93.69 356 GLY A C 1
ATOM 2684 O O . GLY A 1 356 ? -1.337 -5.319 23.760 1.00 93.69 356 GLY A O 1
ATOM 2685 N N . ASP A 1 357 ? -1.142 -6.784 22.058 1.00 96.94 357 ASP A N 1
ATOM 2686 C CA . ASP A 1 357 ? 0.160 -6.290 21.619 1.00 96.94 357 ASP A CA 1
ATOM 2687 C C . ASP A 1 357 ? 0.050 -4.882 21.026 1.00 96.94 357 ASP A C 1
ATOM 2689 O O . ASP A 1 357 ? -0.864 -4.559 20.264 1.00 96.94 357 ASP A O 1
ATOM 2693 N N . LEU A 1 358 ? 1.033 -4.041 21.355 1.00 97.56 358 LEU A N 1
ATOM 2694 C CA . LEU A 1 358 ? 1.218 -2.753 20.698 1.00 97.56 358 LEU A CA 1
ATOM 2695 C C . LEU A 1 358 ? 1.948 -2.967 19.370 1.00 97.56 358 LEU A C 1
ATOM 2697 O O . LEU A 1 358 ? 3.073 -3.473 19.357 1.00 97.56 358 LEU A O 1
ATOM 2701 N N . VAL A 1 359 ? 1.336 -2.537 18.273 1.00 98.19 359 VAL A N 1
ATOM 2702 C CA . VAL A 1 359 ? 1.916 -2.566 16.932 1.00 98.19 359 VAL A CA 1
ATOM 2703 C C . VAL A 1 359 ? 2.025 -1.158 16.356 1.00 98.19 359 VAL A C 1
ATOM 2705 O O . VAL A 1 359 ? 1.175 -0.296 16.589 1.00 98.19 359 VAL A O 1
ATOM 2708 N N . ALA A 1 360 ? 3.078 -0.929 15.580 1.00 98.31 360 ALA A N 1
ATOM 2709 C CA . ALA A 1 360 ? 3.335 0.336 14.910 1.00 98.31 360 ALA A CA 1
ATOM 2710 C C . ALA A 1 360 ? 3.246 0.183 13.393 1.00 98.31 360 ALA A C 1
ATOM 2712 O O . ALA A 1 360 ? 3.812 -0.751 12.831 1.00 98.31 360 ALA A O 1
ATOM 2713 N N . LEU A 1 361 ? 2.587 1.130 12.729 1.00 98.19 361 LEU A N 1
ATOM 2714 C CA . LEU A 1 361 ? 2.588 1.280 11.278 1.00 98.19 361 LEU A CA 1
ATOM 2715 C C . LEU A 1 361 ? 3.314 2.583 10.922 1.00 98.19 361 LEU A C 1
ATOM 2717 O O . LEU A 1 361 ? 2.851 3.667 11.282 1.00 98.19 361 LEU A O 1
ATOM 2721 N N . VAL A 1 362 ? 4.442 2.483 10.221 1.00 96.81 362 VAL A N 1
ATOM 2722 C CA . VAL A 1 362 ? 5.278 3.623 9.818 1.00 96.81 362 VAL A CA 1
ATOM 2723 C C . VAL A 1 362 ? 5.234 3.776 8.299 1.00 96.81 362 VAL A C 1
ATOM 2725 O O . VAL A 1 362 ? 5.776 2.958 7.554 1.00 96.81 362 VAL A O 1
ATOM 2728 N N . GLY A 1 363 ? 4.558 4.823 7.835 1.00 94.88 363 GLY A N 1
ATOM 2729 C CA . GLY A 1 363 ? 4.323 5.101 6.423 1.00 94.88 363 GLY A CA 1
ATOM 2730 C C . GLY A 1 363 ? 5.230 6.191 5.859 1.00 94.88 363 GLY A C 1
ATOM 2731 O O . GLY A 1 363 ? 5.522 7.184 6.529 1.00 94.88 363 GLY A O 1
ATOM 2732 N N . PHE A 1 364 ? 5.627 6.019 4.598 1.00 91.94 364 PHE A N 1
ATOM 2733 C CA . PHE A 1 364 ? 6.324 7.018 3.790 1.00 91.94 364 PHE A CA 1
ATOM 2734 C C . PHE A 1 364 ? 5.656 7.098 2.422 1.00 91.94 364 PHE A C 1
ATOM 2736 O O . PHE A 1 364 ? 5.366 6.066 1.821 1.00 91.94 364 PHE A O 1
ATOM 2743 N N . ALA A 1 365 ? 5.433 8.306 1.918 1.00 91.81 365 ALA A N 1
ATOM 2744 C CA . ALA A 1 365 ? 4.701 8.525 0.678 1.00 91.81 365 ALA A CA 1
ATOM 2745 C C . ALA A 1 365 ? 5.259 9.718 -0.113 1.00 91.81 365 ALA A C 1
ATOM 2747 O O . ALA A 1 365 ? 5.855 10.631 0.458 1.00 91.81 365 ALA A O 1
ATOM 2748 N N . SER A 1 366 ? 5.075 9.718 -1.437 1.00 89.88 366 SER A N 1
ATOM 2749 C CA . SER A 1 366 ? 5.456 10.834 -2.320 1.00 89.88 366 SER A CA 1
ATOM 2750 C C . SER A 1 366 ? 4.698 12.125 -1.967 1.00 89.88 366 SER A C 1
ATOM 2752 O O . SER A 1 366 ? 3.569 12.054 -1.491 1.00 89.88 366 SER A O 1
ATOM 2754 N N . GLY A 1 367 ? 5.315 13.299 -2.184 1.00 81.81 367 GLY A N 1
ATOM 2755 C CA . GLY A 1 367 ? 4.817 14.587 -1.649 1.00 81.81 367 GLY A CA 1
ATOM 2756 C C . GLY A 1 367 ? 5.581 15.100 -0.420 1.00 81.81 367 GLY A C 1
ATOM 2757 O O . GLY A 1 367 ? 5.026 15.862 0.362 1.00 81.81 367 GLY A O 1
ATOM 2758 N N . PHE A 1 368 ? 6.825 14.638 -0.236 1.00 86.81 368 PHE A N 1
ATOM 2759 C CA . PHE A 1 368 ? 7.174 13.677 0.818 1.00 86.81 368 PHE A CA 1
ATOM 2760 C C . PHE A 1 368 ? 6.343 13.766 2.109 1.00 86.81 368 PHE A C 1
ATOM 2762 O O . PHE A 1 368 ? 6.443 14.734 2.851 1.00 86.81 368 PHE A O 1
ATOM 2769 N N . SER A 1 369 ? 5.580 12.718 2.422 1.00 90.25 369 SER A N 1
ATOM 2770 C CA . SER A 1 369 ? 4.798 12.596 3.658 1.00 90.25 369 SER A CA 1
ATOM 2771 C C . SER A 1 369 ? 5.267 11.404 4.491 1.00 90.25 3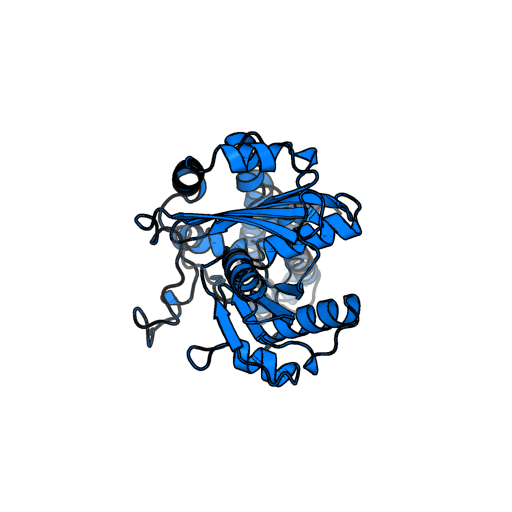69 SER A C 1
ATOM 2773 O O . SER A 1 369 ? 5.530 10.329 3.950 1.00 90.25 369 SER A O 1
ATOM 2775 N N . ALA A 1 370 ? 5.343 11.581 5.810 1.00 93.00 370 ALA A N 1
ATOM 2776 C CA . ALA A 1 370 ? 5.591 10.510 6.768 1.00 93.00 370 ALA A CA 1
ATOM 2777 C C . ALA A 1 370 ? 4.434 10.414 7.765 1.00 93.00 370 ALA A C 1
ATOM 2779 O O . ALA A 1 370 ? 3.859 11.433 8.152 1.00 93.00 370 ALA A O 1
ATOM 2780 N N . GLY A 1 371 ? 4.099 9.194 8.181 1.00 94.19 371 GLY A N 1
ATOM 2781 C CA . GLY A 1 371 ? 3.032 8.946 9.143 1.00 94.19 371 GLY A CA 1
ATOM 2782 C C . GLY A 1 371 ? 3.377 7.830 10.117 1.00 94.19 371 GLY A C 1
ATOM 2783 O O . GLY A 1 371 ? 4.011 6.848 9.736 1.00 94.19 371 GLY A O 1
ATOM 2784 N N . ILE A 1 372 ? 2.939 7.970 11.366 1.00 97.12 372 ILE A N 1
ATOM 2785 C CA . ILE A 1 372 ? 3.008 6.915 12.382 1.00 97.12 372 ILE A CA 1
ATOM 2786 C C . ILE A 1 372 ? 1.590 6.648 12.866 1.00 97.12 372 ILE A C 1
ATOM 2788 O O . ILE A 1 372 ? 0.880 7.578 13.238 1.00 97.12 372 ILE A O 1
ATOM 2792 N N . THR A 1 373 ? 1.187 5.380 12.883 1.00 98.06 373 THR A N 1
ATOM 2793 C CA . THR A 1 373 ? -0.026 4.921 13.565 1.00 98.06 373 THR A CA 1
ATOM 2794 C C . THR A 1 373 ? 0.337 3.859 14.591 1.00 98.06 373 THR A C 1
ATOM 2796 O O . THR A 1 373 ? 0.996 2.881 14.248 1.00 98.06 373 THR A O 1
ATOM 2799 N N . LEU A 1 374 ? -0.092 4.044 15.838 1.00 97.69 374 LEU A N 1
ATOM 2800 C CA . LEU A 1 374 ? 0.045 3.041 16.894 1.00 97.69 374 LEU A CA 1
ATOM 2801 C C . LEU A 1 374 ? -1.308 2.387 17.142 1.00 97.69 374 LEU A C 1
ATOM 2803 O O . LEU A 1 374 ? -2.310 3.080 17.328 1.00 97.69 374 LEU A O 1
ATOM 2807 N N . ILE A 1 375 ? -1.324 1.060 17.149 1.00 96.75 375 ILE A N 1
ATOM 2808 C CA . ILE A 1 375 ? -2.527 0.249 17.318 1.00 96.75 375 ILE A CA 1
ATOM 2809 C C . ILE A 1 375 ? -2.261 -0.756 18.429 1.00 96.75 375 ILE A C 1
ATOM 2811 O O . ILE A 1 375 ? -1.210 -1.392 18.452 1.00 96.75 375 ILE A O 1
ATOM 2815 N N . ARG A 1 376 ? -3.214 -0.917 19.340 1.00 96.25 376 ARG A N 1
ATOM 2816 C CA . ARG A 1 376 ? -3.267 -2.083 20.219 1.00 96.25 376 ARG A CA 1
ATOM 2817 C C . ARG A 1 376 ? -4.248 -3.085 19.622 1.00 96.25 376 ARG A C 1
ATOM 2819 O O . ARG A 1 376 ? -5.385 -2.700 19.350 1.00 96.25 376 ARG A O 1
ATOM 2826 N N . LEU A 1 377 ? -3.786 -4.306 19.348 1.00 93.56 377 LEU A N 1
ATOM 2827 C CA . LEU A 1 377 ? -4.588 -5.347 18.688 1.00 93.56 377 LEU A CA 1
ATOM 2828 C C . LEU A 1 377 ? -5.620 -6.002 19.600 1.00 93.56 377 LEU A C 1
ATOM 2830 O O . LEU A 1 377 ? -5.376 -6.064 20.825 1.00 93.56 377 LEU A O 1
#

Secondary structure (DSSP, 8-state):
--HHHHHHHHHHHHHSPPPHHHHHTT--HHHHHHHHHHHHHHHHHHHHH-GGGGGG----HHHHHHHTTPPSSHHHHHHHHHHHHH--S-PPPTT--HHHHHHHHHHHHHHHTT--GGG--EEEEE-S--S-SSS-HHHHHHHHHT--S-EEEE-BTBTHHHHHHHHHHHHHHTTS-S-EEEEEEE-GGGG-----SSHHHHHHHTTGGGB--EEEEEEE-----STTS-EEEEEEEEE-GGGGGGEEE--SSGGGSS-SSSGGGSEEE-S-HHHHHHHHHHHHHTT-HHHHHHHHHSSEEEE--S-HHHHHHHHHHHT--GGGS--THHHH-B-GGGHHHHHHHHHHHTTSS-TT-EEEEEEEETTTEEEEEEEE-

pLDDT: mean 85.06, std 14.06, range [49.53, 98.94]

Sequence (377 aa):
MDLLAVLDEAVATLKAPLEQEDREQGWTDDLRREFQEEISISRSVLRRHGVGMVRHLCPRLDEWMAREGVRPGRLQHLVSDVQRRLLEAHVRDDGQQASDLAVQAAAKALAAAGTAIEDVDLLLFASSCQDLLEPATAHIVAAKLGASCPVFDVKNACNSVLNALQIARALIESSQHHTILITCGETPTLGTRWHLPDVKALHAAAAGYTVSDAGAALLLKPGPAGEQDPGVLTTVFSADSTAWEICTVQAGGSMNWRPTDDEPTYVRLQGNLSTTGQQHASRALAAYQHELELVRTSKFIAIHQITVAQFHQTIAALGLPEERCLLTVAEHGNAASASLPLQLTLAQQTGHAGPGDLVALVGFASGFSAGITLIRL

Nearest PDB structures (foldseek):
  5vxf-assembly1_A  TM=8.141E-01  e=2.227E-20  Xanthomonas campestris pv. campestris str. ATCC 33913
  4ylt-assembly1_A-2  TM=8.934E-01  e=8.244E-19  Yersinia pestis
  5vxf-assembly1_B  TM=7.861E-01  e=4.430E-20  Xanthomonas campestris pv. campestris str. ATCC 33913
  6et0-assembly1_A  TM=7.879E-01  e=3.172E-15  Pseudomonas aeruginosa PAO1
  3led-assembly1_B  TM=8.291E-01  e=1.395E-13  Rhodopseudomonas palustris CGA009

Mean predicted aligned error: 10.66 Å

Solvent-accessible surface area (backbone atoms only — not comparable to full-atom values): 19757 Å² total; per-residue (Å²): 130,64,67,67,61,53,43,52,51,50,39,55,58,43,69,48,82,82,50,74,67,44,44,74,25,45,54,43,79,63,59,39,47,52,54,28,48,55,49,46,50,50,43,50,50,27,74,75,68,36,71,63,47,33,52,48,45,71,67,65,57,66,66,49,37,57,74,66,57,45,43,87,46,73,69,53,52,52,52,49,52,51,42,56,70,20,50,75,45,51,68,68,60,92,89,59,45,22,42,52,33,12,43,58,24,34,55,53,45,31,60,75,65,74,48,60,57,85,65,35,55,31,38,37,24,16,20,64,45,65,72,58,89,77,66,54,43,20,57,55,30,29,60,75,67,67,38,86,44,59,62,43,62,34,74,45,36,34,31,4,40,60,53,43,50,48,50,48,49,54,34,37,76,68,66,77,39,55,28,36,37,40,26,18,14,27,49,51,49,75,22,34,68,85,79,69,92,46,72,66,52,47,63,24,25,50,68,21,37,31,36,11,34,34,44,24,44,50,79,48,61,81,65,67,92,54,100,82,42,46,43,80,76,48,68,52,76,35,63,46,62,90,48,34,71,38,47,42,57,52,36,90,39,84,88,28,71,77,64,94,60,66,73,43,50,23,33,36,44,46,83,57,63,73,68,55,47,47,53,51,45,54,57,34,48,62,85,40,57,70,59,49,54,50,43,55,67,27,57,24,37,31,58,59,38,68,40,68,67,55,42,55,53,49,35,64,75,70,65,44,62,65,92,35,42,76,81,51,38,60,73,53,32,17,16,56,28,29,37,42,57,51,44,49,53,49,28,46,76,71,66,58,39,52,82,67,35,41,32,23,39,40,34,56,22,62,33,33,31,29,36,44,36,36,32,28,66